Protein AF-A0A942EMC3-F1 (afdb_monomer_lite)

Foldseek 3Di:
DDDDDDPPDPDPDPDDDDQPDAAEELDDDFFQPPPDDQNHWYANPNVRWIKGFHDWDDDPRDITTDIDTDDDDDDFDDDPVRDGQDFAPVPDVVGRDRDPDDPPPQWDFDQDPVVRDTDTDRPDDDDPPDFPQDPVRDGQDQPPVRHGDPQPDPDPQFQGAQDQDPDDDRDRDRPACVNVAVQEEDDPVVRHPHPANQVSQVVCVVVPQDPVHAHEHEYEQDEHEDEHEDEASYEYEYDDDPDQQSAEYEDAYEYAYAHEYEYYSHEFEYPDLEESYEYHYERAEHYYYYQYHFEYDYLYERYEYPYAAHEYHAPYAEQEYDENYYDAEYQHHEYAYPCYEYDAYPDAHEAQAYEYHYECYEAAHAHEYHNQYHYAYENYEFEYEQDQSYEYEPNHPEHEEEQYEYEYQHAEASYYYQEEYEYYNYHYDHNHDHHDPNHHYDYDYPPVDDDDQDPPDRDPPDFAWDFADDPPDTTDTDHDDADPQWDWDGGHVDIDIDGPQDAAAEDEDQEADEDDWSHEYEDAHQEEHEYEYDQWDDFFTKYKYADAHYQKYKYFYDAQQAWEAEPPDIFDRTRRKIKMDHDHGWMFMWGAHHTSHYIYRPDIDDDIDID

Secondary structure (DSSP, 8-state):
-------------------PPPEEESS---TT-TTSPTT-EEEETTTTEEEEEEEEEEETTEEEEEEEE---PPPP-B-TT-PBPPPPPTTSSSTTS-----TT---EEEEETTTTEEEEE-SS-S--------TT-------TTS---------TT----B---SSS-----B--GGGT-S-EESS-TTT-SBSSHHHHHHHHHHTT--SSS-EEEEE-SEEEES-EEE-TTEEEEEPP-SSTT-EEEES-EEE-SSEEEEEESEEEEESSSSEEEEE-STTEEEEEEEEEEEEE-SS-EEEEE--TT-EEEEEEEEEEE-TT-EEEEE-SSEEEEES-EEE--SS-EEE-SSEEEEES-EEES-EEE-TT-EEEEES-EEEESSS-SEEE-TT-SEEEEEEEEEEESSSSEEEEESSEEEEEEEEEEES--EE-TTSEE-S----SS-----SS--S--STTEEEE--TTS--EEEEPPP-TTEEEEEETTEEEEEESSSS-EEEEESS-EEPPTTEEEEE--SSEEEEEPPSS--TT-EEEEEESSSSEEEEE-SSTT-EEEETTEEPPSSTT-EEEE-STT-EEEEEEEETTTEEEEEEEES-EEE-

Sequence (611 aa):
MVSPINVRAYGVGVGTGVIPAPVIDTRSPNNTDIKYSIGQFWINTEEVSLWYLSSFTSSLGVVTATWISVAGALASLSDTAGTPVYPSSEGANPPSNIQLTNTDGAISIVSDAATNKITFGLTGGSTAIDTLTPDSGAGVIPDGAGAVAITGYPDVNGLKGIKTYNGGVSTLQFSNLRDITPYVVGSNANLSAFTTVQSAIDQAVADGASLATPAVVWITAGKYLEDVTLYPYVHLAGAVDSSVFACEIIGNAVYTGSGQFTATNVSFTTNNASAALSFQGAGVSNVHLQSVDCKATVNGICLECTGANMTLNVTIGTMEAAAGCRTLNISAGDVTIFSSISIYTDTASTISGGVVGIATCNLFDSIDITGGAVVSIFNAAIQSGSLPCINVGLGCSCVGLSSIFISSAVGGDFMIGAGGFIYANIEAGGSAATVNATVSQQGLTSLSGNLSFDGGTTTIDTDGQLIIGMTGDVPQISTLTAGTGIGIVNGAGSITVNSVGGGLTWSVIGASQTLAVNNGYMCTSGGALSLALPATSAVGDTIEVNLDGSTSWTITQPNAGTQIRLGNSETTLGVGGSLASTASGDWVQLTCETANARWMACAKSGNITIV

Structure (mmCIF, N/CA/C/O backbone):
data_AF-A0A942EMC3-F1
#
_entry.id   AF-A0A942EMC3-F1
#
loop_
_atom_site.group_PDB
_atom_site.id
_atom_site.type_symbol
_atom_site.label_atom_id
_atom_site.label_alt_id
_atom_site.label_comp_id
_atom_site.label_asym_id
_atom_site.label_entity_id
_atom_site.label_seq_id
_atom_site.pdbx_PDB_ins_code
_atom_site.Cartn_x
_atom_site.Cartn_y
_atom_site.Cartn_z
_atom_site.occupancy
_atom_site.B_iso_or_equiv
_atom_site.auth_seq_id
_atom_site.auth_comp_id
_atom_site.auth_asym_id
_atom_site.auth_atom_id
_atom_site.pdbx_PDB_model_num
ATOM 1 N N . MET A 1 1 ? -151.678 -8.444 42.805 1.00 38.41 1 MET A N 1
ATOM 2 C CA . MET A 1 1 ? -152.051 -7.048 42.491 1.00 38.41 1 MET A CA 1
ATOM 3 C C . MET A 1 1 ? -150.996 -6.136 43.115 1.00 38.41 1 MET A C 1
ATOM 5 O O . MET A 1 1 ? -150.924 -6.070 44.328 1.00 38.41 1 MET A O 1
ATOM 9 N N . VAL A 1 2 ? -149.937 -5.859 42.349 1.00 48.69 2 VAL A N 1
ATOM 10 C CA . VAL A 1 2 ? -149.456 -4.521 41.932 1.00 48.69 2 VAL A CA 1
ATOM 11 C C . VAL A 1 2 ? -149.119 -3.561 43.083 1.00 48.69 2 VAL A C 1
ATOM 13 O O . VAL A 1 2 ? -149.999 -2.869 43.573 1.00 48.69 2 VAL A O 1
ATOM 16 N N . SER A 1 3 ? -147.831 -3.467 43.437 1.00 34.12 3 SER A N 1
ATOM 17 C CA . SER A 1 3 ? -147.133 -2.181 43.617 1.00 34.12 3 SER A CA 1
ATOM 18 C C . SER A 1 3 ? -145.616 -2.424 43.750 1.00 34.12 3 SER A C 1
ATOM 20 O O . SER A 1 3 ? -145.218 -3.183 44.637 1.00 34.12 3 SER A O 1
ATOM 22 N N . PRO A 1 4 ? -144.753 -1.868 42.876 1.00 45.41 4 PRO A N 1
ATOM 23 C CA . PRO A 1 4 ? -143.312 -2.023 42.997 1.00 45.41 4 PRO A CA 1
ATOM 24 C C . PRO A 1 4 ? -142.749 -1.272 44.207 1.00 45.41 4 PRO A C 1
ATOM 26 O O . PRO A 1 4 ? -143.034 -0.106 44.466 1.00 45.41 4 PRO A O 1
ATOM 29 N N . ILE A 1 5 ? -141.907 -2.022 44.902 1.00 48.47 5 ILE A N 1
ATOM 30 C CA . ILE A 1 5 ? -141.055 -1.717 46.043 1.00 48.47 5 ILE A CA 1
ATOM 31 C C . ILE A 1 5 ? -140.144 -0.516 45.744 1.00 48.47 5 ILE A C 1
ATOM 33 O O . ILE A 1 5 ? -139.419 -0.521 44.755 1.00 48.47 5 ILE A O 1
ATOM 37 N N . ASN A 1 6 ? -140.191 0.482 46.635 1.00 48.78 6 ASN A N 1
ATOM 38 C CA . ASN A 1 6 ? -139.177 1.507 46.927 1.00 48.78 6 ASN A CA 1
ATOM 39 C C . ASN A 1 6 ? -138.084 1.720 45.865 1.00 48.78 6 ASN A C 1
ATOM 41 O O . ASN A 1 6 ? -136.908 1.429 46.087 1.00 48.78 6 ASN A O 1
ATOM 45 N N . VAL A 1 7 ? -138.452 2.339 44.746 1.00 42.91 7 VAL A N 1
ATOM 46 C CA . VAL A 1 7 ? -137.481 3.001 43.873 1.00 42.91 7 VAL A CA 1
ATOM 47 C C . VAL A 1 7 ? -137.206 4.375 44.481 1.00 42.91 7 VAL A C 1
ATOM 49 O O . VAL A 1 7 ? -137.938 5.335 44.244 1.00 42.91 7 VAL A O 1
ATOM 52 N N . ARG A 1 8 ? -136.168 4.479 45.322 1.00 51.09 8 ARG A N 1
ATOM 53 C CA . ARG A 1 8 ? -135.614 5.788 45.688 1.00 51.09 8 ARG A CA 1
ATOM 54 C C . ARG A 1 8 ? -134.890 6.330 44.461 1.00 51.09 8 ARG A C 1
ATOM 56 O O . ARG A 1 8 ? -133.775 5.923 44.152 1.00 51.09 8 ARG A O 1
ATOM 63 N N . ALA A 1 9 ? -135.579 7.207 43.741 1.00 48.97 9 ALA A N 1
ATOM 64 C CA . ALA A 1 9 ? -135.009 7.996 42.666 1.00 48.97 9 ALA A CA 1
ATOM 65 C C . ALA A 1 9 ? -133.839 8.832 43.211 1.00 48.97 9 ALA A C 1
ATOM 67 O O . ALA A 1 9 ? -134.024 9.670 44.095 1.00 48.97 9 ALA A O 1
ATOM 68 N N . TYR A 1 10 ? -132.637 8.600 42.684 1.00 51.72 10 TYR A N 1
ATOM 69 C CA . TYR A 1 10 ? -131.492 9.483 42.882 1.00 51.72 10 TYR A CA 1
ATOM 70 C C . TYR A 1 10 ? -131.674 10.696 41.968 1.00 51.72 10 TYR A C 1
ATOM 72 O O . TYR A 1 10 ? -131.294 10.683 40.800 1.00 51.72 10 TYR A O 1
ATOM 80 N N . GLY A 1 11 ? -132.317 11.738 42.492 1.00 51.25 11 GLY A N 1
ATOM 81 C CA . GLY A 1 11 ? -132.297 13.051 41.863 1.00 51.25 11 GLY A CA 1
ATOM 82 C C . GLY A 1 11 ? -130.903 13.652 42.012 1.00 51.25 11 GLY A C 1
ATOM 83 O O . GLY A 1 11 ? -130.509 14.020 43.117 1.00 51.25 11 GLY A O 1
ATOM 84 N N . VAL A 1 12 ? -130.153 13.750 40.913 1.00 49.56 12 VAL A N 1
ATOM 85 C CA . VAL A 1 12 ? -128.930 14.560 40.845 1.00 49.56 12 VAL A CA 1
ATOM 86 C C . VAL A 1 12 ? -129.359 16.026 40.862 1.00 49.56 12 VAL A C 1
ATOM 88 O O . VAL A 1 12 ? -129.638 16.631 39.830 1.00 49.56 12 VAL A O 1
ATOM 91 N N . GLY A 1 13 ? -129.473 16.588 42.062 1.00 54.41 13 GLY A N 1
ATOM 92 C CA . GLY A 1 13 ? -129.530 18.029 42.249 1.00 54.41 13 GLY A CA 1
ATOM 93 C C . GLY A 1 13 ? -128.128 18.596 42.068 1.00 54.41 13 GLY A C 1
ATOM 94 O O . GLY A 1 13 ? -127.298 18.479 42.965 1.00 54.41 13 GLY A O 1
ATOM 95 N N . VAL A 1 14 ? -127.851 19.193 40.908 1.00 56.84 14 VAL A N 1
ATOM 96 C CA . VAL A 1 14 ? -126.643 20.000 40.684 1.00 56.84 14 VAL A CA 1
ATOM 97 C C . VAL A 1 14 ? -126.847 21.320 41.435 1.00 56.84 14 VAL A C 1
ATOM 99 O O . VAL A 1 14 ? -127.408 22.274 40.905 1.00 56.84 14 VAL A O 1
ATOM 102 N N . GLY A 1 15 ? -126.495 21.318 42.721 1.00 51.91 15 GLY A N 1
ATOM 103 C CA . GLY A 1 15 ? -126.594 22.457 43.634 1.00 51.91 15 GLY A CA 1
ATOM 104 C C . GLY A 1 15 ? -125.207 22.956 44.039 1.00 51.91 15 GLY A C 1
ATOM 105 O O . GLY A 1 15 ? -124.352 22.175 44.442 1.00 51.91 15 GLY A O 1
ATOM 106 N N . THR A 1 16 ? -124.998 24.263 43.895 1.00 65.38 16 THR A N 1
ATOM 107 C CA . THR A 1 16 ? -123.737 25.019 43.983 1.00 65.38 16 THR A CA 1
ATOM 108 C C . THR A 1 16 ? -123.061 24.922 45.359 1.00 65.38 16 THR A C 1
ATOM 110 O O . THR A 1 16 ? -123.492 25.578 46.307 1.00 65.38 16 THR A O 1
ATOM 113 N N . GLY A 1 17 ? -122.014 24.103 45.479 1.00 59.69 17 GLY A N 1
ATOM 114 C CA . GLY A 1 17 ? -121.374 23.780 46.756 1.00 59.69 17 GLY A CA 1
ATOM 115 C C . GLY A 1 17 ? -119.996 24.410 46.925 1.00 59.69 17 GLY A C 1
ATOM 116 O O . GLY A 1 17 ? -119.168 24.375 46.018 1.00 59.69 17 GLY A O 1
ATOM 117 N N . VAL A 1 18 ? -119.746 24.949 48.118 1.00 61.19 18 VAL A N 1
ATOM 118 C CA . VAL A 1 18 ? -118.399 25.179 48.658 1.00 61.19 18 VAL A CA 1
ATOM 119 C C . VAL A 1 18 ? -117.587 23.907 48.414 1.00 61.19 18 VAL A C 1
ATOM 121 O O . VAL A 1 18 ? -118.089 22.826 48.728 1.00 61.19 18 VAL A O 1
ATOM 124 N N . ILE A 1 19 ? -116.387 24.016 47.826 1.00 65.81 19 ILE A N 1
ATOM 125 C CA . ILE A 1 19 ? -115.506 22.856 47.622 1.00 65.81 19 ILE A CA 1
ATOM 126 C C . ILE A 1 19 ? -115.368 22.190 48.992 1.00 65.81 19 ILE A C 1
ATOM 128 O O . ILE A 1 19 ? -114.876 22.847 49.917 1.00 65.81 19 ILE A O 1
ATOM 132 N N . PRO A 1 20 ? -115.877 20.960 49.178 1.00 77.81 20 PRO A N 1
ATOM 133 C CA . PRO A 1 20 ? -115.843 20.354 50.488 1.00 77.81 20 PRO A CA 1
ATOM 134 C C . PRO A 1 20 ? -114.376 20.209 50.886 1.00 77.81 20 PRO A C 1
ATOM 136 O O . PRO A 1 20 ? -113.538 19.812 50.070 1.00 77.81 20 PRO A O 1
ATOM 139 N N . ALA A 1 21 ? -114.061 20.618 52.118 1.00 84.31 21 ALA A N 1
ATOM 140 C CA . ALA A 1 21 ? -112.697 20.571 52.626 1.00 84.31 21 ALA A CA 1
ATOM 141 C C . ALA A 1 21 ? -112.132 19.160 52.408 1.00 84.31 21 ALA A C 1
ATOM 143 O O . ALA A 1 21 ? -112.873 18.194 52.617 1.00 84.31 21 ALA A O 1
ATOM 144 N N . PRO A 1 22 ? -110.875 19.024 51.950 1.00 89.62 22 PRO A N 1
ATOM 145 C CA . PRO A 1 22 ? -110.313 17.721 51.640 1.00 89.62 22 PRO A CA 1
ATOM 146 C C . PRO A 1 22 ? -110.396 16.812 52.866 1.00 89.62 22 PRO A C 1
ATOM 148 O O . PRO A 1 22 ? -110.162 17.242 53.996 1.00 89.62 22 PRO A O 1
ATOM 151 N N . VAL A 1 23 ? -110.736 15.549 52.634 1.00 93.88 23 VAL A N 1
ATOM 152 C CA . VAL A 1 23 ? -110.623 14.521 53.663 1.00 93.88 23 VAL A CA 1
ATOM 153 C C . VAL A 1 23 ? -109.139 14.250 53.828 1.00 93.88 23 VAL A C 1
ATOM 155 O O . VAL A 1 23 ? -108.466 13.918 52.857 1.00 93.88 23 VAL A O 1
ATOM 158 N N . ILE A 1 24 ? -108.632 14.431 55.039 1.00 91.88 24 ILE A N 1
ATOM 159 C CA . ILE A 1 24 ? -107.252 14.108 55.387 1.00 91.88 24 ILE A CA 1
ATOM 160 C C . ILE A 1 24 ? -107.314 12.850 56.245 1.00 91.88 24 ILE A C 1
ATOM 162 O O . ILE A 1 24 ? -107.919 12.866 57.317 1.00 91.88 24 ILE A O 1
ATOM 166 N N . ASP A 1 25 ? -106.735 11.765 55.748 1.00 93.94 25 ASP A N 1
ATOM 167 C CA . ASP A 1 25 ? -106.718 10.457 56.406 1.00 93.94 25 ASP A CA 1
ATOM 168 C C . ASP A 1 25 ? -105.337 9.815 56.187 1.00 93.94 25 ASP A C 1
ATOM 170 O O . ASP A 1 25 ? -104.586 10.232 55.305 1.00 93.94 25 ASP A O 1
ATOM 174 N N . THR A 1 26 ? -104.978 8.809 56.979 1.00 91.88 26 THR A N 1
ATOM 175 C CA . THR A 1 26 ? -103.706 8.079 56.820 1.00 91.88 26 THR A CA 1
ATOM 176 C C . THR A 1 26 ? -103.823 6.909 55.847 1.00 91.88 26 THR A C 1
ATOM 178 O O . THR A 1 26 ? -102.841 6.243 55.555 1.00 91.88 26 THR A O 1
ATOM 181 N N . ARG A 1 27 ? -105.024 6.627 55.332 1.00 94.44 27 ARG A N 1
ATOM 182 C CA . ARG A 1 27 ? -105.244 5.594 54.312 1.00 94.44 27 ARG A CA 1
ATOM 183 C C . ARG A 1 27 ? -105.747 6.180 53.004 1.00 94.44 27 ARG A C 1
ATOM 185 O O . ARG A 1 27 ? -106.387 7.231 52.984 1.00 94.44 27 ARG A O 1
ATOM 192 N N . SER A 1 28 ? -105.556 5.432 51.924 1.00 93.62 28 SER A N 1
ATOM 193 C CA . SER A 1 28 ? -106.181 5.721 50.635 1.00 93.62 28 SER A CA 1
ATOM 194 C C . SER A 1 28 ? -107.693 5.417 50.685 1.00 93.62 28 SER A C 1
ATOM 196 O O . SER A 1 28 ? -108.130 4.512 51.419 1.00 93.62 28 SER A O 1
ATOM 198 N N . PRO A 1 29 ? -108.528 6.180 49.954 1.00 95.75 29 PRO A N 1
ATOM 199 C CA . PRO A 1 29 ? -109.959 5.918 49.903 1.00 95.75 29 PRO A CA 1
ATOM 200 C C . PRO A 1 29 ? -110.243 4.601 49.171 1.00 95.75 29 PRO A C 1
ATOM 202 O O . PRO A 1 29 ? -109.503 4.200 48.274 1.00 95.75 29 PRO A O 1
ATOM 205 N N . ASN A 1 30 ? -111.339 3.928 49.519 1.00 95.38 30 ASN A N 1
ATOM 206 C CA . ASN A 1 30 ? -111.792 2.712 48.849 1.00 95.38 30 ASN A CA 1
ATOM 207 C C . ASN A 1 30 ? -113.249 2.832 48.371 1.00 95.38 30 ASN A C 1
ATOM 209 O O . ASN A 1 30 ? -113.939 3.829 48.592 1.00 95.38 30 ASN A O 1
ATOM 213 N N . ASN A 1 31 ? -113.733 1.801 47.680 1.00 94.56 31 ASN A N 1
ATOM 214 C CA . ASN A 1 31 ? -115.053 1.817 47.049 1.00 94.56 31 ASN A CA 1
ATOM 215 C C . ASN A 1 31 ? -116.237 1.796 48.037 1.00 94.56 31 ASN A C 1
ATOM 217 O O . ASN A 1 31 ? -117.372 1.999 47.613 1.00 94.56 31 ASN A O 1
ATOM 221 N N . THR A 1 32 ? -115.999 1.596 49.335 1.00 93.62 32 THR A N 1
ATOM 222 C CA . THR A 1 32 ? -117.031 1.665 50.382 1.00 93.62 32 THR A CA 1
ATOM 223 C C . THR A 1 32 ? -117.149 3.053 51.018 1.00 93.62 32 THR A C 1
ATOM 225 O O . THR A 1 32 ? -118.097 3.301 51.764 1.00 93.62 32 THR A O 1
ATOM 228 N N . ASP A 1 33 ? -116.258 3.996 50.682 1.00 94.94 33 ASP A N 1
ATOM 229 C CA . ASP A 1 33 ? -116.264 5.377 51.184 1.00 94.94 33 ASP A CA 1
ATOM 230 C C . ASP A 1 33 ? -117.355 6.237 50.512 1.00 94.94 33 ASP A C 1
ATOM 232 O O . ASP A 1 33 ? -117.087 7.234 49.843 1.00 94.94 33 ASP A O 1
ATOM 236 N N . ILE A 1 34 ? -118.620 5.845 50.695 1.00 92.88 34 ILE A N 1
ATOM 237 C CA . ILE A 1 34 ? -119.789 6.417 50.005 1.00 92.88 34 ILE A CA 1
ATOM 238 C C . ILE A 1 34 ? -120.459 7.595 50.719 1.00 92.88 34 ILE A C 1
ATOM 240 O O . ILE A 1 34 ? -121.457 8.128 50.242 1.00 92.88 34 ILE A O 1
ATOM 244 N N . LYS A 1 35 ? -119.928 8.007 51.873 1.00 93.00 35 LYS A N 1
ATOM 245 C CA . LYS A 1 35 ? -120.482 9.106 52.683 1.00 93.00 35 LYS A CA 1
ATOM 246 C C . LYS A 1 35 ? -120.065 10.506 52.207 1.00 93.00 35 LYS A C 1
ATOM 248 O O . LYS A 1 35 ? -120.501 11.490 52.796 1.00 93.00 35 LYS A O 1
ATOM 253 N N . TYR A 1 36 ? -119.213 10.593 51.186 1.00 92.31 36 TYR A N 1
ATOM 254 C CA . TYR A 1 36 ? -118.652 11.844 50.675 1.00 92.31 36 TYR A CA 1
ATOM 255 C C . TYR A 1 36 ? -119.331 12.281 49.375 1.00 92.31 36 TYR A C 1
ATOM 257 O O . TYR A 1 36 ? -119.883 11.464 48.646 1.00 92.31 36 TYR A O 1
ATOM 265 N N . SER A 1 37 ? -119.295 13.572 49.061 1.00 90.88 37 SER A N 1
ATOM 266 C CA . SER A 1 37 ? -119.872 14.082 47.813 1.00 90.88 37 SER A CA 1
ATOM 267 C C . SER A 1 37 ? -118.938 13.823 46.627 1.00 90.88 37 SER A C 1
ATOM 269 O O . SER A 1 37 ? -117.724 13.975 46.758 1.00 90.88 37 SER A O 1
ATOM 271 N N . ILE A 1 38 ? -119.485 13.501 45.446 1.00 90.06 38 ILE A N 1
ATOM 272 C CA . ILE A 1 38 ? -118.723 13.581 44.183 1.00 90.06 38 ILE A CA 1
ATOM 273 C C . ILE A 1 38 ? -118.128 14.990 44.098 1.00 90.06 38 ILE A C 1
ATOM 275 O O . ILE A 1 38 ? -118.845 15.964 44.328 1.00 90.06 38 ILE A O 1
ATOM 279 N N . GLY A 1 39 ? -116.826 15.106 43.842 1.00 88.75 39 GLY A N 1
ATOM 280 C CA . GLY A 1 39 ? -116.111 16.370 44.045 1.00 88.75 39 GLY A CA 1
ATOM 281 C C . GLY A 1 39 ? -115.092 16.362 45.182 1.00 88.75 39 GLY A C 1
ATOM 282 O O . GLY A 1 39 ? -114.196 17.203 45.203 1.00 88.75 39 GLY A O 1
ATOM 283 N N . GLN A 1 40 ? -115.239 15.448 46.142 1.00 93.50 40 GLN A N 1
ATOM 284 C CA . GLN A 1 40 ? -114.407 15.404 47.337 1.00 93.50 40 GLN A CA 1
ATOM 285 C C . GLN A 1 40 ? -112.959 15.057 46.988 1.00 93.50 40 GLN A C 1
ATOM 287 O O . GLN A 1 40 ? -112.702 14.040 46.345 1.00 93.50 40 GLN A O 1
ATOM 292 N N . PHE A 1 41 ? -112.016 15.862 47.480 1.00 93.00 41 PHE A N 1
ATOM 293 C CA . PHE A 1 41 ? -110.606 15.484 47.512 1.00 93.00 41 PHE A CA 1
ATOM 294 C C . PHE A 1 41 ? -110.294 14.675 48.769 1.00 93.00 41 PHE A C 1
ATOM 296 O O . PHE A 1 41 ? -110.832 14.964 49.843 1.00 93.00 41 PHE A O 1
ATOM 303 N N . TRP A 1 42 ? -109.411 13.692 48.627 1.00 94.88 42 TRP A N 1
ATOM 304 C CA . TRP A 1 42 ? -108.876 12.881 49.713 1.00 94.88 42 TRP A CA 1
ATOM 305 C C . TRP A 1 42 ? -107.352 12.895 49.654 1.00 94.88 42 TRP A C 1
ATOM 307 O O . TRP A 1 42 ? -106.766 12.554 48.628 1.00 94.88 42 TRP A O 1
ATOM 317 N N . ILE A 1 43 ? -106.720 13.288 50.752 1.00 91.38 43 ILE A N 1
ATOM 318 C CA . ILE A 1 43 ? -105.270 13.318 50.917 1.00 91.38 43 ILE A CA 1
ATOM 319 C C . ILE A 1 43 ? -104.903 12.182 51.863 1.00 91.38 43 ILE A C 1
ATOM 321 O O . ILE A 1 43 ? -105.272 12.223 53.037 1.00 91.38 43 ILE A O 1
ATOM 325 N N . ASN A 1 44 ? -104.187 11.184 51.343 1.00 91.69 44 ASN A N 1
ATOM 326 C CA . ASN A 1 44 ? -103.529 10.191 52.180 1.00 91.69 44 ASN A CA 1
ATOM 327 C C . ASN A 1 44 ? -102.189 10.776 52.642 1.00 91.69 44 ASN A C 1
ATOM 329 O O . ASN A 1 44 ? -101.281 10.965 51.831 1.00 91.69 44 ASN A O 1
ATOM 333 N N . THR A 1 45 ? -102.069 11.082 53.931 1.00 87.75 45 THR A N 1
ATOM 334 C CA . THR A 1 45 ? -100.855 11.697 54.484 1.00 87.75 45 THR A CA 1
ATOM 335 C C . THR A 1 45 ? -99.693 10.727 54.653 1.00 87.75 45 THR A C 1
ATOM 337 O O . THR A 1 45 ? -98.558 11.181 54.747 1.00 87.75 45 THR A O 1
ATOM 340 N N . GLU A 1 46 ? -99.947 9.420 54.674 1.00 89.00 46 GLU A N 1
ATOM 341 C CA . GLU A 1 46 ? -98.902 8.404 54.818 1.00 89.00 46 GLU A CA 1
ATOM 342 C C . GLU A 1 46 ? -98.241 8.092 53.468 1.00 89.00 46 GLU A C 1
ATOM 344 O O . GLU A 1 46 ? -97.018 8.045 53.369 1.00 89.00 46 GLU A O 1
ATOM 349 N N . GLU A 1 47 ? -99.037 7.968 52.401 1.00 85.50 47 GLU A N 1
ATOM 350 C CA . GLU A 1 47 ? -98.534 7.691 51.042 1.00 85.50 47 GLU A CA 1
ATOM 351 C C . GLU A 1 47 ? -98.253 8.955 50.213 1.00 85.50 47 GLU A C 1
ATOM 353 O O . GLU A 1 47 ? -97.755 8.861 49.094 1.00 85.50 47 GLU A O 1
ATOM 358 N N . VAL A 1 48 ? -98.598 10.140 50.727 1.00 86.44 48 VAL A N 1
ATOM 359 C CA . VAL A 1 48 ? -98.492 11.428 50.015 1.00 86.44 48 VAL A CA 1
ATOM 360 C C . VAL A 1 48 ? -99.229 11.392 48.663 1.00 86.44 48 VAL A C 1
ATOM 362 O O . VAL A 1 48 ? -98.737 11.861 47.637 1.00 86.44 48 VAL A O 1
ATOM 365 N N . SER A 1 49 ? -100.439 10.821 48.650 1.00 85.38 49 SER A N 1
ATOM 366 C CA . SER A 1 49 ? -101.269 10.692 47.446 1.00 85.38 49 SER A CA 1
ATOM 367 C C . SER A 1 49 ? -102.552 11.527 47.533 1.00 85.38 49 SER A C 1
ATOM 369 O O . SER A 1 49 ? -103.175 11.649 48.592 1.00 85.38 49 SER A O 1
ATOM 371 N N . LEU A 1 50 ? -102.946 12.128 46.402 1.00 90.00 50 LEU A N 1
ATOM 372 C CA . LEU A 1 50 ? -104.169 12.923 46.262 1.00 90.00 50 LEU A CA 1
ATOM 373 C C . LEU A 1 50 ? -105.164 12.197 45.357 1.00 90.00 50 LEU A C 1
ATOM 375 O O . LEU A 1 50 ? -104.862 11.897 44.201 1.00 90.00 50 LEU A O 1
ATOM 379 N N . TRP A 1 51 ? -106.372 11.987 45.870 1.00 92.94 51 TRP A N 1
ATOM 380 C CA . TRP A 1 51 ? -107.477 11.350 45.164 1.00 92.94 51 TRP A CA 1
ATOM 381 C C . TRP A 1 51 ? -108.668 12.297 45.035 1.00 92.94 51 TRP A C 1
ATOM 383 O O . TRP A 1 51 ? -108.870 13.178 45.871 1.00 92.94 51 TRP A O 1
ATOM 393 N N . TYR A 1 52 ? -109.491 12.082 44.012 1.00 92.56 52 TYR A N 1
ATOM 394 C CA . TYR A 1 52 ? -110.744 12.803 43.798 1.00 92.56 52 TYR A CA 1
ATOM 395 C C . TYR A 1 52 ? -111.901 11.825 43.558 1.00 92.56 52 TYR A C 1
ATOM 397 O O . TYR A 1 52 ? -111.799 10.924 42.717 1.00 92.56 52 TYR A O 1
ATOM 405 N N . LEU A 1 53 ? -113.003 11.987 44.299 1.00 94.25 53 LEU A N 1
ATOM 406 C CA . LEU A 1 53 ? -114.201 11.161 44.148 1.00 94.25 53 LEU A CA 1
ATOM 407 C C . LEU A 1 53 ? -114.952 11.570 42.887 1.00 94.25 53 LEU A C 1
ATOM 409 O O . LEU A 1 53 ? -115.627 12.599 42.851 1.00 94.25 53 LEU A O 1
ATOM 413 N N . SER A 1 54 ? -114.836 10.736 41.859 1.00 93.75 54 SER A N 1
ATOM 414 C CA . SER A 1 54 ? -115.336 11.035 40.519 1.00 93.75 54 SER A CA 1
ATOM 415 C C . SER A 1 54 ? -116.799 10.657 40.311 1.00 93.75 54 SER A C 1
ATOM 417 O O . SER A 1 54 ? -117.520 11.352 39.601 1.00 93.75 54 SER A O 1
ATOM 419 N N . SER A 1 55 ? -117.249 9.545 40.896 1.00 92.94 55 SER A N 1
ATOM 420 C CA . SER A 1 55 ? -118.590 9.015 40.654 1.00 92.94 55 SER A CA 1
ATOM 421 C C . SER A 1 55 ? -119.018 7.987 41.701 1.00 92.94 55 SER A C 1
ATOM 423 O O . SER A 1 55 ? -118.203 7.461 42.464 1.00 92.94 55 SER A O 1
ATOM 425 N N . PHE A 1 56 ? -120.320 7.701 41.705 1.00 93.69 56 PHE A N 1
ATOM 426 C CA . PHE A 1 56 ? -120.924 6.564 42.387 1.00 93.69 56 PHE A CA 1
ATOM 427 C C . PHE A 1 56 ? -121.551 5.622 41.368 1.00 93.69 56 PHE A C 1
ATOM 429 O O . PHE A 1 56 ? -122.161 6.064 40.395 1.00 93.69 56 PHE A O 1
ATOM 436 N N . THR A 1 57 ? -121.465 4.325 41.633 1.00 89.94 57 THR A N 1
ATOM 437 C CA . THR A 1 57 ? -122.165 3.286 40.872 1.00 89.94 57 THR A CA 1
ATOM 438 C C . THR A 1 57 ? -123.044 2.472 41.815 1.00 89.94 57 THR A C 1
ATOM 440 O O . THR A 1 57 ? -122.679 2.254 42.966 1.00 89.94 57 THR A O 1
ATOM 443 N N . SER A 1 58 ? -124.231 2.060 41.359 1.00 87.88 58 SER A N 1
ATOM 444 C CA . SER A 1 58 ? -125.135 1.189 42.121 1.00 87.88 58 SER A CA 1
ATOM 445 C C . SER A 1 58 ? -125.422 -0.070 41.320 1.00 87.88 58 SER A C 1
ATOM 447 O O . SER A 1 58 ? -125.869 0.014 40.176 1.00 87.88 58 SER A O 1
ATOM 449 N N . SER A 1 59 ? -125.167 -1.230 41.918 1.00 86.50 59 SER A N 1
ATOM 450 C CA . SER A 1 59 ? -125.476 -2.531 41.328 1.00 86.50 59 SER A CA 1
ATOM 451 C C . SER A 1 59 ? -126.084 -3.437 42.390 1.00 86.50 59 SER A C 1
ATOM 453 O O . SER A 1 59 ? -125.587 -3.509 43.513 1.00 86.50 59 SER A O 1
ATOM 455 N N . LEU A 1 60 ? -127.204 -4.087 42.057 1.00 86.62 60 LEU A N 1
ATOM 456 C CA . LEU A 1 60 ? -127.967 -4.963 42.963 1.00 86.62 60 LEU A CA 1
ATOM 457 C C . LEU A 1 60 ? -128.325 -4.317 44.321 1.00 86.62 60 LEU A C 1
ATOM 459 O O . LEU A 1 60 ? -128.471 -5.004 45.327 1.00 86.62 60 LEU A O 1
ATOM 463 N N . GLY A 1 61 ? -128.485 -2.990 44.349 1.00 85.12 61 GLY A N 1
ATOM 464 C CA . GLY A 1 61 ? -128.850 -2.234 45.552 1.00 85.12 61 GLY A CA 1
ATOM 465 C C . GLY A 1 61 ? -127.678 -1.830 46.454 1.00 85.12 61 GLY A C 1
ATOM 466 O O . GLY A 1 61 ? -127.917 -1.174 47.465 1.00 85.12 61 GLY A O 1
ATOM 467 N N . VAL A 1 62 ? -126.433 -2.160 46.094 1.00 85.56 62 VAL A N 1
ATOM 468 C CA . VAL A 1 62 ? -125.226 -1.692 46.795 1.00 85.56 62 VAL A CA 1
ATOM 469 C C . VAL A 1 62 ? -124.606 -0.534 46.016 1.00 85.56 62 VAL A C 1
ATOM 471 O O . VAL A 1 62 ? -124.355 -0.659 44.818 1.00 85.56 62 VAL A O 1
ATOM 474 N N . VAL A 1 63 ? -124.361 0.590 46.695 1.00 91.19 63 VAL A N 1
ATOM 475 C CA . VAL A 1 63 ? -123.676 1.762 46.127 1.00 91.19 63 VAL A CA 1
ATOM 476 C C . VAL A 1 63 ? -122.185 1.681 46.441 1.00 91.19 63 VAL A C 1
ATOM 478 O O . VAL A 1 63 ? -121.819 1.422 47.585 1.00 91.19 63 VAL A O 1
ATOM 481 N N . THR A 1 64 ? -121.339 1.941 45.447 1.00 91.56 64 THR A N 1
ATOM 482 C CA . THR A 1 64 ? -119.876 1.996 45.576 1.00 91.56 64 THR A CA 1
ATOM 483 C C . THR A 1 64 ? -119.297 3.291 45.006 1.00 91.56 64 THR A C 1
ATOM 485 O O . THR A 1 64 ? -119.779 3.799 43.992 1.00 91.56 64 THR A O 1
ATOM 488 N N . ALA A 1 65 ? -118.258 3.819 45.657 1.00 95.31 65 ALA A N 1
ATOM 489 C CA . ALA A 1 65 ? -117.509 5.025 45.293 1.00 95.31 65 ALA A CA 1
ATOM 490 C C . ALA A 1 65 ? -116.391 4.729 44.276 1.00 95.31 65 ALA A C 1
ATOM 492 O O . ALA A 1 65 ? -115.718 3.703 44.380 1.00 95.31 65 ALA A O 1
ATOM 493 N N . THR A 1 66 ? -116.131 5.645 43.338 1.00 94.81 66 THR A N 1
ATOM 494 C CA . THR A 1 66 ? -114.992 5.559 42.406 1.00 94.81 66 THR A CA 1
ATOM 495 C C . THR A 1 66 ? -114.052 6.752 42.570 1.00 94.81 66 THR A C 1
ATOM 497 O O . THR A 1 66 ? -114.361 7.874 42.157 1.00 94.81 66 THR A O 1
ATOM 500 N N . TRP A 1 67 ? -112.875 6.489 43.136 1.00 94.50 67 TRP A N 1
ATOM 501 C CA . TRP A 1 67 ? -111.816 7.471 43.371 1.00 94.50 67 TRP A CA 1
ATOM 502 C C . TRP A 1 67 ? -110.742 7.399 42.278 1.00 94.50 67 TRP A C 1
ATOM 504 O O . TRP A 1 67 ? -110.329 6.309 41.890 1.00 94.50 67 TRP A O 1
ATOM 514 N N . ILE A 1 68 ? -110.291 8.558 41.788 1.00 91.44 68 ILE A N 1
ATOM 515 C CA . ILE A 1 68 ? -109.224 8.685 40.780 1.00 91.44 68 ILE A CA 1
ATOM 516 C C . ILE A 1 68 ? -107.995 9.323 41.436 1.00 91.44 68 ILE A C 1
ATOM 518 O O . ILE A 1 68 ? -108.138 10.341 42.114 1.00 91.44 68 ILE A O 1
ATOM 522 N N . SER A 1 69 ? -106.807 8.746 41.230 1.00 89.25 69 SER A N 1
ATOM 523 C CA . SER A 1 69 ? -105.534 9.333 41.680 1.00 89.25 69 SER A CA 1
ATOM 524 C C . SER A 1 69 ? -105.126 10.492 40.765 1.00 89.25 69 SER A C 1
ATOM 526 O O . SER A 1 69 ? -105.154 10.352 39.543 1.00 89.25 69 SER A O 1
ATOM 528 N N . VAL A 1 70 ? -104.774 11.642 41.347 1.00 82.69 70 VAL A N 1
ATOM 529 C CA . VAL A 1 70 ? -104.560 12.917 40.632 1.00 82.69 70 VAL A CA 1
ATOM 530 C C . VAL A 1 70 ? -103.067 13.214 40.377 1.00 82.69 70 VAL A C 1
ATOM 532 O O . VAL A 1 70 ? -102.745 14.158 39.664 1.00 82.69 70 VAL A O 1
ATOM 535 N N . ALA A 1 71 ? -102.132 12.406 40.891 1.00 65.88 71 ALA A N 1
ATOM 536 C CA . ALA A 1 71 ? -100.694 12.690 40.822 1.00 65.88 71 ALA A CA 1
ATOM 537 C C . ALA A 1 71 ? -99.905 11.680 39.961 1.00 65.88 71 ALA A C 1
ATOM 539 O O . ALA A 1 71 ? -99.506 10.618 40.433 1.00 65.88 71 ALA A O 1
ATOM 540 N N . GLY A 1 72 ? -99.630 12.058 38.709 1.00 57.09 72 GLY A N 1
ATOM 541 C CA . GLY A 1 72 ? -98.468 11.615 37.931 1.00 57.09 72 GLY A CA 1
ATOM 542 C C . GLY A 1 72 ? -97.606 12.845 37.625 1.00 57.09 72 GLY A C 1
ATOM 543 O O . GLY A 1 72 ? -98.130 13.849 37.152 1.00 57.09 72 GLY A O 1
ATOM 544 N N . ALA A 1 73 ? -96.326 12.800 37.991 1.00 49.94 73 ALA A N 1
ATOM 545 C CA . ALA A 1 73 ? -95.430 13.945 38.166 1.00 49.94 73 ALA A CA 1
ATOM 546 C C . ALA A 1 73 ? -95.254 14.883 36.949 1.00 49.94 73 ALA A C 1
ATOM 548 O O . ALA A 1 73 ? -95.217 14.452 35.796 1.00 49.94 73 ALA A O 1
ATOM 549 N N . LEU A 1 74 ? -95.066 16.177 37.257 1.00 51.28 74 LEU A N 1
ATOM 550 C CA . LEU A 1 74 ? -94.485 17.192 36.373 1.00 51.28 74 LEU A CA 1
ATOM 551 C C . LEU A 1 74 ? -93.143 16.709 35.792 1.00 51.28 74 LEU A C 1
ATOM 553 O O . LEU A 1 74 ? -92.351 16.082 36.491 1.00 51.28 74 LEU A O 1
ATOM 557 N N . ALA A 1 75 ? -92.899 17.038 34.522 1.00 50.53 75 ALA A N 1
ATOM 558 C CA . ALA A 1 75 ? -91.742 16.627 33.729 1.00 50.53 75 ALA A CA 1
ATOM 559 C C . ALA A 1 75 ? -90.393 16.779 34.464 1.00 50.53 75 ALA A C 1
ATOM 561 O O . ALA A 1 75 ? -89.962 17.892 34.764 1.00 50.53 75 ALA A O 1
ATOM 562 N N . SER A 1 76 ? -89.705 15.660 34.696 1.00 51.84 76 SER A N 1
ATOM 563 C CA . SER A 1 76 ? -88.319 15.626 35.167 1.00 51.84 76 SER A CA 1
ATOM 564 C C . SER A 1 76 ? -87.348 15.579 33.985 1.00 51.84 76 SER A C 1
ATOM 566 O O . SER A 1 76 ? -87.518 14.761 33.078 1.00 51.84 76 SER A O 1
ATOM 568 N N . LEU A 1 77 ? -86.292 16.397 34.020 1.00 52.06 77 LEU A N 1
ATOM 569 C CA . LEU A 1 77 ? -85.078 16.142 33.242 1.00 52.06 77 LEU A CA 1
ATOM 570 C C . LEU A 1 77 ? -84.398 14.910 33.859 1.00 52.06 77 LEU A C 1
ATOM 572 O O . LEU A 1 77 ? -84.012 14.933 35.027 1.00 52.06 77 LEU A O 1
ATOM 576 N N . SER A 1 78 ? -84.333 13.824 33.093 1.00 48.88 78 SER A N 1
ATOM 577 C CA . SER A 1 78 ? -83.710 12.556 33.476 1.00 48.88 78 SER A CA 1
ATOM 578 C C . SER A 1 78 ? -82.392 12.411 32.732 1.00 48.88 78 SER A C 1
ATOM 580 O O . SER A 1 78 ? -82.323 12.718 31.540 1.00 48.88 78 SER A O 1
ATOM 582 N N . ASP A 1 79 ? -81.365 11.892 33.402 1.00 53.97 79 ASP A N 1
ATOM 583 C CA . ASP A 1 79 ? -80.234 11.310 32.685 1.00 53.97 79 ASP A CA 1
ATOM 584 C C . ASP A 1 79 ? -80.679 10.037 31.934 1.00 53.97 79 ASP A C 1
ATOM 586 O O . ASP A 1 79 ? -81.797 9.535 32.106 1.00 53.97 79 ASP A O 1
ATOM 590 N N . THR A 1 80 ? -79.823 9.497 31.067 1.00 51.81 80 THR A N 1
ATOM 591 C CA . THR A 1 80 ? -80.097 8.271 30.295 1.00 51.81 80 THR A CA 1
ATOM 592 C C . THR A 1 80 ? -80.333 7.015 31.153 1.00 51.81 80 THR A C 1
ATOM 594 O O . THR A 1 80 ? -80.621 5.962 30.588 1.00 51.81 80 THR A O 1
ATOM 597 N N . ALA A 1 81 ? -80.245 7.104 32.487 1.00 55.69 81 ALA A N 1
ATOM 598 C CA . ALA A 1 81 ? -80.518 6.016 33.423 1.00 55.69 81 ALA A CA 1
ATOM 599 C C . ALA A 1 81 ? -81.891 6.125 34.123 1.00 55.69 81 ALA A C 1
ATOM 601 O O . ALA A 1 81 ? -82.218 5.268 34.941 1.00 55.69 81 ALA A O 1
ATOM 602 N N . GLY A 1 82 ? -82.726 7.118 33.790 1.00 53.50 82 GLY A N 1
ATOM 603 C CA . GLY A 1 82 ? -84.087 7.217 34.337 1.00 53.50 82 GLY A CA 1
ATOM 604 C C . GLY A 1 82 ? -84.163 7.811 35.748 1.00 53.50 82 GLY A C 1
ATOM 605 O O . GLY A 1 82 ? -85.208 7.699 36.391 1.00 53.50 82 GLY A O 1
ATOM 606 N N . THR A 1 83 ? -83.080 8.416 36.250 1.00 57.28 83 THR A N 1
ATOM 607 C CA . THR A 1 83 ? -83.027 8.948 37.619 1.00 57.28 83 THR A CA 1
ATOM 608 C C . THR A 1 83 ? -83.383 10.442 37.621 1.00 57.28 83 THR A C 1
ATOM 610 O O . THR A 1 83 ? -82.736 11.218 36.913 1.00 57.28 83 THR A O 1
ATOM 613 N N . PRO A 1 84 ? -84.395 10.894 38.390 1.00 51.22 84 PRO A N 1
ATOM 614 C CA . PRO A 1 84 ? -84.766 12.307 38.435 1.00 51.22 84 PRO A CA 1
ATOM 615 C C . PRO A 1 84 ? -83.673 13.164 39.085 1.00 51.22 84 PRO A C 1
ATOM 617 O O . PRO A 1 84 ? -83.221 12.866 40.191 1.00 51.22 84 PRO A O 1
ATOM 620 N N . VAL A 1 85 ? -83.283 14.257 38.425 1.00 59.94 85 VAL A N 1
ATOM 621 C CA . VAL A 1 85 ? -82.371 15.259 38.998 1.00 59.94 85 VAL A CA 1
ATOM 622 C C . VAL A 1 85 ? -83.183 16.271 39.813 1.00 59.94 85 VAL A C 1
ATOM 624 O O . VAL A 1 85 ? -84.089 16.914 39.281 1.00 59.94 85 VAL A O 1
ATOM 627 N N . TYR A 1 86 ? -82.854 16.432 41.097 1.00 57.50 86 TYR A N 1
ATOM 628 C CA . TYR A 1 86 ? -83.479 17.416 41.989 1.00 57.50 86 TYR A CA 1
ATOM 629 C C . TYR A 1 86 ? -82.578 18.657 42.154 1.00 57.50 86 TYR A C 1
ATOM 631 O O . TYR A 1 86 ? -81.352 18.516 42.121 1.00 57.50 86 TYR A O 1
ATOM 639 N N . PRO A 1 87 ? -83.138 19.869 42.350 1.00 60.00 87 PRO A N 1
ATOM 640 C CA . PRO A 1 87 ? -82.362 21.030 42.786 1.00 60.00 87 PRO A CA 1
ATOM 641 C C . PRO A 1 87 ? -81.600 20.718 44.079 1.00 60.00 87 PRO A C 1
ATOM 643 O O . PRO A 1 87 ? -82.070 19.932 44.905 1.00 60.00 87 PRO A O 1
ATOM 646 N N . SER A 1 88 ? -80.441 21.352 44.273 1.00 65.19 88 SER A N 1
ATOM 647 C CA . SER A 1 88 ? -79.720 21.265 45.545 1.00 65.19 88 SER A CA 1
ATOM 648 C C . SER A 1 88 ? -80.620 21.711 46.712 1.00 65.19 88 SER A C 1
ATOM 650 O O . SER A 1 88 ? -81.452 22.609 46.559 1.00 65.19 88 SER A O 1
ATOM 652 N N . SER A 1 89 ? -80.497 21.055 47.874 1.00 67.50 89 SER A N 1
ATOM 653 C CA . SER A 1 89 ? -81.300 21.393 49.058 1.00 67.50 89 SER A CA 1
ATOM 654 C C . SER A 1 89 ? -81.047 22.840 49.504 1.00 67.50 89 SER A C 1
ATOM 656 O O . SER A 1 89 ? -79.976 23.390 49.251 1.00 67.50 89 SER A O 1
ATOM 658 N N . GLU A 1 90 ? -81.997 23.462 50.215 1.00 64.62 90 GLU A N 1
ATOM 659 C CA . GLU A 1 90 ? -81.859 24.847 50.719 1.00 64.62 90 GLU A CA 1
ATOM 660 C C . GLU A 1 90 ? -80.626 25.069 51.625 1.00 64.62 90 GLU A C 1
ATOM 662 O O . GLU A 1 90 ? -80.246 26.210 51.874 1.00 64.62 90 GLU A O 1
ATOM 667 N N . GLY A 1 91 ? -79.975 23.996 52.094 1.00 65.62 91 GLY A N 1
ATOM 668 C CA . GLY A 1 91 ? -78.724 24.051 52.855 1.00 65.62 91 GLY A CA 1
ATOM 669 C C . GLY A 1 91 ? -77.433 24.017 52.021 1.00 65.62 91 GLY A C 1
ATOM 670 O O . GLY A 1 91 ? -76.356 24.168 52.596 1.00 65.62 91 GLY A O 1
ATOM 671 N N . ALA A 1 92 ? -77.494 23.802 50.701 1.00 65.56 92 ALA A N 1
ATOM 672 C CA . ALA A 1 92 ? -76.321 23.851 49.821 1.00 65.56 92 ALA A CA 1
ATOM 673 C C . ALA A 1 92 ? -75.925 25.308 49.519 1.00 65.56 92 ALA A C 1
ATOM 675 O O . ALA A 1 92 ? -76.789 26.175 49.482 1.00 65.56 92 ALA A O 1
ATOM 676 N N . ASN A 1 93 ? -74.637 25.605 49.292 1.00 56.25 93 ASN A N 1
ATOM 677 C CA . ASN A 1 93 ? -74.187 26.975 49.007 1.00 56.25 93 ASN A CA 1
ATOM 678 C C . ASN A 1 93 ? -73.583 27.099 47.589 1.00 56.25 93 ASN A C 1
ATOM 680 O O . ASN A 1 93 ? -72.522 26.515 47.353 1.00 56.25 93 ASN A O 1
ATOM 684 N N . PRO A 1 94 ? -74.201 27.855 46.657 1.00 57.81 94 PRO A N 1
ATOM 685 C CA . PRO A 1 94 ? -75.478 28.564 46.800 1.00 57.81 94 PRO A CA 1
ATOM 686 C C . PRO A 1 94 ? -76.697 27.624 46.658 1.00 57.81 94 PRO A C 1
ATOM 688 O O . PRO A 1 94 ? -76.628 26.670 45.875 1.00 57.81 94 PRO A O 1
ATOM 691 N N . PRO A 1 95 ? -77.807 27.881 47.380 1.00 66.12 95 PRO A N 1
ATOM 692 C CA . PRO A 1 95 ? -78.993 27.027 47.340 1.00 66.12 95 PRO A CA 1
ATOM 693 C C . PRO A 1 95 ? -79.787 27.231 46.045 1.00 66.12 95 PRO A C 1
ATOM 695 O O . PRO A 1 95 ? -79.730 28.297 45.431 1.00 66.12 95 PRO A O 1
ATOM 698 N N . SER A 1 96 ? -80.581 26.228 45.655 1.00 61.88 96 SER A N 1
ATOM 699 C CA . SER A 1 96 ? -81.480 26.273 44.485 1.00 61.88 96 SER A CA 1
ATOM 700 C C . SER A 1 96 ? -80.791 26.389 43.115 1.00 61.88 96 SER A C 1
ATOM 702 O O . SER A 1 96 ? -81.370 26.918 42.166 1.00 61.88 96 SER A O 1
ATOM 704 N N . ASN A 1 97 ? -79.571 25.864 42.974 1.00 59.06 97 ASN A N 1
ATOM 705 C CA . ASN A 1 97 ? -78.917 25.675 41.676 1.00 59.06 97 ASN A CA 1
ATOM 706 C C . ASN A 1 97 ? -78.956 24.201 41.223 1.00 59.06 97 ASN A C 1
ATOM 708 O O . ASN A 1 97 ? -79.094 23.280 42.031 1.00 59.06 97 ASN A O 1
ATOM 712 N N . ILE A 1 98 ? -78.813 23.968 39.913 1.00 64.75 98 ILE A N 1
ATOM 713 C CA . ILE A 1 98 ? -78.498 22.635 39.381 1.00 64.75 98 ILE A CA 1
ATOM 714 C C . ILE A 1 98 ? -76.999 22.431 39.602 1.00 64.75 98 ILE A C 1
ATOM 716 O O . ILE A 1 98 ? -76.185 23.009 38.881 1.00 64.75 98 ILE A O 1
ATOM 720 N N . GLN A 1 99 ? -76.622 21.654 40.617 1.00 57.50 99 GLN A N 1
ATOM 721 C CA . GLN A 1 99 ? -75.224 21.276 40.811 1.00 57.50 99 GLN A CA 1
ATOM 722 C C . GLN A 1 99 ? -74.925 20.019 40.002 1.00 57.50 99 GLN A C 1
ATOM 724 O O . GLN A 1 99 ? -75.386 18.933 40.336 1.00 57.50 99 GLN A O 1
ATOM 729 N N . LEU A 1 100 ? -74.144 20.169 38.934 1.00 61.69 100 LEU A N 1
ATOM 730 C CA . LEU A 1 100 ? -73.499 19.041 38.270 1.00 61.69 100 LEU A CA 1
ATOM 731 C C . LEU A 1 100 ? -72.203 18.747 39.027 1.00 61.69 100 LEU A C 1
ATOM 733 O O . LEU A 1 100 ? -71.141 19.264 38.686 1.00 61.69 100 LEU A O 1
ATOM 737 N N . THR A 1 101 ? -72.297 17.981 40.109 1.00 54.25 101 THR A N 1
ATOM 738 C CA . THR A 1 101 ? -71.117 17.495 40.824 1.00 54.25 101 THR A CA 1
ATOM 739 C C . THR A 1 101 ? -70.646 16.193 40.181 1.00 54.25 101 THR A C 1
ATOM 741 O O . THR A 1 101 ? -71.384 15.217 40.099 1.00 54.25 101 THR A O 1
ATOM 744 N N . ASN A 1 102 ? -69.400 16.171 39.711 1.00 53.31 102 ASN A N 1
ATOM 745 C CA . ASN A 1 102 ? -68.670 14.924 39.509 1.00 53.31 102 ASN A CA 1
ATOM 746 C C . ASN A 1 102 ? -67.939 14.625 40.826 1.00 53.31 102 ASN A C 1
ATOM 748 O O . ASN A 1 102 ? -67.290 15.517 41.376 1.00 53.31 102 ASN A O 1
ATOM 752 N N . THR A 1 103 ? -68.040 13.397 41.329 1.00 52.34 103 THR A N 1
ATOM 753 C CA . THR A 1 103 ? -67.334 12.929 42.532 1.00 52.34 103 THR A CA 1
ATOM 754 C C . THR A 1 103 ? -65.811 13.054 42.440 1.00 52.34 103 THR A C 1
ATOM 756 O O . THR A 1 103 ? -65.150 13.055 43.475 1.00 52.34 103 THR A O 1
ATOM 759 N N . ASP A 1 104 ? -65.260 13.253 41.238 1.00 52.25 104 ASP A N 1
ATOM 760 C CA . ASP A 1 104 ? -63.822 13.136 40.986 1.00 52.25 104 ASP A CA 1
ATOM 761 C C . ASP A 1 104 ? -63.136 14.484 40.662 1.00 52.25 104 ASP A C 1
ATOM 763 O O . ASP A 1 104 ? -61.974 14.523 40.265 1.00 52.25 104 ASP A O 1
ATOM 767 N N . GLY A 1 105 ? -63.828 15.622 40.825 1.00 54.19 105 GLY A N 1
ATOM 768 C CA . GLY A 1 105 ? -63.202 16.958 40.884 1.00 54.19 105 GLY A CA 1
ATOM 769 C C . GLY A 1 105 ? -62.535 17.507 39.606 1.00 54.19 105 GLY A C 1
ATOM 770 O O . GLY A 1 105 ? -61.926 18.574 39.654 1.00 54.19 105 GLY A O 1
ATOM 771 N N . ALA A 1 106 ? -62.648 16.840 38.456 1.00 55.31 106 ALA A N 1
ATOM 772 C CA . ALA A 1 106 ? -61.864 17.185 37.261 1.00 55.31 106 ALA A CA 1
ATOM 773 C C . ALA A 1 106 ? -62.389 18.375 36.427 1.00 55.31 106 ALA A C 1
ATOM 775 O O . ALA A 1 106 ? -61.674 18.876 35.557 1.00 55.31 106 ALA A O 1
ATOM 776 N N . ILE A 1 107 ? -63.619 18.846 36.654 1.00 55.12 107 ILE A N 1
ATOM 777 C CA . ILE A 1 107 ? -64.198 19.953 35.878 1.00 55.12 107 ILE A CA 1
ATOM 778 C C . ILE A 1 107 ? -64.773 20.994 36.835 1.00 55.12 107 ILE A C 1
ATOM 780 O O . ILE A 1 107 ? -65.801 20.769 37.470 1.00 55.12 107 ILE A O 1
ATOM 784 N N . SER A 1 108 ? -64.112 22.150 36.912 1.00 54.88 108 SER A N 1
ATOM 785 C CA . SER A 1 108 ? -64.634 23.334 37.588 1.00 54.88 108 SER A CA 1
ATOM 786 C C . SER A 1 108 ? -65.348 24.213 36.563 1.00 54.88 108 SER A C 1
ATOM 788 O O . SER A 1 108 ? -64.727 24.742 35.636 1.00 54.88 108 SER A O 1
ATOM 790 N N . ILE A 1 109 ? -66.667 24.348 36.713 1.00 56.59 109 ILE A N 1
ATOM 791 C CA . ILE A 1 109 ? -67.470 25.297 35.940 1.00 56.59 109 ILE A CA 1
ATOM 792 C C . ILE A 1 109 ? -67.847 26.428 36.886 1.00 56.59 109 ILE A C 1
ATOM 794 O O . ILE A 1 109 ? -68.755 26.294 37.703 1.00 56.59 109 ILE A O 1
ATOM 798 N N . VAL A 1 110 ? -67.139 27.551 36.776 1.00 59.44 110 VAL A N 1
ATOM 799 C CA . VAL A 1 110 ? -67.489 28.775 37.500 1.00 59.44 110 VAL A CA 1
ATOM 800 C C . VAL A 1 110 ? -68.149 29.726 36.510 1.00 59.44 110 VAL A C 1
ATOM 802 O O . VAL A 1 110 ? -67.526 30.167 35.540 1.00 59.44 110 VAL A O 1
ATOM 805 N N . SER A 1 111 ? -69.427 30.024 36.742 1.00 54.12 111 SER A N 1
ATOM 806 C CA . SER A 1 111 ? -70.124 31.114 36.062 1.00 54.12 111 SER A CA 1
ATOM 807 C C . SER A 1 111 ? -70.057 32.365 36.928 1.00 54.12 111 SER A C 1
ATOM 809 O O . SER A 1 111 ? -70.501 32.340 38.077 1.00 54.12 111 SER A O 1
ATOM 811 N N . ASP A 1 112 ? -69.546 33.459 36.379 1.00 59.84 112 ASP A N 1
ATOM 812 C CA . ASP A 1 112 ? -69.621 34.763 37.032 1.00 59.84 112 ASP A CA 1
ATOM 813 C C . ASP A 1 112 ? -70.856 35.516 36.523 1.00 59.84 112 ASP A C 1
ATOM 815 O O . ASP A 1 112 ? -70.943 35.906 35.353 1.00 59.84 112 ASP A O 1
ATOM 819 N N . ALA A 1 113 ? -71.823 35.709 37.420 1.00 53.94 113 ALA A N 1
ATOM 820 C CA . ALA A 1 113 ? -73.085 36.370 37.116 1.00 53.94 113 ALA A CA 1
ATOM 821 C C . ALA A 1 113 ? -72.923 37.866 36.787 1.00 53.94 113 ALA A C 1
ATOM 823 O O . ALA A 1 113 ? -73.791 38.431 36.128 1.00 53.94 113 ALA A O 1
ATOM 824 N N . ALA A 1 114 ? -71.823 38.516 37.190 1.00 55.00 114 ALA A N 1
ATOM 825 C CA . ALA A 1 114 ? -71.585 39.922 36.864 1.00 55.00 114 ALA A CA 1
ATOM 826 C C . ALA A 1 114 ? -71.093 40.120 35.420 1.00 55.00 114 ALA A C 1
ATOM 828 O O . ALA A 1 114 ? -71.291 41.188 34.841 1.00 55.00 114 ALA A O 1
ATOM 829 N N . THR A 1 115 ? -70.465 39.101 34.826 1.00 56.03 115 THR A N 1
ATOM 830 C CA . THR A 1 115 ? -69.827 39.197 33.502 1.00 56.03 115 THR A CA 1
ATOM 831 C C . THR A 1 115 ? -70.466 38.305 32.435 1.00 56.03 115 THR A C 1
ATOM 833 O O . THR A 1 115 ? -70.062 38.370 31.275 1.00 56.03 115 THR A O 1
ATOM 836 N N . ASN A 1 116 ? -71.472 37.492 32.792 1.00 58.97 116 ASN A N 1
ATOM 837 C CA . ASN A 1 116 ? -72.097 36.478 31.926 1.00 58.97 116 ASN A CA 1
ATOM 838 C C . ASN A 1 116 ? -71.075 35.546 31.249 1.00 58.97 116 ASN A C 1
ATOM 840 O O . ASN A 1 116 ? -71.301 35.047 30.144 1.00 58.97 116 ASN A O 1
ATOM 844 N N . LYS A 1 117 ? -69.932 35.311 31.901 1.00 54.72 117 LYS A N 1
ATOM 845 C CA . LYS A 1 117 ? -68.884 34.435 31.386 1.00 54.72 117 LYS A CA 1
ATOM 846 C C . LYS A 1 117 ? -68.972 33.077 32.068 1.00 54.72 117 LYS A C 1
ATOM 848 O O . LYS A 1 117 ? -68.908 32.978 33.292 1.00 54.72 117 LYS A O 1
ATOM 853 N N . ILE A 1 118 ? -69.061 32.027 31.258 1.00 60.16 118 ILE A N 1
ATOM 854 C CA . ILE A 1 118 ? -68.872 30.646 31.700 1.00 60.16 118 ILE A CA 1
ATOM 855 C C . ILE A 1 118 ? -67.445 30.265 31.322 1.00 60.16 118 ILE A C 1
ATOM 857 O O . ILE A 1 118 ? -67.098 30.246 30.141 1.00 60.16 118 ILE A O 1
ATOM 861 N N . THR A 1 119 ? -66.601 30.021 32.323 1.00 51.69 119 THR A N 1
ATOM 862 C CA . THR A 1 119 ? -65.219 29.587 32.090 1.00 51.69 119 THR A CA 1
ATOM 863 C C . THR A 1 119 ? -65.109 28.104 32.416 1.00 51.69 119 THR A C 1
ATOM 865 O O . THR A 1 119 ? -65.372 27.698 33.545 1.00 51.69 119 THR A O 1
ATOM 868 N N . PHE A 1 120 ? -64.707 27.305 31.427 1.00 54.97 120 PHE A N 1
ATOM 869 C CA . PHE A 1 120 ? -64.325 25.910 31.628 1.00 54.97 120 PHE A CA 1
ATOM 870 C C . PHE A 1 120 ? -62.838 25.879 31.982 1.00 54.97 120 PHE A C 1
ATOM 872 O O . PHE A 1 120 ? -61.985 26.073 31.117 1.00 54.97 120 PHE A O 1
ATOM 879 N N . GLY A 1 121 ? -62.534 25.713 33.268 1.00 53.97 121 GLY A N 1
ATOM 880 C CA . GLY A 1 121 ? -61.171 25.517 33.746 1.00 53.97 121 GLY A CA 1
ATOM 881 C C . GLY A 1 121 ? -60.929 24.037 34.006 1.00 53.97 121 GLY A C 1
ATOM 882 O O . GLY A 1 121 ? -61.503 23.481 34.940 1.00 53.97 121 GLY A O 1
ATOM 883 N N . LEU A 1 122 ? -60.073 23.402 33.201 1.00 55.00 122 LEU A N 1
ATOM 884 C CA . LEU A 1 122 ? -59.442 22.147 33.604 1.00 55.00 122 LEU A CA 1
ATOM 885 C C . LEU A 1 122 ? -58.427 22.496 34.693 1.00 55.00 122 LEU A C 1
ATOM 887 O O . LEU A 1 122 ? -57.425 23.164 34.429 1.00 55.00 122 LEU A O 1
ATOM 891 N N . THR A 1 123 ? -58.706 22.096 35.929 1.00 48.56 123 THR A N 1
ATOM 892 C CA . THR A 1 123 ? -57.776 22.270 37.047 1.00 48.56 123 THR A CA 1
ATOM 893 C C . THR A 1 123 ? -56.660 21.232 36.905 1.00 48.56 123 THR A C 1
ATOM 895 O O . THR A 1 123 ? -56.706 20.166 37.503 1.00 48.56 123 THR A O 1
ATOM 898 N N . GLY A 1 124 ? -55.692 21.511 36.031 1.00 50.09 124 GLY A N 1
ATOM 899 C CA . GLY A 1 124 ? -54.575 20.612 35.734 1.00 50.09 124 GLY A CA 1
ATOM 900 C C . GLY A 1 124 ? -54.052 20.857 34.327 1.00 50.09 124 GLY A C 1
ATOM 901 O O . GLY A 1 124 ? -54.520 20.256 33.366 1.00 50.09 124 GLY A O 1
ATOM 902 N N . GLY A 1 125 ? -53.148 21.822 34.199 1.00 43.97 125 GLY A N 1
ATOM 903 C CA . GLY A 1 125 ? -52.640 22.288 32.920 1.00 43.97 125 GLY A CA 1
ATOM 904 C C . GLY A 1 125 ? -51.812 21.266 32.140 1.00 43.97 125 GLY A C 1
ATOM 905 O O . GLY A 1 125 ? -51.129 20.413 32.694 1.00 43.97 125 GLY A O 1
ATOM 906 N N . SER A 1 126 ? -51.838 21.519 30.833 1.00 42.91 126 SER A N 1
ATOM 907 C CA . SER A 1 126 ? -50.845 21.227 29.800 1.00 42.91 126 SER A CA 1
ATOM 908 C C . SER A 1 126 ? -50.627 19.784 29.357 1.00 42.91 126 SER A C 1
ATOM 910 O O . SER A 1 126 ? -50.114 18.941 30.081 1.00 42.91 126 SER A O 1
ATOM 912 N N . THR A 1 127 ? -50.903 19.615 28.060 1.00 43.12 127 THR A N 1
ATOM 913 C CA . THR A 1 127 ? -50.291 18.656 27.138 1.00 43.12 127 THR A CA 1
ATOM 914 C C . THR A 1 127 ? -50.430 17.196 27.541 1.00 43.12 127 THR A C 1
ATOM 916 O O . THR A 1 127 ? -49.603 16.651 28.264 1.00 43.12 127 THR A O 1
ATOM 919 N N . ALA A 1 128 ? -51.396 16.527 26.911 1.00 44.41 128 ALA A N 1
ATOM 920 C CA . ALA A 1 128 ? -51.153 15.172 26.438 1.00 44.41 128 ALA A CA 1
ATOM 921 C C . ALA A 1 128 ? -49.922 15.210 25.506 1.00 44.41 128 ALA A C 1
ATOM 923 O O . ALA A 1 128 ? -50.039 15.369 24.294 1.00 44.41 128 ALA A O 1
ATOM 924 N N . ILE A 1 129 ? -48.736 15.187 26.116 1.00 47.72 129 ILE A N 1
ATOM 925 C CA . ILE A 1 129 ? -47.565 14.523 25.565 1.00 47.72 129 ILE A CA 1
ATOM 926 C C . ILE A 1 129 ? -47.959 13.053 25.460 1.00 47.72 129 ILE A C 1
ATOM 928 O O . ILE A 1 129 ? -48.660 12.542 26.337 1.00 47.72 129 ILE A O 1
ATOM 932 N N . ASP A 1 130 ? -47.556 12.442 24.350 1.00 47.09 130 ASP A N 1
ATOM 933 C CA . ASP A 1 130 ? -47.679 11.024 24.039 1.00 47.09 130 ASP A CA 1
ATOM 934 C C . ASP A 1 130 ? -47.771 10.137 25.278 1.00 47.09 130 ASP A C 1
ATOM 936 O O . ASP A 1 130 ? -46.985 10.240 26.223 1.00 47.09 130 ASP A O 1
ATOM 940 N N . THR A 1 131 ? -48.748 9.240 25.245 1.00 44.38 131 THR A N 1
ATOM 941 C CA . THR A 1 131 ? -48.955 8.212 26.256 1.00 44.38 131 THR A CA 1
ATOM 942 C C . THR A 1 131 ? -47.709 7.331 26.334 1.00 44.38 131 THR A C 1
ATOM 944 O O . THR A 1 131 ? -47.571 6.339 25.623 1.00 44.38 131 THR A O 1
ATOM 947 N N . LEU A 1 132 ? -46.795 7.668 27.243 1.00 47.69 132 LEU A N 1
ATOM 948 C CA . LEU A 1 132 ? -45.871 6.701 27.813 1.00 47.69 132 LEU A CA 1
ATOM 949 C C . LEU A 1 132 ? -46.733 5.764 28.654 1.00 47.69 132 LEU A C 1
ATOM 951 O O . LEU A 1 132 ? -47.116 6.085 29.776 1.00 47.69 132 LEU A O 1
ATOM 955 N N . THR A 1 133 ? -47.122 4.642 28.063 1.00 48.47 133 THR A N 1
ATOM 956 C CA . THR A 1 133 ? -47.805 3.572 28.787 1.00 48.47 133 THR A CA 1
ATOM 957 C C . THR A 1 133 ? -46.694 2.686 29.347 1.00 48.47 133 THR A C 1
ATOM 959 O O . THR A 1 133 ? -46.009 2.044 28.553 1.00 48.47 133 THR A O 1
ATOM 962 N N . PRO A 1 134 ? -46.416 2.677 30.662 1.00 52.84 134 PRO A N 1
ATOM 963 C CA . PRO A 1 134 ? -45.532 1.665 31.223 1.00 52.84 134 PRO A CA 1
ATOM 964 C C . PRO A 1 134 ? -46.213 0.299 31.075 1.00 52.84 134 PRO A C 1
ATOM 966 O O . PRO A 1 134 ? -47.443 0.223 31.061 1.00 52.84 134 PRO A O 1
ATOM 969 N N . ASP A 1 135 ? -45.436 -0.785 31.024 1.00 48.56 135 ASP A N 1
ATOM 970 C CA . ASP A 1 135 ? -45.957 -2.161 30.895 1.00 48.56 135 ASP A CA 1
ATOM 971 C C . ASP A 1 135 ? -46.970 -2.551 31.994 1.00 48.56 135 ASP A C 1
ATOM 973 O O . ASP A 1 135 ? -47.711 -3.521 31.854 1.00 48.56 135 ASP A O 1
ATOM 977 N N . SER A 1 136 ? -47.056 -1.780 33.084 1.00 51.47 136 SER A N 1
ATOM 978 C CA . SER A 1 136 ? -48.051 -1.959 34.146 1.00 51.47 136 SER A CA 1
ATOM 979 C C . SER A 1 136 ? -49.428 -1.340 33.857 1.00 51.47 136 SER A C 1
ATOM 981 O O . SER A 1 136 ? -50.341 -1.508 34.663 1.00 51.47 136 SER A O 1
ATOM 983 N N . GLY A 1 137 ? -49.602 -0.605 32.753 1.00 51.97 137 GLY A N 1
ATOM 984 C CA . GLY A 1 137 ? -50.869 0.041 32.382 1.00 51.97 137 GLY A CA 1
ATOM 985 C C . GLY A 1 137 ? -51.284 1.232 33.260 1.00 51.97 137 GLY A C 1
ATOM 986 O O . GLY A 1 137 ? -52.350 1.806 33.045 1.00 51.97 137 GLY A O 1
ATOM 987 N N . ALA A 1 138 ? -50.467 1.633 34.238 1.00 53.03 138 ALA A N 1
ATOM 988 C CA . ALA A 1 138 ? -50.710 2.815 35.061 1.00 53.03 138 ALA A CA 1
ATOM 989 C C . ALA A 1 138 ? -50.154 4.071 34.370 1.00 53.03 138 ALA A C 1
ATOM 991 O O . ALA A 1 138 ? -48.999 4.086 33.964 1.00 53.03 138 ALA A O 1
ATOM 992 N N . GLY A 1 139 ? -50.949 5.137 34.235 1.00 54.22 139 GLY A N 1
ATOM 993 C CA . GLY A 1 139 ? -50.479 6.388 33.627 1.00 54.22 139 GLY A CA 1
ATOM 994 C C . GLY A 1 139 ? -49.254 6.958 34.354 1.00 54.22 139 GLY A C 1
ATOM 995 O O . GLY A 1 139 ? -49.181 6.916 35.581 1.00 54.22 139 GLY A O 1
ATOM 996 N N . VAL A 1 140 ? -48.284 7.489 33.607 1.00 57.38 140 VAL A N 1
ATOM 997 C CA . VAL A 1 140 ? -47.101 8.135 34.190 1.00 57.38 140 VAL A CA 1
ATOM 998 C C . VAL A 1 140 ? -47.510 9.484 34.787 1.00 57.38 140 VAL A C 1
ATOM 1000 O O . VAL A 1 140 ? -47.891 10.398 34.059 1.00 57.38 140 VAL A O 1
ATOM 1003 N N . ILE A 1 141 ? -47.450 9.603 36.115 1.00 61.56 141 ILE A N 1
ATOM 1004 C CA . ILE A 1 141 ? -47.824 10.819 36.851 1.00 61.56 141 ILE A CA 1
ATOM 1005 C C . ILE A 1 141 ? -46.547 11.633 37.135 1.00 61.56 141 ILE A C 1
ATOM 1007 O O . ILE A 1 141 ? -45.628 11.088 37.753 1.00 61.56 141 ILE A O 1
ATOM 1011 N N . PRO A 1 142 ? -46.452 12.910 36.711 1.00 60.03 142 PRO A N 1
ATOM 1012 C CA . PRO A 1 142 ? -45.382 13.802 37.150 1.00 60.03 142 PRO A CA 1
ATOM 1013 C C . PRO A 1 142 ? -45.414 13.979 38.674 1.00 60.03 142 PRO A C 1
ATOM 1015 O O . PRO A 1 142 ? -46.485 14.003 39.279 1.00 60.03 142 PRO A O 1
ATOM 1018 N N . ASP A 1 143 ? -44.255 14.125 39.308 1.00 68.25 143 ASP A N 1
ATOM 1019 C CA . ASP A 1 143 ? -44.181 14.434 40.733 1.00 68.25 143 ASP A CA 1
ATOM 1020 C C . ASP A 1 143 ? -44.754 15.830 41.058 1.00 68.25 143 ASP A C 1
ATOM 1022 O O . ASP A 1 143 ? -45.167 16.594 40.181 1.00 68.25 143 ASP A O 1
ATOM 1026 N N . GLY A 1 144 ? -44.775 16.192 42.346 1.00 60.47 144 GLY A N 1
ATOM 1027 C CA . GLY A 1 144 ? -45.295 17.484 42.812 1.00 60.47 144 GLY A CA 1
ATOM 1028 C C . GLY A 1 144 ? -44.576 18.724 42.253 1.00 60.47 144 GLY A C 1
ATOM 1029 O O . GLY A 1 144 ? -45.046 19.835 42.485 1.00 60.47 144 GLY A O 1
ATOM 1030 N N . ALA A 1 145 ? -43.465 18.557 41.525 1.00 59.25 145 ALA A N 1
ATOM 1031 C CA . ALA A 1 145 ? -42.746 19.618 40.822 1.00 59.25 145 ALA A CA 1
ATOM 1032 C C . ALA A 1 145 ? -42.959 19.587 39.293 1.00 59.25 145 ALA A C 1
ATOM 1034 O O . ALA A 1 145 ? -42.377 20.406 38.582 1.00 59.25 145 ALA A O 1
ATOM 1035 N N . GLY A 1 146 ? -43.788 18.674 38.777 1.00 55.84 146 GLY A N 1
ATOM 1036 C CA . GLY A 1 146 ? -44.024 18.495 37.346 1.00 55.84 146 GLY A CA 1
ATOM 1037 C C . GLY A 1 146 ? -42.951 17.664 36.636 1.00 55.84 146 GLY A C 1
ATOM 1038 O O . GLY A 1 146 ? -42.951 17.610 35.407 1.00 55.84 146 GLY A O 1
ATOM 1039 N N . ALA A 1 147 ? -42.044 17.008 37.369 1.00 53.31 147 ALA A N 1
ATOM 1040 C CA . ALA A 1 147 ? -41.038 16.139 36.774 1.00 53.31 147 ALA A CA 1
ATOM 1041 C C . ALA A 1 147 ? -41.587 14.717 36.606 1.00 53.31 147 ALA A C 1
ATOM 1043 O O . ALA A 1 147 ? -42.073 14.094 37.546 1.00 53.31 147 ALA A O 1
ATOM 1044 N N . VAL A 1 148 ? -41.482 14.166 35.399 1.00 61.12 148 VAL A N 1
ATOM 1045 C CA . VAL A 1 148 ? -41.778 12.754 35.147 1.00 61.12 148 VAL A CA 1
ATOM 1046 C C . VAL A 1 148 ? -40.560 11.916 35.539 1.00 61.12 148 VAL A C 1
ATOM 1048 O O . VAL A 1 148 ? -39.504 11.998 34.907 1.00 61.12 148 VAL A O 1
ATOM 1051 N N . ALA A 1 149 ? -40.698 11.109 36.591 1.00 56.28 149 ALA A N 1
ATOM 1052 C CA . ALA A 1 149 ? -39.673 10.160 37.011 1.00 56.28 149 ALA A CA 1
ATOM 1053 C C . ALA A 1 149 ? -39.822 8.845 36.228 1.00 56.28 149 ALA A C 1
ATOM 1055 O O . ALA A 1 149 ? -40.673 8.013 36.542 1.00 56.28 149 ALA A O 1
ATOM 1056 N N . ILE A 1 150 ? -38.978 8.633 35.214 1.00 57.28 150 ILE A N 1
ATOM 1057 C CA . ILE A 1 150 ? -38.851 7.322 34.564 1.00 57.28 150 ILE A CA 1
ATOM 1058 C C . ILE A 1 150 ? -38.066 6.423 35.518 1.00 57.28 150 ILE A C 1
ATOM 1060 O O . ILE A 1 150 ? -36.837 6.451 35.566 1.00 57.28 150 ILE A O 1
ATOM 1064 N N . THR A 1 151 ? -38.788 5.649 36.322 1.00 49.84 151 THR A N 1
ATOM 1065 C CA . THR A 1 151 ? -38.177 4.652 37.201 1.00 49.84 151 THR A CA 1
ATOM 1066 C C . THR A 1 151 ? -38.073 3.362 36.402 1.00 49.84 151 THR A C 1
ATOM 1068 O O . THR A 1 151 ? -39.069 2.666 36.222 1.00 49.84 151 THR A O 1
ATOM 1071 N N . GLY A 1 152 ? -36.888 3.068 35.864 1.00 47.62 152 GLY A N 1
ATOM 1072 C CA . GLY A 1 152 ? -36.624 1.762 35.262 1.00 47.62 152 GLY A CA 1
ATOM 1073 C C . GLY A 1 152 ? -36.909 0.669 36.291 1.00 47.62 152 GLY A C 1
ATOM 1074 O O . GLY A 1 152 ? -36.425 0.745 37.425 1.00 47.62 152 GLY A O 1
ATOM 1075 N N . TYR A 1 153 ? -37.740 -0.305 35.923 1.00 40.62 153 TYR A N 1
ATOM 1076 C CA . TYR A 1 153 ? -37.977 -1.491 36.740 1.00 40.62 153 TYR A CA 1
ATOM 1077 C C . TYR A 1 153 ? -36.615 -2.133 37.057 1.00 40.62 153 TYR A C 1
ATOM 1079 O O . TYR A 1 153 ? -35.781 -2.222 36.151 1.00 40.62 153 TYR A O 1
ATOM 1087 N N . PRO A 1 154 ? -36.344 -2.565 38.303 1.00 40.78 154 PRO A N 1
ATOM 1088 C CA . PRO A 1 154 ? -35.139 -3.313 38.627 1.00 40.78 154 PRO A CA 1
ATOM 1089 C C . PRO A 1 154 ? -35.292 -4.729 38.070 1.00 40.78 154 PRO A C 1
ATOM 1091 O O . PRO A 1 154 ? -35.501 -5.679 38.818 1.00 40.78 154 PRO A O 1
ATOM 1094 N N . ASP A 1 155 ? -35.261 -4.858 36.749 1.00 39.09 155 ASP A N 1
ATOM 1095 C CA . ASP A 1 155 ? -35.099 -6.150 36.117 1.00 39.09 155 ASP A CA 1
ATOM 1096 C C . ASP A 1 155 ? -33.607 -6.485 36.083 1.00 39.09 155 ASP A C 1
ATOM 1098 O O . ASP A 1 155 ? -32.742 -5.605 36.042 1.00 39.09 155 ASP A O 1
ATOM 1102 N N . VAL A 1 156 ? -33.318 -7.773 36.161 1.00 44.25 156 VAL A N 1
ATOM 1103 C CA . VAL A 1 156 ? -32.026 -8.413 36.461 1.00 44.25 156 VAL A CA 1
ATOM 1104 C C . VAL A 1 156 ? -30.842 -8.068 35.532 1.00 44.25 156 VAL A C 1
ATOM 1106 O O . VAL A 1 156 ? -29.773 -8.641 35.700 1.00 44.25 156 VAL A O 1
ATOM 1109 N N . ASN A 1 157 ? -30.970 -7.086 34.630 1.00 45.34 157 ASN A N 1
ATOM 1110 C CA . ASN A 1 157 ? -29.973 -6.717 33.615 1.00 45.34 157 ASN A CA 1
ATOM 1111 C C . ASN A 1 157 ? -29.589 -5.213 33.558 1.00 45.34 157 ASN A C 1
ATOM 1113 O O . ASN A 1 157 ? -29.091 -4.742 32.541 1.00 45.34 157 ASN A O 1
ATOM 1117 N N . GLY A 1 158 ? -29.737 -4.450 34.647 1.00 44.94 158 GLY A N 1
ATOM 1118 C CA . GLY A 1 158 ? -28.732 -3.415 34.961 1.00 44.94 158 GLY A CA 1
ATOM 1119 C C . GLY A 1 158 ? -28.888 -1.968 34.462 1.00 44.94 158 GLY A C 1
ATOM 1120 O O . GLY A 1 158 ? -27.944 -1.216 34.652 1.00 44.94 158 GLY A O 1
ATOM 1121 N N . LEU A 1 159 ? -30.022 -1.499 33.930 1.00 39.59 159 LEU A N 1
ATOM 1122 C CA . LEU A 1 159 ? -30.215 -0.057 33.651 1.00 39.59 159 LEU A CA 1
ATOM 1123 C C . LEU A 1 159 ? -30.757 0.691 34.888 1.00 39.59 159 LEU A C 1
ATOM 1125 O O . LEU A 1 159 ? -31.964 0.722 35.131 1.00 39.59 159 LEU A O 1
ATOM 1129 N N . LYS A 1 160 ? -29.876 1.303 35.691 1.00 43.94 160 LYS A N 1
ATOM 1130 C CA . LYS A 1 160 ? -30.197 2.004 36.945 1.00 43.94 160 LYS A CA 1
ATOM 1131 C C . LYS A 1 160 ? -29.537 3.393 37.041 1.00 43.94 160 LYS A C 1
ATOM 1133 O O . LYS A 1 160 ? -28.595 3.581 37.816 1.00 43.94 160 LYS A O 1
ATOM 1138 N N . GLY A 1 161 ? -30.112 4.415 36.391 1.00 47.12 161 GLY A N 1
ATOM 1139 C CA . GLY A 1 161 ? -29.519 5.755 36.534 1.00 47.12 161 GLY A CA 1
ATOM 1140 C C . GLY A 1 161 ? -30.016 6.921 35.683 1.00 47.12 161 GLY A C 1
ATOM 1141 O O . GLY A 1 161 ? -29.217 7.831 35.442 1.00 47.12 161 GLY A O 1
ATOM 1142 N N . ILE A 1 162 ? -31.292 6.980 35.282 1.00 49.47 162 ILE A N 1
ATOM 1143 C CA . ILE A 1 162 ? -31.855 8.226 34.726 1.00 49.47 162 ILE A CA 1
ATOM 1144 C C . ILE A 1 162 ? -32.162 9.181 35.889 1.00 49.47 162 ILE A C 1
ATOM 1146 O O . ILE A 1 162 ? -33.136 8.998 36.618 1.00 49.47 162 ILE A O 1
ATOM 1150 N N . LYS A 1 163 ? -31.324 10.206 36.083 1.00 49.19 163 LYS A N 1
ATOM 1151 C CA . LYS A 1 163 ? -31.653 11.356 36.939 1.00 49.19 163 LYS A CA 1
ATOM 1152 C C . LYS A 1 163 ? -32.113 12.504 36.053 1.00 49.19 163 LYS A C 1
ATOM 1154 O O . LYS A 1 163 ? -31.312 13.095 35.337 1.00 49.19 163 LYS A O 1
ATOM 1159 N N . THR A 1 164 ? -33.396 12.831 36.120 1.00 45.62 164 THR A N 1
ATOM 1160 C CA . THR A 1 164 ? -33.956 14.009 35.456 1.00 45.62 164 THR A CA 1
ATOM 1161 C C . THR A 1 164 ? -33.423 15.269 36.146 1.00 45.62 164 THR A C 1
ATOM 1163 O O . THR A 1 164 ? -33.652 15.465 37.340 1.00 45.62 164 THR A O 1
ATOM 1166 N N . TYR A 1 165 ? -32.683 16.112 35.419 1.00 42.97 165 TYR A N 1
ATOM 1167 C CA . TYR A 1 165 ? -32.252 17.420 35.917 1.00 42.97 165 TYR A CA 1
ATOM 1168 C C . TYR A 1 165 ? -33.366 18.450 35.710 1.00 42.97 165 TYR A C 1
ATOM 1170 O O . TYR A 1 165 ? -34.031 18.484 34.674 1.00 42.97 165 TYR A O 1
ATOM 1178 N N . ASN A 1 166 ? -33.566 19.297 36.713 1.00 46.00 166 ASN A N 1
ATOM 1179 C CA . ASN A 1 166 ? -34.623 20.296 36.744 1.00 46.00 166 ASN A CA 1
ATOM 1180 C C . ASN A 1 166 ? -34.106 21.585 36.073 1.00 46.00 166 ASN A C 1
ATOM 1182 O O . ASN A 1 166 ? -33.356 22.336 36.695 1.00 46.00 166 ASN A O 1
ATOM 1186 N N . GLY A 1 167 ? -34.434 21.820 34.794 1.00 47.47 167 GLY A N 1
ATOM 1187 C CA . GLY A 1 167 ? -34.136 23.099 34.129 1.00 47.47 167 GLY A CA 1
ATOM 1188 C C . GLY A 1 167 ? -33.901 23.051 32.615 1.00 47.47 167 GLY A C 1
ATOM 1189 O O . GLY A 1 167 ? -32.764 23.063 32.159 1.00 47.47 167 GLY A O 1
ATOM 1190 N N . GLY A 1 168 ? -34.980 23.095 31.829 1.00 47.47 168 GLY A N 1
ATOM 1191 C CA . GLY A 1 168 ? -35.003 23.724 30.496 1.00 47.47 168 GLY A CA 1
ATOM 1192 C C . GLY A 1 168 ? -34.412 22.976 29.293 1.00 47.47 168 GLY A C 1
ATOM 1193 O O . GLY A 1 168 ? -34.719 23.362 28.168 1.00 47.47 168 GLY A O 1
ATOM 1194 N N . VAL A 1 169 ? -33.628 21.911 29.473 1.00 43.00 169 VAL A N 1
ATOM 1195 C CA . VAL A 1 169 ? -33.151 21.069 28.362 1.00 43.00 169 VAL A CA 1
ATOM 1196 C C . VAL A 1 169 ? -33.251 19.604 28.780 1.00 43.00 169 VAL A C 1
ATOM 1198 O O . VAL A 1 169 ? -32.581 19.185 29.720 1.00 43.00 169 VAL A O 1
ATOM 1201 N N . SER A 1 170 ? -34.092 18.818 28.105 1.00 42.84 170 SER A N 1
ATOM 1202 C CA . SER A 1 170 ? -34.207 17.372 28.330 1.00 42.84 170 SER A CA 1
ATOM 1203 C C . SER A 1 170 ? -32.985 16.649 27.758 1.00 42.84 170 SER A C 1
ATOM 1205 O O . SER A 1 170 ? -33.049 16.046 26.690 1.00 42.84 170 SER A O 1
ATOM 1207 N N . THR A 1 171 ? -31.846 16.733 28.440 1.00 45.72 171 THR A N 1
ATOM 1208 C CA . THR A 1 171 ? -30.698 15.870 28.162 1.00 45.72 171 THR A CA 1
ATOM 1209 C C . THR A 1 171 ? -30.858 14.557 28.924 1.00 45.72 171 THR A C 1
ATOM 1211 O O . THR A 1 171 ? -31.021 14.531 30.143 1.00 45.72 171 THR A O 1
ATOM 1214 N N . LEU A 1 172 ? -30.824 13.439 28.196 1.00 54.16 172 LEU A N 1
ATOM 1215 C CA . LEU A 1 172 ? -30.732 12.103 28.777 1.00 54.16 172 LEU A CA 1
ATOM 1216 C C . LEU A 1 172 ? -29.316 11.930 29.348 1.00 54.16 172 LEU A C 1
ATOM 1218 O O . LEU A 1 172 ? -28.364 11.724 28.599 1.00 54.16 172 LEU A O 1
ATOM 1222 N N . GLN A 1 173 ? -29.165 12.069 30.666 1.00 51.00 173 GLN A N 1
ATOM 1223 C CA . GLN A 1 173 ? -27.903 11.810 31.360 1.00 51.00 173 GLN A CA 1
ATOM 1224 C C . GLN A 1 173 ? -27.926 10.417 31.993 1.00 51.00 173 GLN A C 1
ATOM 1226 O O . GLN A 1 173 ? -28.660 10.169 32.950 1.00 51.00 173 GLN A O 1
ATOM 1231 N N . PHE A 1 174 ? -27.077 9.523 31.487 1.00 55.03 174 PHE A N 1
ATOM 1232 C CA . PHE A 1 174 ? -26.729 8.277 32.167 1.00 55.03 174 PHE A CA 1
ATOM 1233 C C . PHE A 1 174 ? -25.767 8.620 33.306 1.00 55.03 174 PHE A C 1
ATOM 1235 O O . PHE A 1 174 ? -24.608 8.959 33.075 1.00 55.03 174 PHE A O 1
ATOM 1242 N N . SER A 1 175 ? -26.264 8.618 34.544 1.00 54.28 175 SER A N 1
ATOM 1243 C CA . SER A 1 175 ? -25.462 9.015 35.713 1.00 54.28 175 SER A CA 1
ATOM 1244 C C . SER A 1 175 ? -24.570 7.892 36.256 1.00 54.28 175 SER A C 1
ATOM 1246 O O . SER A 1 175 ? -23.694 8.153 37.082 1.00 54.28 175 SER A O 1
ATOM 1248 N N . ASN A 1 176 ? -24.758 6.659 35.774 1.00 58.31 176 ASN A N 1
ATOM 1249 C CA . ASN A 1 176 ? -23.947 5.502 36.117 1.00 58.31 176 ASN A CA 1
ATOM 1250 C C . ASN A 1 176 ? -23.550 4.739 34.846 1.00 58.31 176 ASN A C 1
ATOM 1252 O O . ASN A 1 176 ? -24.401 4.230 34.126 1.00 58.31 176 ASN A O 1
ATOM 1256 N N . LEU A 1 177 ? -22.248 4.637 34.576 1.00 59.78 177 LEU A N 1
ATOM 1257 C CA . LEU A 1 177 ? -21.726 3.917 33.406 1.00 59.78 177 LEU A CA 1
ATOM 1258 C C . LEU A 1 177 ? -22.037 2.412 33.447 1.00 59.78 177 LEU A C 1
ATOM 1260 O O . LEU A 1 177 ? -22.050 1.772 32.398 1.00 59.78 177 LEU A O 1
ATOM 1264 N N . ARG A 1 178 ? -22.349 1.862 34.632 1.00 58.88 178 ARG A N 1
ATOM 1265 C CA . ARG A 1 178 ? -22.804 0.469 34.782 1.00 58.88 178 ARG A CA 1
ATOM 1266 C C . ARG A 1 178 ? -24.115 0.170 34.055 1.00 58.88 178 ARG A C 1
ATOM 1268 O O . ARG A 1 178 ? -24.402 -0.988 33.784 1.00 58.88 178 ARG A O 1
ATOM 1275 N N . ASP A 1 179 ? -24.871 1.211 33.716 1.00 63.41 179 ASP A N 1
ATOM 1276 C CA . ASP A 1 179 ? -26.117 1.092 32.965 1.00 63.41 179 ASP A CA 1
ATOM 1277 C C . ASP A 1 179 ? -25.888 0.806 31.475 1.00 63.41 179 ASP A C 1
ATOM 1279 O O . ASP A 1 179 ? -26.808 0.400 30.773 1.00 63.41 179 ASP A O 1
ATOM 1283 N N . ILE A 1 180 ? -24.667 1.042 30.984 1.00 73.75 180 ILE A N 1
ATOM 1284 C CA . ILE A 1 180 ? -24.268 0.786 29.594 1.00 73.75 180 ILE A CA 1
ATOM 1285 C C . ILE A 1 180 ? -23.661 -0.616 29.476 1.00 73.75 180 ILE A C 1
ATOM 1287 O O . ILE A 1 180 ? -23.895 -1.319 28.497 1.00 73.75 180 ILE A O 1
ATOM 1291 N N . THR A 1 181 ? -22.885 -1.029 30.479 1.00 88.44 181 THR A N 1
ATOM 1292 C CA . THR A 1 181 ? -22.318 -2.376 30.588 1.00 88.44 181 THR A CA 1
ATOM 1293 C C . THR A 1 181 ? -22.044 -2.721 32.052 1.00 88.44 181 THR A C 1
ATOM 1295 O O . THR A 1 181 ? -21.554 -1.861 32.786 1.00 88.44 181 THR A O 1
ATOM 1298 N N . PRO A 1 182 ? -22.277 -3.966 32.506 1.00 92.44 182 PRO A N 1
ATOM 1299 C CA . PRO A 1 182 ? -21.872 -4.377 33.849 1.00 92.44 182 PRO A CA 1
ATOM 1300 C C . PRO A 1 182 ? -20.339 -4.451 34.006 1.00 92.44 182 PRO A C 1
ATOM 1302 O O . PRO A 1 182 ? -19.835 -4.403 35.130 1.00 92.44 182 PRO A O 1
ATOM 1305 N N . TYR A 1 183 ? -19.583 -4.510 32.904 1.00 96.12 183 TYR A N 1
ATOM 1306 C CA . TYR A 1 183 ? -18.132 -4.729 32.871 1.00 96.12 183 TYR A CA 1
ATOM 1307 C C . TYR A 1 183 ? -17.331 -3.418 32.912 1.00 96.12 183 TYR A C 1
ATOM 1309 O O . TYR A 1 183 ? -16.565 -3.108 32.000 1.00 96.12 183 TYR A O 1
ATOM 1317 N N . VAL A 1 184 ? -17.526 -2.614 33.962 1.00 95.19 184 VAL A N 1
ATOM 1318 C CA . VAL A 1 184 ? -16.822 -1.328 34.132 1.00 95.19 184 VAL A CA 1
ATOM 1319 C C . VAL A 1 184 ? -15.537 -1.508 34.941 1.00 95.19 184 VAL A C 1
ATOM 1321 O O . VAL A 1 184 ? -15.592 -1.903 36.110 1.00 95.19 184 VAL A O 1
ATOM 1324 N N . VAL A 1 185 ? -14.399 -1.146 34.350 1.00 96.56 185 VAL A N 1
ATOM 1325 C CA . VAL A 1 185 ? -13.056 -1.214 34.945 1.00 96.56 185 VAL A CA 1
ATOM 1326 C C . VAL A 1 185 ? -12.596 0.175 35.386 1.00 96.56 185 VAL A C 1
ATOM 1328 O O . VAL A 1 185 ? -12.709 1.151 34.640 1.00 96.56 185 VAL A O 1
ATOM 1331 N N . GLY A 1 186 ? -12.067 0.291 36.603 1.00 95.62 186 GLY A N 1
ATOM 1332 C CA . GLY A 1 186 ? -11.562 1.563 37.119 1.00 95.62 186 GLY A CA 1
ATOM 1333 C C . GLY A 1 186 ? -11.136 1.540 38.578 1.00 95.62 186 GLY A C 1
ATOM 1334 O O . GLY A 1 186 ? -11.445 0.611 39.321 1.00 95.62 186 GLY A O 1
ATOM 1335 N N . SER A 1 187 ? -10.468 2.609 39.011 1.00 91.88 187 SER A N 1
ATOM 1336 C CA . SER A 1 187 ? -10.011 2.780 40.399 1.00 91.88 187 SER A CA 1
ATOM 1337 C C . SER A 1 187 ? -11.112 3.242 41.364 1.00 91.88 187 SER A C 1
ATOM 1339 O O . SER A 1 187 ? -11.004 3.046 42.574 1.00 91.88 187 SER A O 1
ATOM 1341 N N . ASN A 1 188 ? -12.190 3.849 40.854 1.00 90.00 188 ASN A N 1
ATOM 1342 C CA . ASN A 1 188 ? -13.307 4.317 41.671 1.00 90.00 188 ASN A CA 1
ATOM 1343 C C . ASN A 1 188 ? -14.349 3.208 41.859 1.00 90.00 188 ASN A C 1
ATOM 1345 O O . ASN A 1 188 ? -15.239 3.055 41.024 1.00 90.00 188 ASN A O 1
ATOM 1349 N N . ALA A 1 189 ? -14.294 2.516 42.999 1.00 86.94 189 ALA A N 1
ATOM 1350 C CA . ALA A 1 189 ? -15.195 1.412 43.347 1.00 86.94 189 ALA A CA 1
ATOM 1351 C C . ALA A 1 189 ? -16.703 1.745 43.273 1.00 86.94 189 ALA A C 1
ATOM 1353 O O . ALA A 1 189 ? -17.531 0.839 43.180 1.00 86.94 189 ALA A O 1
ATOM 1354 N N . ASN A 1 190 ? -17.085 3.030 43.301 1.00 85.62 190 ASN A N 1
ATOM 1355 C CA . ASN A 1 190 ? -18.484 3.440 43.139 1.00 85.62 190 ASN A CA 1
ATOM 1356 C C . ASN A 1 190 ? -18.965 3.374 41.681 1.00 85.62 190 ASN A C 1
ATOM 1358 O O . ASN A 1 190 ? -20.167 3.288 41.442 1.00 85.62 190 ASN A O 1
ATOM 1362 N N . LEU A 1 191 ? -18.044 3.445 40.718 1.00 84.06 191 LEU A N 1
ATOM 1363 C CA . LEU A 1 191 ? -18.336 3.463 39.284 1.00 84.06 191 LEU A CA 1
ATOM 1364 C C . LEU A 1 191 ? -17.901 2.156 38.613 1.00 84.06 191 LEU A C 1
ATOM 1366 O O . LEU A 1 191 ? -18.635 1.622 37.786 1.00 84.06 191 LEU A O 1
ATOM 1370 N N . SER A 1 192 ? -16.758 1.595 39.007 1.00 88.00 192 SER A N 1
ATOM 1371 C CA . SER A 1 192 ? -16.224 0.352 38.454 1.00 88.00 192 SER A CA 1
ATOM 1372 C C . SER A 1 192 ? -16.656 -0.865 39.260 1.00 88.00 192 SER A C 1
ATOM 1374 O O . SER A 1 192 ? -16.682 -0.836 40.489 1.00 88.00 192 SER A O 1
ATOM 1376 N N . ALA A 1 193 ? -17.057 -1.928 38.568 1.00 92.81 193 ALA A N 1
ATOM 1377 C CA . ALA A 1 193 ? -17.291 -3.239 39.173 1.00 92.81 193 ALA A CA 1
ATOM 1378 C C . ALA A 1 193 ? -15.987 -4.047 39.285 1.00 92.81 193 ALA A C 1
ATOM 1380 O O . ALA A 1 193 ? -15.882 -4.926 40.136 1.00 92.81 193 ALA A O 1
ATOM 1381 N N . PHE A 1 194 ? -14.987 -3.696 38.474 1.00 96.62 194 PHE A N 1
ATOM 1382 C CA . PHE A 1 194 ? -13.713 -4.393 38.368 1.00 96.62 194 PHE A CA 1
ATOM 1383 C C . PHE A 1 194 ? -12.548 -3.419 38.545 1.00 96.62 194 PHE A C 1
ATOM 1385 O O . PHE A 1 194 ? -12.606 -2.262 38.121 1.00 96.62 194 PHE A O 1
ATOM 1392 N N . THR A 1 195 ? -11.469 -3.890 39.165 1.00 96.44 195 THR A N 1
ATOM 1393 C CA . THR A 1 195 ? -10.231 -3.113 39.343 1.00 96.44 195 THR A CA 1
ATOM 1394 C C . THR A 1 195 ? -9.171 -3.433 38.294 1.00 96.44 195 THR A C 1
ATOM 1396 O O . THR A 1 195 ? -8.207 -2.685 38.178 1.00 96.44 195 THR A O 1
ATOM 1399 N N . THR A 1 196 ? -9.339 -4.528 37.548 1.00 97.69 196 THR A N 1
ATOM 1400 C CA . THR A 1 196 ? -8.439 -4.957 36.469 1.00 97.69 196 THR A CA 1
ATOM 1401 C C . THR A 1 196 ? -9.243 -5.246 35.206 1.00 97.69 196 THR A C 1
ATOM 1403 O O . THR A 1 196 ? -10.412 -5.634 35.287 1.00 97.69 196 THR A O 1
ATOM 1406 N N . VAL A 1 197 ? -8.630 -5.056 34.045 1.00 98.06 197 VAL A N 1
ATOM 1407 C CA . VAL A 1 197 ? -9.229 -5.334 32.740 1.00 98.06 197 VAL A CA 1
ATOM 1408 C C . VAL A 1 197 ? -9.459 -6.833 32.574 1.00 98.06 197 VAL A C 1
ATOM 1410 O O . VAL A 1 197 ? -10.548 -7.229 32.160 1.00 98.06 197 VAL A O 1
ATOM 1413 N N . GLN A 1 198 ? -8.501 -7.673 32.984 1.00 98.31 198 GLN A N 1
ATOM 1414 C CA . GLN A 1 198 ? -8.630 -9.125 32.869 1.00 98.31 198 GLN A CA 1
ATOM 1415 C C . GLN A 1 198 ? -9.837 -9.664 33.645 1.00 98.31 198 GLN A C 1
ATOM 1417 O O . GLN A 1 198 ? -10.589 -10.472 33.113 1.00 98.31 198 GLN A O 1
ATOM 1422 N N . SER A 1 199 ? -10.084 -9.183 34.871 1.00 97.94 199 SER A N 1
ATOM 1423 C CA . SER A 1 199 ? -11.213 -9.679 35.677 1.00 97.94 199 SER A CA 1
ATOM 1424 C C . SER A 1 199 ? -12.579 -9.320 35.082 1.00 97.94 199 SER A C 1
ATOM 1426 O O . SER A 1 199 ? -13.521 -10.103 35.198 1.00 97.94 199 SER A O 1
ATOM 1428 N N . ALA A 1 200 ? -12.690 -8.172 34.407 1.00 97.56 200 ALA A N 1
ATOM 1429 C CA . ALA A 1 200 ? -13.903 -7.798 33.684 1.00 97.56 200 ALA A CA 1
ATOM 1430 C C . ALA A 1 200 ? -14.106 -8.643 32.418 1.00 97.56 200 ALA A C 1
ATOM 1432 O O . ALA A 1 200 ? -15.234 -9.043 32.132 1.00 97.56 200 ALA A O 1
ATOM 1433 N N . ILE A 1 201 ? -13.024 -8.941 31.688 1.00 98.12 201 ILE A N 1
ATOM 1434 C CA . ILE A 1 201 ? -13.052 -9.850 30.534 1.00 98.12 201 ILE A CA 1
ATOM 1435 C C . ILE A 1 201 ? -13.487 -11.252 30.976 1.00 98.12 201 ILE A C 1
ATOM 1437 O O . ILE A 1 201 ? -14.408 -11.815 30.388 1.00 98.12 201 ILE A O 1
ATOM 1441 N N . ASP A 1 202 ? -12.878 -11.795 32.032 1.00 97.94 202 ASP A N 1
ATOM 1442 C CA . ASP A 1 202 ? -13.203 -13.128 32.549 1.00 97.94 202 ASP A CA 1
ATOM 1443 C C . ASP A 1 202 ? -14.672 -13.220 32.975 1.00 97.94 202 ASP A C 1
ATOM 1445 O O . ASP A 1 202 ? -15.338 -14.214 32.679 1.00 97.94 202 ASP A O 1
ATOM 1449 N N . GLN A 1 203 ? -15.209 -12.172 33.614 1.00 97.69 203 GLN A N 1
ATOM 1450 C CA . GLN A 1 203 ? -16.628 -12.133 33.966 1.00 97.69 203 GLN A CA 1
ATOM 1451 C C . GLN A 1 203 ? -17.527 -12.060 32.726 1.00 97.69 203 GLN A C 1
ATOM 1453 O O . GLN A 1 203 ? -18.527 -12.768 32.671 1.00 97.69 203 GLN A O 1
ATOM 1458 N N . ALA A 1 204 ? -17.175 -11.265 31.712 1.00 97.00 204 ALA A N 1
ATOM 1459 C CA . ALA A 1 204 ? -17.932 -11.209 30.462 1.00 97.00 204 ALA A CA 1
ATOM 1460 C C . ALA A 1 204 ? -17.989 -12.573 29.755 1.00 97.00 204 ALA A C 1
ATOM 1462 O O . ALA A 1 204 ? -19.036 -12.979 29.250 1.00 97.00 204 ALA A O 1
ATOM 1463 N N . VAL A 1 205 ? -16.879 -13.316 29.766 1.00 97.19 205 VAL A N 1
ATOM 1464 C CA . VAL A 1 205 ? -16.837 -14.695 29.261 1.00 97.19 205 VAL A CA 1
ATOM 1465 C C . VAL A 1 205 ? -17.713 -15.616 30.115 1.00 97.19 205 VAL A C 1
ATOM 1467 O O . VAL A 1 205 ? -18.489 -16.397 29.563 1.00 97.19 205 VAL A O 1
ATOM 1470 N N . ALA A 1 206 ? -17.633 -15.515 31.446 1.00 97.31 206 ALA A N 1
ATOM 1471 C CA . ALA A 1 206 ? -18.442 -16.317 32.366 1.00 97.31 206 ALA A CA 1
ATOM 1472 C C . ALA A 1 206 ? -19.954 -16.072 32.204 1.00 97.31 206 ALA A C 1
ATOM 1474 O O . ALA A 1 206 ? -20.742 -17.008 32.336 1.00 97.31 206 ALA A O 1
ATOM 1475 N N . ASP A 1 207 ? -20.345 -14.847 31.851 1.00 96.62 207 ASP A N 1
ATOM 1476 C CA . ASP A 1 207 ? -21.732 -14.458 31.573 1.00 96.62 207 ASP A CA 1
ATOM 1477 C C . ASP A 1 207 ? -22.214 -14.895 30.173 1.00 96.62 207 ASP A C 1
ATOM 1479 O O . ASP A 1 207 ? -23.370 -14.673 29.809 1.00 96.62 207 ASP A O 1
ATOM 1483 N N . GLY A 1 208 ? -21.357 -15.558 29.387 1.00 96.56 208 GLY A N 1
ATOM 1484 C CA . GLY A 1 208 ? -21.716 -16.145 28.098 1.00 96.56 208 GLY A CA 1
ATOM 1485 C C . GLY A 1 208 ? -21.572 -15.197 26.908 1.00 96.56 208 GLY A C 1
ATOM 1486 O O . GLY A 1 208 ? -22.384 -15.268 25.979 1.00 96.56 208 GLY A O 1
ATOM 1487 N N . ALA A 1 209 ? -20.560 -14.319 26.912 1.00 96.12 209 ALA A N 1
ATOM 1488 C CA . ALA A 1 209 ? -20.233 -13.495 25.749 1.00 96.12 209 ALA A CA 1
ATOM 1489 C C . ALA A 1 209 ? -20.123 -14.350 24.470 1.00 96.12 209 ALA A C 1
ATOM 1491 O O . ALA A 1 209 ? -19.385 -15.337 24.407 1.00 96.12 209 ALA A O 1
ATOM 1492 N N . SER A 1 210 ? -20.901 -13.993 23.449 1.00 95.94 210 SER A N 1
ATOM 1493 C CA . SER A 1 210 ? -21.022 -14.756 22.203 1.00 95.94 210 SER A CA 1
ATOM 1494 C C . SER A 1 210 ? -21.427 -13.853 21.037 1.00 95.94 210 SER A C 1
ATOM 1496 O O . SER A 1 210 ? -21.730 -12.681 21.232 1.00 95.94 210 SER A O 1
ATOM 1498 N N . LEU A 1 211 ? -21.515 -14.395 19.817 1.00 94.69 211 LEU A N 1
ATOM 1499 C CA . LEU A 1 211 ? -22.022 -13.640 18.663 1.00 94.69 211 LEU A CA 1
ATOM 1500 C C . LEU A 1 211 ? -23.446 -13.098 18.884 1.00 94.69 211 LEU A C 1
ATOM 1502 O O . LEU A 1 211 ? -23.767 -12.012 18.411 1.00 94.69 211 LEU A O 1
ATOM 1506 N N . ALA A 1 212 ? -24.303 -13.857 19.574 1.00 95.38 212 ALA A N 1
ATOM 1507 C CA . ALA A 1 212 ? -25.681 -13.449 19.855 1.00 95.38 212 ALA A CA 1
ATOM 1508 C C . ALA A 1 212 ? -25.775 -12.459 21.028 1.00 95.38 212 ALA A C 1
ATOM 1510 O O . ALA A 1 212 ? -26.762 -11.737 21.152 1.00 95.38 212 ALA A O 1
ATOM 1511 N N . THR A 1 213 ? -24.757 -12.446 21.885 1.00 94.69 213 THR A N 1
ATOM 1512 C CA . THR A 1 213 ? -24.701 -11.698 23.144 1.00 94.69 213 THR A CA 1
ATOM 1513 C C . THR A 1 213 ? -23.296 -11.121 23.342 1.00 94.69 213 THR A C 1
ATOM 1515 O O . THR A 1 213 ? -22.572 -11.573 24.230 1.00 94.69 213 THR A O 1
ATOM 1518 N N . PRO A 1 214 ? -22.849 -10.174 22.496 1.00 95.75 214 PRO A N 1
ATOM 1519 C CA . PRO A 1 214 ? -21.527 -9.586 22.652 1.00 95.75 214 PRO A CA 1
ATOM 1520 C C . PRO A 1 214 ? -21.460 -8.768 23.944 1.00 95.75 214 PRO A C 1
ATOM 1522 O O . PRO A 1 214 ? -22.433 -8.128 24.345 1.00 95.75 214 PRO A O 1
ATOM 1525 N N . ALA A 1 215 ? -20.294 -8.764 24.580 1.00 96.25 215 ALA A N 1
ATOM 1526 C CA . ALA A 1 215 ? -20.020 -7.989 25.779 1.00 96.25 215 ALA A CA 1
ATOM 1527 C C . ALA A 1 215 ? -19.079 -6.823 25.462 1.00 96.25 215 ALA A C 1
ATOM 1529 O O . ALA A 1 215 ? -18.213 -6.927 24.594 1.00 96.25 215 ALA A O 1
ATOM 1530 N N . VAL A 1 216 ? -19.223 -5.712 26.186 1.00 96.94 216 VAL A N 1
ATOM 1531 C CA . VAL A 1 216 ? -18.313 -4.561 26.094 1.00 96.94 216 VAL A CA 1
ATOM 1532 C C . VAL A 1 216 ? -17.715 -4.297 27.466 1.00 96.94 216 VAL A C 1
ATOM 1534 O O . VAL A 1 216 ? -18.448 -4.005 28.406 1.00 96.94 216 VAL A O 1
ATOM 1537 N N . VAL A 1 217 ? -16.395 -4.356 27.587 1.00 97.50 217 VAL A N 1
ATOM 1538 C CA . VAL A 1 217 ? -15.662 -3.932 28.781 1.00 97.50 217 VAL A CA 1
ATOM 1539 C C . VAL A 1 217 ? -15.356 -2.444 28.655 1.00 97.50 217 VAL A C 1
ATOM 1541 O O . VAL A 1 217 ? -14.607 -2.029 27.768 1.00 97.50 217 VAL A O 1
ATOM 1544 N N . TRP A 1 218 ? -15.948 -1.633 29.533 1.00 96.44 218 TRP A N 1
ATOM 1545 C CA . TRP A 1 218 ? -15.703 -0.193 29.575 1.00 96.44 218 TRP A CA 1
ATOM 1546 C C . TRP A 1 218 ? -14.574 0.122 30.550 1.00 96.44 218 TRP A C 1
ATOM 1548 O O . TRP A 1 218 ? -14.698 -0.121 31.751 1.00 96.44 218 TRP A O 1
ATOM 1558 N N . ILE A 1 219 ? -13.490 0.709 30.055 1.00 96.38 219 ILE A N 1
ATOM 1559 C CA . ILE A 1 219 ? -12.285 0.982 30.833 1.00 96.38 219 ILE A CA 1
ATOM 1560 C C . ILE A 1 219 ? -12.189 2.483 31.094 1.00 96.38 219 ILE A C 1
ATOM 1562 O O . ILE A 1 219 ? -12.044 3.291 30.179 1.00 96.38 219 ILE A O 1
ATOM 1566 N N . THR A 1 220 ? -12.290 2.884 32.359 1.00 95.06 220 THR A N 1
ATOM 1567 C CA . THR A 1 220 ? -12.156 4.296 32.746 1.00 95.06 220 THR A CA 1
ATOM 1568 C C . THR A 1 220 ? -10.718 4.798 32.570 1.00 95.06 220 THR A C 1
ATOM 1570 O O . THR A 1 220 ? -9.783 4.004 32.471 1.00 95.06 220 THR A O 1
ATOM 1573 N N . ALA A 1 221 ? -10.530 6.120 32.533 1.00 95.19 221 ALA A N 1
ATOM 1574 C CA . ALA A 1 221 ? -9.209 6.727 32.393 1.00 95.19 221 ALA A CA 1
ATOM 1575 C C . ALA A 1 221 ? -8.244 6.245 33.493 1.00 95.19 221 ALA A C 1
ATOM 1577 O O . ALA A 1 221 ? -8.588 6.248 34.678 1.00 95.19 221 ALA A O 1
ATOM 1578 N N . GLY A 1 222 ? -7.039 5.832 33.104 1.00 95.38 222 GLY A N 1
ATOM 1579 C CA . GLY A 1 222 ? -6.047 5.252 34.000 1.00 95.38 222 GLY A CA 1
ATOM 1580 C C . GLY A 1 222 ? -5.002 4.400 33.283 1.00 95.38 222 GLY A C 1
ATOM 1581 O O . GLY A 1 222 ? -5.106 4.128 32.088 1.00 95.38 222 GLY A O 1
ATOM 1582 N N . LYS A 1 223 ? -3.992 3.975 34.051 1.00 96.38 223 LYS A N 1
ATOM 1583 C CA . LYS A 1 223 ? -2.974 3.005 33.632 1.00 96.38 223 LYS A CA 1
ATOM 1584 C C . LYS A 1 223 ? -3.230 1.675 34.334 1.00 96.38 223 LYS A C 1
ATOM 1586 O O . LYS A 1 223 ? -3.322 1.649 35.563 1.00 96.38 223 LYS A O 1
ATOM 1591 N N . TYR A 1 224 ? -3.293 0.597 33.570 1.00 97.56 224 TYR A N 1
ATOM 1592 C CA . TYR A 1 224 ? -3.605 -0.748 34.039 1.00 97.56 224 TYR A CA 1
ATOM 1593 C C . TYR A 1 224 ? -2.410 -1.653 33.751 1.00 97.56 224 TYR A C 1
ATOM 1595 O O . TYR A 1 224 ? -2.165 -2.000 32.604 1.00 97.56 224 TYR A O 1
ATOM 1603 N N . LEU A 1 225 ? -1.613 -1.962 34.778 1.00 97.56 225 LEU A N 1
ATOM 1604 C CA . LEU A 1 225 ? -0.404 -2.783 34.647 1.00 97.56 225 LEU A CA 1
ATOM 1605 C C . LEU A 1 225 ? -0.767 -4.267 34.776 1.00 97.56 225 LEU A C 1
ATOM 1607 O O . LEU A 1 225 ? -0.790 -4.803 35.884 1.00 97.56 225 LEU A O 1
ATOM 1611 N N . GLU A 1 226 ? -1.083 -4.901 33.654 1.00 98.00 226 GLU A N 1
ATOM 1612 C CA . GLU A 1 226 ? -1.506 -6.298 33.575 1.00 98.00 226 GLU A CA 1
ATOM 1613 C C . GLU A 1 226 ? -1.340 -6.850 32.154 1.00 98.00 226 GLU A C 1
ATOM 1615 O O . GLU A 1 226 ? -1.478 -6.121 31.171 1.00 98.00 226 GLU A O 1
ATOM 1620 N N . ASP A 1 227 ? -1.091 -8.155 32.053 1.00 98.00 227 ASP A N 1
ATOM 1621 C CA . ASP A 1 227 ? -1.251 -8.887 30.798 1.00 98.00 227 ASP A CA 1
ATOM 1622 C C . ASP A 1 227 ? -2.728 -9.252 30.626 1.00 98.00 227 ASP A C 1
ATOM 1624 O O . ASP A 1 227 ? -3.377 -9.678 31.586 1.00 98.00 227 ASP A O 1
ATOM 1628 N N . VAL A 1 228 ? -3.255 -9.104 29.409 1.00 98.19 228 VAL A N 1
ATOM 1629 C CA . VAL A 1 228 ? -4.663 -9.382 29.106 1.00 98.19 228 VAL A CA 1
ATOM 1630 C C . VAL A 1 228 ? -4.811 -10.448 28.025 1.00 98.19 228 VAL A C 1
ATOM 1632 O O . VAL A 1 228 ? -4.244 -10.363 26.938 1.00 98.19 228 VAL A O 1
ATOM 1635 N N . THR A 1 229 ? -5.622 -11.462 28.304 1.00 97.81 229 THR A N 1
ATOM 1636 C CA . THR A 1 229 ? -6.095 -12.434 27.317 1.00 97.81 229 THR A CA 1
ATOM 1637 C C . THR A 1 229 ? -7.421 -11.945 26.754 1.00 97.81 229 THR A C 1
ATOM 1639 O O . THR A 1 229 ? -8.406 -11.820 27.478 1.00 97.81 229 THR A O 1
ATOM 1642 N N . LEU A 1 230 ? -7.445 -11.665 25.457 1.00 97.44 230 LEU A N 1
ATOM 1643 C CA . LEU A 1 230 ? -8.610 -11.175 24.735 1.00 97.44 230 LEU A CA 1
ATOM 1644 C C . LEU A 1 230 ? -9.434 -12.353 24.197 1.00 97.44 230 LEU A C 1
ATOM 1646 O O . LEU A 1 230 ? -8.881 -13.325 23.676 1.00 97.44 230 LEU A O 1
ATOM 1650 N N . TYR A 1 231 ? -10.760 -12.239 24.276 1.00 96.69 231 TYR A N 1
ATOM 1651 C CA . TYR A 1 231 ? -11.697 -13.290 23.874 1.00 96.69 231 TYR A CA 1
ATOM 1652 C C . TYR A 1 231 ? -12.629 -12.831 22.744 1.00 96.69 231 TYR A C 1
ATOM 1654 O O . TYR A 1 231 ? -12.945 -11.641 22.649 1.00 96.69 231 TYR A O 1
ATOM 1662 N N . PRO A 1 232 ? -13.101 -13.757 21.886 1.00 95.69 232 PRO A N 1
ATOM 1663 C CA . PRO A 1 232 ? -14.115 -13.449 20.884 1.00 95.69 232 PRO A CA 1
ATOM 1664 C C . PRO A 1 232 ? -15.371 -12.857 21.526 1.00 95.69 232 PRO A C 1
ATOM 1666 O O . PRO A 1 232 ? -15.830 -13.346 22.555 1.00 95.69 232 PRO A O 1
ATOM 1669 N N . TYR A 1 233 ? -15.949 -11.841 20.885 1.00 95.94 233 TYR A N 1
ATOM 1670 C CA . TYR A 1 233 ? -17.183 -11.157 21.298 1.00 95.94 233 TYR A CA 1
ATOM 1671 C C . TYR A 1 233 ? -17.106 -10.417 22.642 1.00 95.94 233 TYR A C 1
ATOM 1673 O O . TYR A 1 233 ? -18.135 -9.976 23.153 1.00 95.94 233 TYR A O 1
ATOM 1681 N N . VAL A 1 234 ? -15.903 -10.241 23.196 1.00 97.31 234 VAL A N 1
ATOM 1682 C CA . VAL A 1 234 ? -15.638 -9.353 24.334 1.00 97.31 234 VAL A CA 1
ATOM 1683 C C . VAL A 1 234 ? -14.878 -8.137 23.818 1.00 97.31 234 VAL A C 1
ATOM 1685 O O . VAL A 1 234 ? -13.667 -8.173 23.627 1.00 97.31 234 VAL A O 1
ATOM 1688 N N . HIS A 1 235 ? -15.602 -7.060 23.539 1.00 97.56 235 HIS A N 1
ATOM 1689 C CA . HIS A 1 235 ? -15.051 -5.822 22.995 1.00 97.56 235 HIS A CA 1
ATOM 1690 C C . HIS A 1 235 ? -14.517 -4.918 24.114 1.00 97.56 235 HIS A C 1
ATOM 1692 O O . HIS A 1 235 ? -15.019 -4.956 25.236 1.00 97.56 235 HIS A O 1
ATOM 1698 N N . LEU A 1 236 ? -13.536 -4.067 23.812 1.00 97.56 236 LEU A N 1
ATOM 1699 C CA . LEU A 1 236 ? -12.989 -3.080 24.745 1.00 97.56 236 LEU A CA 1
ATOM 1700 C C . LEU A 1 236 ? -13.345 -1.659 24.304 1.00 97.56 236 LEU A C 1
ATOM 1702 O O . LEU A 1 236 ? -13.199 -1.306 23.134 1.00 97.56 236 LEU A O 1
ATOM 1706 N N . ALA A 1 237 ? -13.750 -0.822 25.254 1.00 96.44 237 ALA A N 1
ATOM 1707 C CA . ALA A 1 237 ? -13.982 0.600 25.034 1.00 96.44 237 ALA A CA 1
ATOM 1708 C C . ALA A 1 237 ? -13.318 1.414 26.149 1.00 96.44 237 ALA A C 1
ATOM 1710 O O . ALA A 1 237 ? -13.689 1.299 27.315 1.00 96.44 237 ALA A O 1
ATOM 1711 N N . GLY A 1 238 ? -12.328 2.228 25.796 1.00 95.19 238 GLY A N 1
ATOM 1712 C CA . GLY A 1 238 ? -11.666 3.138 26.721 1.00 95.19 238 GLY A CA 1
ATOM 1713 C C . GLY A 1 238 ? -12.405 4.469 26.846 1.00 95.19 238 GLY A C 1
ATOM 1714 O O . GLY A 1 238 ? -12.999 4.977 25.890 1.00 95.19 238 GLY A O 1
ATOM 1715 N N . ALA A 1 239 ? -12.350 5.060 28.037 1.00 93.00 239 ALA A N 1
ATOM 1716 C CA . ALA A 1 239 ? -12.810 6.419 28.261 1.00 93.00 239 ALA A CA 1
ATOM 1717 C C . ALA A 1 239 ? -11.991 7.411 27.424 1.00 93.00 239 ALA A C 1
ATOM 1719 O O . ALA A 1 239 ? -10.771 7.299 27.303 1.0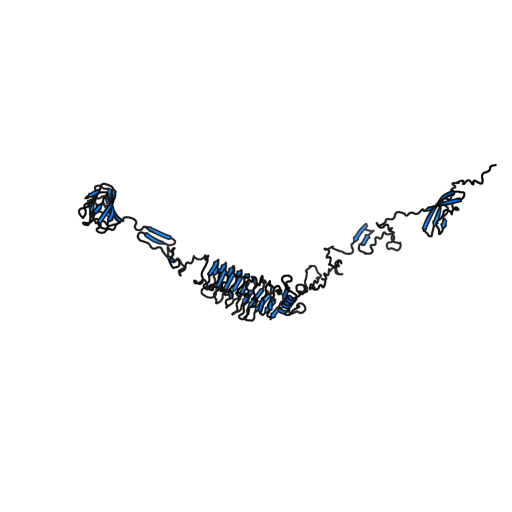0 93.00 239 ALA A O 1
ATOM 1720 N N . VAL A 1 240 ? -12.679 8.413 26.884 1.00 88.50 240 VAL A N 1
ATOM 1721 C CA . VAL A 1 240 ? -12.064 9.531 26.164 1.00 88.50 240 VAL A CA 1
ATOM 1722 C C . VAL A 1 240 ? -12.000 10.717 27.119 1.00 88.50 240 VAL A C 1
ATOM 1724 O O . VAL A 1 240 ? -13.028 11.097 27.682 1.00 88.50 240 VAL A O 1
ATOM 1727 N N . ASP A 1 241 ? -10.819 11.298 27.312 1.00 83.31 241 ASP A N 1
ATOM 1728 C CA . ASP A 1 241 ? -10.670 12.594 27.973 1.00 83.31 241 ASP A CA 1
ATOM 1729 C C . ASP A 1 241 ? -10.088 13.628 26.990 1.00 83.31 241 ASP A C 1
ATOM 1731 O O . ASP A 1 241 ? -10.125 13.435 25.774 1.00 83.31 241 ASP A O 1
ATOM 1735 N N . SER A 1 242 ? -9.624 14.779 27.482 1.00 79.06 242 SER A N 1
ATOM 1736 C CA . SER A 1 242 ? -9.011 15.807 26.627 1.00 79.06 242 SER A CA 1
ATOM 1737 C C . SER A 1 242 ? -7.699 15.364 25.970 1.00 79.06 242 SER A C 1
ATOM 1739 O O . SER A 1 242 ? -7.239 16.016 25.034 1.00 79.06 242 SER A O 1
ATOM 1741 N N . SER A 1 243 ? -7.078 14.297 26.472 1.00 70.19 243 SER A N 1
ATOM 1742 C CA . SER A 1 243 ? -5.993 13.590 25.813 1.00 70.19 243 SER A CA 1
ATOM 1743 C C . SER A 1 243 ? -6.568 12.431 25.002 1.00 70.19 243 SER A C 1
ATOM 1745 O O . SER A 1 243 ? -7.462 11.697 25.425 1.00 70.19 243 SER A O 1
ATOM 1747 N N . VAL A 1 244 ? -6.074 12.277 23.780 1.00 66.38 244 VAL A N 1
ATOM 1748 C CA . VAL A 1 244 ? -6.380 11.087 22.995 1.00 66.38 244 VAL A CA 1
ATOM 1749 C C . VAL A 1 244 ? -5.764 9.908 23.771 1.00 66.38 244 VAL A C 1
ATOM 1751 O O . VAL A 1 244 ? -4.573 9.948 24.064 1.00 66.38 244 VAL A O 1
ATOM 1754 N N . PHE A 1 245 ? -6.581 8.916 24.150 1.00 79.44 245 PHE A N 1
ATOM 1755 C CA . PHE A 1 245 ? -6.204 7.687 24.887 1.00 79.44 245 PHE A CA 1
ATOM 1756 C C . PHE A 1 245 ? -5.971 7.813 26.405 1.00 79.44 245 PHE A C 1
ATOM 1758 O O . PHE A 1 245 ? -4.923 7.451 26.934 1.00 79.44 245 PHE A O 1
ATOM 1765 N N . ALA A 1 246 ? -7.010 8.213 27.141 1.00 90.50 246 ALA A N 1
ATOM 1766 C CA . ALA A 1 246 ? -6.995 8.252 28.607 1.00 90.50 246 ALA A CA 1
ATOM 1767 C C . ALA A 1 246 ? -6.844 6.869 29.286 1.00 90.50 246 ALA A C 1
ATOM 1769 O O . ALA A 1 246 ? -6.549 6.790 30.479 1.00 90.50 246 ALA A O 1
ATOM 1770 N N . CYS A 1 247 ? -7.098 5.781 28.553 1.00 95.00 247 CYS A N 1
ATOM 1771 C CA . CYS A 1 247 ? -7.004 4.400 29.018 1.00 95.00 247 CYS A CA 1
ATOM 1772 C C . CYS A 1 247 ? -5.762 3.716 28.430 1.00 95.00 247 CYS A C 1
ATOM 1774 O O . CYS A 1 247 ? -5.704 3.482 27.222 1.00 95.00 247 CYS A O 1
ATOM 1776 N N . GLU A 1 248 ? -4.818 3.318 29.285 1.00 97.06 248 GLU A N 1
ATOM 1777 C CA . GLU A 1 248 ? -3.592 2.617 28.891 1.00 97.06 248 GLU A CA 1
ATOM 1778 C C . GLU A 1 248 ? -3.471 1.263 29.606 1.00 97.06 248 GLU A C 1
ATOM 1780 O O . GLU A 1 248 ? -3.377 1.209 30.832 1.00 97.06 248 GLU A O 1
ATOM 1785 N N . ILE A 1 249 ? -3.437 0.171 28.843 1.00 97.75 249 ILE A N 1
ATOM 1786 C CA . ILE A 1 249 ? -3.122 -1.177 29.325 1.00 97.75 249 ILE A CA 1
ATOM 1787 C C . ILE A 1 249 ? -1.627 -1.405 29.100 1.00 97.75 249 ILE A C 1
ATOM 1789 O O . ILE A 1 249 ? -1.159 -1.380 27.963 1.00 97.75 249 ILE A O 1
ATOM 1793 N N . ILE A 1 250 ? -0.879 -1.598 30.184 1.00 97.81 250 ILE A N 1
ATOM 1794 C CA . ILE A 1 250 ? 0.567 -1.811 30.177 1.00 97.81 250 ILE A CA 1
ATOM 1795 C C . ILE A 1 250 ? 0.842 -3.290 30.454 1.00 97.81 250 ILE A C 1
ATOM 1797 O O . ILE A 1 250 ? 0.713 -3.741 31.589 1.00 97.81 250 ILE A O 1
ATOM 1801 N N . GLY A 1 251 ? 1.247 -4.018 29.423 1.00 97.44 251 GLY A N 1
ATOM 1802 C CA . GLY A 1 251 ? 1.443 -5.464 29.419 1.00 97.44 251 GLY A CA 1
ATOM 1803 C C . GLY A 1 251 ? 1.225 -6.026 28.017 1.00 97.44 251 GLY A C 1
ATOM 1804 O O . GLY A 1 251 ? 1.186 -5.281 27.034 1.00 97.44 251 GLY A O 1
ATOM 1805 N N . ASN A 1 252 ? 1.099 -7.343 27.910 1.00 97.75 252 ASN A N 1
ATOM 1806 C CA . ASN A 1 252 ? 0.803 -8.014 26.650 1.00 97.75 252 ASN A CA 1
ATOM 1807 C C . ASN A 1 252 ? -0.700 -8.265 26.520 1.00 97.75 252 ASN A C 1
ATOM 1809 O O . ASN A 1 252 ? -1.288 -8.948 27.356 1.00 97.75 252 ASN A O 1
ATOM 1813 N N . ALA A 1 253 ? -1.317 -7.762 25.451 1.00 97.94 253 ALA A N 1
ATOM 1814 C CA . ALA A 1 253 ? -2.679 -8.116 25.076 1.00 97.94 253 ALA A CA 1
ATOM 1815 C C . ALA A 1 253 ? -2.661 -9.197 23.991 1.00 97.94 253 ALA A C 1
ATOM 1817 O O . ALA A 1 253 ? -2.196 -8.951 22.880 1.00 97.94 253 ALA A O 1
ATOM 1818 N N .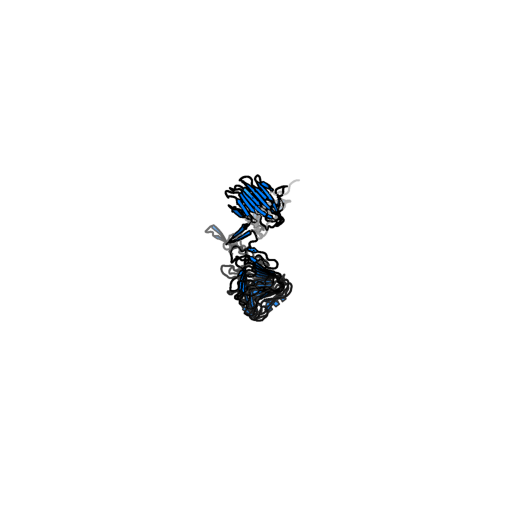 VAL A 1 254 ? -3.157 -10.396 24.297 1.00 97.50 254 VAL A N 1
ATOM 1819 C CA . VAL A 1 254 ? -3.087 -11.552 23.392 1.00 97.50 254 VAL A CA 1
ATOM 1820 C C . VAL A 1 254 ? -4.484 -12.062 23.062 1.00 97.50 254 VAL A C 1
ATOM 1822 O O . VAL A 1 254 ? -5.226 -12.477 23.946 1.00 97.50 254 VAL A O 1
ATOM 1825 N N . TYR A 1 255 ? -4.835 -12.084 21.779 1.00 96.31 255 TYR A N 1
ATOM 1826 C CA . TYR A 1 255 ? -6.064 -12.683 21.263 1.00 96.31 255 TYR A CA 1
ATOM 1827 C C . TYR A 1 255 ? -5.749 -14.023 20.596 1.00 96.31 255 TYR A C 1
ATOM 1829 O O . TYR A 1 255 ? -4.949 -14.060 19.666 1.00 96.31 255 TYR A O 1
ATOM 1837 N N . THR A 1 256 ? -6.376 -15.114 21.051 1.00 92.88 256 THR A N 1
ATOM 1838 C CA . THR A 1 256 ? -6.186 -16.474 20.489 1.00 92.88 256 THR A CA 1
ATOM 1839 C C . THR A 1 256 ? -7.460 -17.118 19.934 1.00 92.88 256 THR A C 1
ATOM 1841 O O . THR A 1 256 ? -7.415 -18.230 19.405 1.00 92.88 256 THR A O 1
ATOM 1844 N N . GLY A 1 257 ? -8.615 -16.462 20.081 1.00 89.50 257 GLY A N 1
ATOM 1845 C CA . GLY A 1 257 ? -9.916 -17.057 19.774 1.00 89.50 257 GLY A CA 1
ATOM 1846 C C . GLY A 1 257 ? -10.350 -16.937 18.309 1.00 89.50 257 GLY A C 1
ATOM 1847 O O . GLY A 1 257 ? -9.797 -16.173 17.529 1.00 89.50 257 GLY A O 1
ATOM 1848 N N . SER A 1 258 ? -11.400 -17.667 17.931 1.00 90.44 258 SER A N 1
ATOM 1849 C CA . SER A 1 258 ? -12.060 -17.529 16.626 1.00 90.44 258 SER A CA 1
ATOM 1850 C C . SER A 1 258 ? -13.333 -16.689 16.761 1.00 90.44 258 SER A C 1
ATOM 1852 O O . SER A 1 258 ? -14.264 -17.090 17.462 1.00 90.44 258 SER A O 1
ATOM 1854 N N . GLY A 1 259 ? -13.392 -15.539 16.094 1.00 91.12 259 GLY A N 1
ATOM 1855 C CA . GLY A 1 259 ? -14.543 -14.631 16.130 1.00 91.12 259 GLY A CA 1
ATOM 1856 C C . GLY A 1 259 ? -14.140 -13.161 16.061 1.00 91.12 259 GLY A C 1
ATOM 1857 O O . GLY A 1 259 ? -12.999 -12.853 15.708 1.00 91.12 259 GLY A O 1
ATOM 1858 N N . GLN A 1 260 ? -15.097 -12.284 16.371 1.00 93.81 260 GLN A N 1
ATOM 1859 C CA . GLN A 1 260 ? -14.939 -10.831 16.275 1.00 93.81 260 GLN A CA 1
ATOM 1860 C C . GLN A 1 260 ? -14.353 -10.251 17.560 1.00 93.81 260 GLN A C 1
ATOM 1862 O O . GLN A 1 260 ? -14.685 -10.699 18.656 1.00 93.81 260 GLN A O 1
ATOM 1867 N N . PHE A 1 261 ? -13.547 -9.205 17.430 1.00 95.62 261 PHE A N 1
ATOM 1868 C CA . PHE A 1 261 ? -13.056 -8.411 18.551 1.00 95.62 261 PHE A CA 1
ATOM 1869 C C . PHE A 1 261 ? -12.980 -6.952 18.118 1.00 95.62 261 PHE A C 1
ATOM 1871 O O . PHE A 1 261 ? -12.552 -6.656 17.004 1.00 95.62 261 PHE A O 1
ATOM 1878 N N . THR A 1 262 ? -13.382 -6.043 19.002 1.00 96.38 262 THR A N 1
ATOM 1879 C CA . THR A 1 262 ? -13.296 -4.604 18.740 1.00 96.38 262 THR A CA 1
ATOM 1880 C C . THR A 1 262 ? -12.628 -3.943 19.922 1.00 96.38 262 THR A C 1
ATOM 1882 O O . THR A 1 262 ? -13.024 -4.204 21.054 1.00 96.38 262 THR A O 1
ATOM 1885 N N . ALA A 1 263 ? -11.655 -3.078 19.664 1.00 96.75 263 ALA A N 1
ATOM 1886 C CA . ALA A 1 263 ? -11.118 -2.173 20.668 1.00 96.75 263 ALA A CA 1
ATOM 1887 C C . ALA A 1 263 ? -11.267 -0.732 20.183 1.00 96.75 263 ALA A C 1
ATOM 1889 O O . ALA A 1 263 ? -10.942 -0.422 19.032 1.00 96.75 263 ALA A O 1
ATOM 1890 N N . THR A 1 264 ? -11.758 0.143 21.059 1.00 95.81 264 THR A N 1
ATOM 1891 C CA . THR A 1 264 ? -11.954 1.559 20.745 1.00 95.81 264 THR A CA 1
ATOM 1892 C C . THR A 1 264 ? -11.432 2.461 21.852 1.00 95.81 264 THR A C 1
ATOM 1894 O O . THR A 1 264 ? -11.794 2.273 23.010 1.00 95.81 264 THR A O 1
ATOM 1897 N N . ASN A 1 265 ? -10.619 3.464 21.507 1.00 95.19 265 ASN A N 1
ATOM 1898 C CA . ASN A 1 265 ? -10.034 4.435 22.448 1.00 95.19 265 ASN A CA 1
ATOM 1899 C C . ASN A 1 265 ? -9.181 3.799 23.564 1.00 95.19 265 ASN A C 1
ATOM 1901 O O . ASN A 1 265 ? -9.169 4.285 24.694 1.00 95.19 265 ASN A O 1
ATOM 1905 N N . VAL A 1 266 ? -8.470 2.711 23.257 1.00 96.12 266 VAL A N 1
ATOM 1906 C CA . VAL A 1 266 ? -7.574 2.010 24.195 1.00 96.12 266 VAL A CA 1
ATOM 1907 C C . VAL A 1 266 ? -6.134 2.129 23.703 1.00 96.12 266 VAL A C 1
ATOM 1909 O O . VAL A 1 266 ? -5.870 1.906 22.525 1.00 96.12 266 VAL A O 1
ATOM 1912 N N . SER A 1 267 ? -5.203 2.454 24.598 1.00 96.81 267 SER A N 1
ATOM 1913 C CA . SER A 1 267 ? -3.764 2.350 24.347 1.00 96.81 267 SER A CA 1
ATOM 1914 C C . SER A 1 267 ? -3.236 1.034 24.911 1.00 96.81 267 SER A C 1
ATOM 1916 O O . SER A 1 267 ? -3.438 0.745 26.088 1.00 96.81 267 SER A O 1
ATOM 1918 N N . PHE A 1 268 ? -2.529 0.258 24.097 1.00 97.50 268 PHE A N 1
ATOM 1919 C CA . PHE A 1 268 ? -1.790 -0.933 24.512 1.00 97.50 268 PHE A CA 1
ATOM 1920 C C . PHE A 1 268 ? -0.298 -0.617 24.528 1.00 97.50 268 PHE A C 1
ATOM 1922 O O . PHE A 1 268 ? 0.252 -0.209 23.509 1.00 97.50 268 PHE A O 1
ATOM 1929 N N . THR A 1 269 ? 0.373 -0.833 25.653 1.00 97.56 269 THR A N 1
ATOM 1930 C CA . THR A 1 269 ? 1.810 -0.580 25.810 1.00 97.56 269 THR A CA 1
ATOM 1931 C C . THR A 1 269 ? 2.500 -1.841 26.322 1.00 97.56 269 THR A C 1
ATOM 1933 O O . THR A 1 269 ? 2.231 -2.271 27.436 1.00 97.56 269 THR A O 1
ATOM 1936 N N . THR A 1 270 ? 3.453 -2.407 25.580 1.00 96.88 270 THR A N 1
ATOM 1937 C CA . THR A 1 270 ? 4.337 -3.454 26.119 1.00 96.88 270 THR A CA 1
ATOM 1938 C C . THR A 1 270 ? 5.572 -2.826 26.759 1.00 96.88 270 THR A C 1
ATOM 1940 O O . THR A 1 270 ? 6.222 -1.931 26.202 1.00 96.88 270 THR A O 1
ATOM 1943 N N . ASN A 1 271 ? 5.912 -3.317 27.948 1.00 94.81 271 ASN A N 1
ATOM 1944 C CA . ASN A 1 271 ? 7.133 -2.996 28.691 1.00 94.81 271 ASN A CA 1
ATOM 1945 C C . ASN A 1 271 ? 8.148 -4.152 28.675 1.00 94.81 271 ASN A C 1
ATOM 1947 O O . ASN A 1 271 ? 9.096 -4.163 29.461 1.00 94.81 271 ASN A O 1
ATOM 1951 N N . ASN A 1 272 ? 7.935 -5.126 27.790 1.00 95.50 272 ASN A N 1
ATOM 1952 C CA . ASN A 1 272 ? 8.772 -6.301 27.613 1.00 95.50 272 ASN A CA 1
ATOM 1953 C C . ASN A 1 272 ? 8.995 -6.593 26.118 1.00 95.50 272 ASN A C 1
ATOM 1955 O O . ASN A 1 272 ? 8.512 -5.868 25.248 1.00 95.50 272 ASN A O 1
ATOM 1959 N N . ALA A 1 273 ? 9.740 -7.662 25.832 1.00 96.00 273 ALA A N 1
ATOM 1960 C CA . ALA A 1 273 ? 10.125 -8.044 24.474 1.00 96.00 273 ALA A CA 1
ATOM 1961 C C . ALA A 1 273 ? 9.000 -8.700 23.646 1.00 96.00 273 ALA A C 1
ATOM 1963 O O . ALA A 1 273 ? 9.210 -9.030 22.482 1.00 96.00 273 ALA A O 1
ATOM 1964 N N . SER A 1 274 ? 7.816 -8.916 24.221 1.00 97.00 274 SER A N 1
ATOM 1965 C CA . SER A 1 274 ? 6.653 -9.450 23.500 1.00 97.00 274 SER A CA 1
ATOM 1966 C C . SER A 1 274 ? 5.806 -8.313 22.923 1.00 97.00 274 SER A C 1
ATOM 1968 O O . SER A 1 274 ? 6.057 -7.137 23.197 1.00 97.00 274 SER A O 1
ATOM 1970 N N . ALA A 1 275 ? 4.804 -8.640 22.105 1.00 97.12 275 ALA A N 1
ATOM 1971 C CA . ALA A 1 275 ? 3.962 -7.626 21.480 1.00 97.12 275 ALA A CA 1
ATOM 1972 C C . ALA A 1 275 ? 3.022 -6.928 22.483 1.00 97.12 275 ALA A C 1
ATOM 1974 O O . ALA A 1 275 ? 2.515 -7.565 23.409 1.00 97.12 275 ALA A O 1
ATOM 1975 N N . ALA A 1 276 ? 2.758 -5.634 22.286 1.00 97.19 276 ALA A N 1
ATOM 1976 C CA . ALA A 1 276 ? 1.731 -4.904 23.033 1.00 97.19 276 ALA A CA 1
ATOM 1977 C C . ALA A 1 276 ? 0.345 -5.455 22.710 1.00 97.19 276 ALA A C 1
ATOM 1979 O O . ALA A 1 276 ? -0.446 -5.703 23.616 1.00 97.19 276 ALA A O 1
ATOM 1980 N N . LEU A 1 277 ? 0.093 -5.712 21.426 1.00 97.00 277 LEU A N 1
ATOM 1981 C CA . LEU A 1 277 ? -1.112 -6.360 20.943 1.00 97.00 277 LEU A CA 1
ATOM 1982 C C . LEU A 1 277 ? -0.738 -7.483 19.969 1.00 97.00 277 LEU A C 1
ATOM 1984 O O . LEU A 1 277 ? -0.146 -7.235 18.920 1.00 97.00 277 LEU A O 1
ATOM 1988 N N . SER A 1 278 ? -1.069 -8.722 20.327 1.00 97.06 278 SER A N 1
ATOM 1989 C CA . SER A 1 278 ? -0.772 -9.926 19.548 1.00 97.06 278 SER A CA 1
ATOM 1990 C C . SER A 1 278 ? -2.054 -10.656 19.175 1.00 97.06 278 SER A C 1
ATOM 1992 O O . SER A 1 278 ? -2.847 -11.032 20.039 1.00 97.06 278 SER A O 1
ATOM 1994 N N . PHE A 1 279 ? -2.233 -10.910 17.884 1.00 96.06 279 PHE A N 1
ATOM 1995 C CA . PHE A 1 279 ? -3.290 -11.763 17.367 1.00 96.06 279 PHE A CA 1
ATOM 1996 C C . PHE A 1 279 ? -2.684 -13.080 16.886 1.00 96.06 279 PHE A C 1
ATOM 1998 O O . PHE A 1 279 ? -1.931 -13.144 15.908 1.00 96.06 279 PHE A O 1
ATOM 2005 N N . GLN A 1 280 ? -3.019 -14.141 17.606 1.00 93.31 280 GLN A N 1
ATOM 2006 C CA . GLN A 1 280 ? -2.519 -15.494 17.421 1.00 93.31 280 GLN A CA 1
ATOM 2007 C C . GLN A 1 280 ? -3.720 -16.412 17.134 1.00 93.31 280 GLN A C 1
ATOM 2009 O O . GLN A 1 280 ? -4.845 -16.121 17.521 1.00 93.31 280 GLN A O 1
ATOM 2014 N N . GLY A 1 281 ? -3.522 -17.528 16.440 1.00 83.56 281 GLY A N 1
ATOM 2015 C CA . GLY A 1 281 ? -4.598 -18.497 16.190 1.00 83.56 281 GLY A CA 1
ATOM 2016 C C . GLY A 1 281 ? -5.279 -18.378 14.824 1.00 83.56 281 GLY A C 1
ATOM 2017 O O . GLY A 1 281 ? -5.304 -17.332 14.179 1.00 83.56 281 GLY A O 1
ATOM 2018 N N . ALA A 1 282 ? -5.786 -19.511 14.341 1.00 75.00 282 ALA A N 1
ATOM 2019 C CA . ALA A 1 282 ? -6.469 -19.604 13.057 1.00 75.00 282 ALA A CA 1
ATOM 2020 C C . ALA A 1 282 ? -7.954 -19.236 13.203 1.00 75.00 282 ALA A C 1
ATOM 2022 O O . ALA A 1 282 ? -8.599 -19.634 14.172 1.00 75.00 282 ALA A O 1
ATOM 2023 N N . GLY A 1 283 ? -8.516 -18.528 12.220 1.00 77.50 283 GLY A N 1
ATOM 2024 C CA . GLY A 1 283 ? -9.955 -18.219 12.191 1.00 77.50 283 GLY A CA 1
ATOM 2025 C C . GLY A 1 283 ? -10.374 -16.991 13.007 1.00 77.50 283 GLY A C 1
ATOM 2026 O O . GLY A 1 283 ? -11.550 -16.841 13.341 1.00 77.50 283 GLY A O 1
ATOM 2027 N N . VAL A 1 284 ? -9.430 -16.104 13.321 1.00 76.38 284 VAL A N 1
ATOM 2028 C CA . VAL A 1 284 ? -9.732 -14.740 13.765 1.00 76.38 284 VAL A CA 1
ATOM 2029 C C . VAL A 1 284 ? -10.429 -14.013 12.611 1.00 76.38 284 VAL A C 1
ATOM 2031 O O . VAL A 1 284 ? -9.832 -13.838 11.564 1.00 76.38 284 VAL A O 1
ATOM 2034 N N . SER A 1 285 ? -11.675 -13.571 12.743 1.00 80.62 285 SER A N 1
ATOM 2035 C CA . SER A 1 285 ? -12.359 -12.873 11.642 1.00 80.62 285 SER A CA 1
ATOM 2036 C C . SER A 1 285 ? -12.991 -11.591 12.152 1.00 80.62 285 SER A C 1
ATOM 2038 O O . SER A 1 285 ? -13.758 -11.639 13.112 1.00 80.62 285 SER A O 1
ATOM 2040 N N . ASN A 1 286 ? -12.730 -10.476 11.470 1.00 86.00 286 ASN A N 1
ATOM 2041 C CA . ASN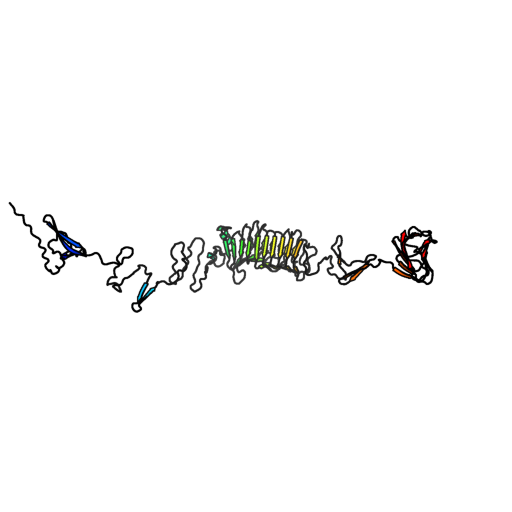 A 1 286 ? -13.250 -9.146 11.796 1.00 86.00 286 ASN A CA 1
ATOM 2042 C C . ASN A 1 286 ? -12.751 -8.618 13.147 1.00 86.00 286 ASN A C 1
ATOM 2044 O O . ASN A 1 286 ? -13.542 -8.309 14.040 1.00 86.00 286 ASN A O 1
ATOM 2048 N N . VAL A 1 287 ? -11.432 -8.491 13.284 1.00 92.56 287 VAL A N 1
ATOM 2049 C CA . VAL A 1 287 ? -10.869 -7.653 14.343 1.00 92.56 287 VAL A CA 1
ATOM 2050 C C . VAL A 1 287 ? -10.908 -6.203 13.882 1.00 92.56 287 VAL A C 1
ATOM 2052 O O . VAL A 1 287 ? -10.394 -5.880 12.809 1.00 92.56 287 VAL A O 1
ATOM 2055 N N . HIS A 1 288 ? -11.501 -5.328 14.690 1.00 95.12 288 HIS A N 1
ATOM 2056 C CA . HIS A 1 288 ? -11.559 -3.900 14.416 1.00 95.12 288 HIS A CA 1
ATOM 2057 C C . HIS A 1 288 ? -10.890 -3.092 15.528 1.00 95.12 288 HIS A C 1
ATOM 2059 O O . HIS A 1 288 ? -11.301 -3.133 16.685 1.00 95.12 288 HIS A O 1
ATOM 2065 N N . LEU A 1 289 ? -9.856 -2.337 15.175 1.00 95.00 289 LEU A N 1
ATOM 2066 C CA . LEU A 1 289 ? -9.174 -1.431 16.094 1.00 95.00 289 LEU A CA 1
ATOM 2067 C C . LEU A 1 289 ? -9.473 -0.007 15.639 1.00 95.00 289 LEU A C 1
ATOM 2069 O O . LEU A 1 289 ? -9.058 0.377 14.550 1.00 95.00 289 LEU A O 1
ATOM 2073 N N . GLN A 1 290 ? -10.206 0.762 16.439 1.00 94.88 290 GLN A N 1
ATOM 2074 C CA . GLN A 1 290 ? -10.614 2.123 16.090 1.00 94.88 290 GLN A CA 1
ATOM 2075 C C . GLN A 1 290 ? -10.103 3.104 17.132 1.00 94.88 290 GLN A C 1
ATOM 2077 O O . GLN A 1 290 ? -10.501 3.023 18.289 1.00 94.88 290 GLN A O 1
ATOM 2082 N N . SER A 1 291 ? -9.263 4.059 16.738 1.00 92.69 291 SER A N 1
ATOM 2083 C CA . SER A 1 291 ? -8.613 4.955 17.698 1.00 92.69 291 SER A CA 1
ATOM 2084 C C . SER A 1 291 ? -7.948 4.119 18.796 1.00 92.69 291 SER A C 1
ATOM 2086 O O . SER A 1 291 ? -8.280 4.212 19.972 1.00 92.69 291 SER A O 1
ATOM 2088 N N . VAL A 1 292 ? -7.088 3.197 18.392 1.00 94.44 292 VAL A N 1
ATOM 2089 C CA . VAL A 1 292 ? -6.270 2.403 19.311 1.00 94.44 292 VAL A CA 1
ATOM 2090 C C . VAL A 1 292 ? -4.842 2.892 19.181 1.00 94.44 292 VAL A C 1
ATOM 2092 O O . VAL A 1 292 ? -4.418 3.176 18.067 1.00 94.44 292 VAL A O 1
ATOM 2095 N N . ASP A 1 293 ? -4.122 2.978 20.291 1.00 94.94 293 ASP A N 1
ATOM 2096 C CA . ASP A 1 293 ? -2.678 3.209 20.303 1.00 94.94 293 ASP A CA 1
ATOM 2097 C C . ASP A 1 293 ? -1.958 1.899 20.622 1.00 94.94 293 ASP A C 1
ATOM 2099 O O . ASP A 1 293 ? -2.436 1.103 21.431 1.00 94.94 293 ASP A O 1
ATOM 2103 N N . CYS A 1 294 ? -0.815 1.649 19.987 1.00 94.94 294 CYS A N 1
ATOM 2104 C CA . CYS A 1 294 ? 0.031 0.492 20.290 1.00 94.94 294 CYS A CA 1
ATOM 2105 C C . CYS A 1 294 ? 1.482 0.941 20.468 1.00 94.94 294 CYS A C 1
ATOM 2107 O O . CYS A 1 294 ? 2.066 1.530 19.559 1.00 94.94 294 CYS A O 1
ATOM 2109 N N . LYS A 1 295 ? 2.074 0.655 21.629 1.00 96.12 295 LYS A N 1
ATOM 2110 C CA . LYS A 1 295 ? 3.394 1.150 22.021 1.00 96.12 295 LYS A CA 1
ATOM 2111 C C . LYS A 1 295 ? 4.320 0.023 22.456 1.00 96.12 295 LYS A C 1
ATOM 2113 O O . LYS A 1 295 ? 3.945 -0.803 23.284 1.00 96.12 295 LYS A O 1
ATOM 2118 N N . ALA A 1 296 ? 5.549 0.012 21.958 1.00 96.06 296 ALA A N 1
ATOM 2119 C CA . ALA A 1 296 ? 6.595 -0.918 22.362 1.00 96.06 296 ALA A CA 1
ATOM 2120 C C . ALA A 1 296 ? 7.791 -0.163 22.931 1.00 96.06 296 ALA A C 1
ATOM 2122 O O . ALA A 1 296 ? 8.360 0.695 22.264 1.00 96.06 296 ALA A O 1
ATOM 2123 N N . THR A 1 297 ? 8.175 -0.476 24.171 1.00 94.25 297 THR A N 1
ATOM 2124 C CA . THR A 1 297 ? 9.199 0.304 24.890 1.00 94.25 297 THR A CA 1
ATOM 2125 C C . THR A 1 297 ? 10.528 -0.424 25.106 1.00 94.25 297 THR A C 1
ATOM 2127 O O . THR A 1 297 ? 11.548 0.244 25.258 1.00 94.25 297 THR A O 1
ATOM 2130 N N . VAL A 1 298 ? 10.555 -1.766 25.118 1.00 93.75 298 VAL A N 1
ATOM 2131 C CA . VAL A 1 298 ? 11.771 -2.553 25.418 1.00 93.75 298 VAL A CA 1
ATOM 2132 C C . VAL A 1 298 ? 11.885 -3.781 24.509 1.00 93.75 298 VAL A C 1
ATOM 2134 O O . VAL A 1 298 ? 11.412 -4.857 24.862 1.00 93.75 298 VAL A O 1
ATOM 2137 N N . ASN A 1 299 ? 12.532 -3.638 23.347 1.00 92.31 299 ASN A N 1
ATOM 2138 C CA . ASN A 1 299 ? 12.668 -4.689 22.319 1.00 92.31 299 ASN A CA 1
ATOM 2139 C C . ASN A 1 299 ? 11.342 -5.391 21.954 1.00 92.31 299 ASN A C 1
ATOM 2141 O O . ASN A 1 299 ? 11.339 -6.563 21.581 1.00 92.31 299 ASN A O 1
ATOM 2145 N N . GLY A 1 300 ? 10.218 -4.700 22.138 1.00 94.50 300 GLY A N 1
ATOM 2146 C CA . GLY A 1 300 ? 8.884 -5.241 21.925 1.00 94.50 300 GLY A CA 1
ATOM 2147 C C . GLY A 1 300 ? 8.402 -5.041 20.494 1.00 94.50 300 GLY A C 1
ATOM 2148 O O . GLY A 1 300 ? 9.108 -4.519 19.627 1.00 94.50 300 GLY A O 1
ATOM 2149 N N . ILE A 1 301 ? 7.150 -5.422 20.268 1.00 96.56 301 ILE A N 1
ATOM 2150 C CA . ILE A 1 301 ? 6.443 -5.221 19.001 1.00 96.56 301 ILE A CA 1
ATOM 2151 C C . ILE A 1 301 ? 5.165 -4.434 19.306 1.00 96.56 301 ILE A C 1
ATOM 2153 O O . ILE A 1 301 ? 4.480 -4.763 20.272 1.00 96.56 301 ILE A O 1
ATOM 2157 N N . CYS A 1 302 ? 4.807 -3.403 18.539 1.00 96.00 302 CYS A N 1
ATOM 2158 C CA . CYS A 1 302 ? 3.522 -2.729 18.776 1.00 96.00 302 CYS A CA 1
ATOM 2159 C C . CYS A 1 302 ? 2.357 -3.660 18.421 1.00 96.00 302 CYS A C 1
ATOM 2161 O O . CYS A 1 302 ? 1.527 -3.967 19.276 1.00 96.00 302 CYS A O 1
ATOM 2163 N N . LEU A 1 303 ? 2.330 -4.139 17.176 1.00 95.88 303 LEU A N 1
ATOM 2164 C CA . LEU A 1 303 ? 1.279 -5.004 16.653 1.00 95.88 303 LEU A CA 1
ATOM 2165 C C . LEU A 1 303 ? 1.864 -6.270 16.024 1.00 95.88 303 LEU A C 1
ATOM 2167 O O . LEU A 1 303 ? 2.677 -6.212 15.099 1.00 95.88 303 LEU A O 1
ATOM 2171 N N . GLU A 1 304 ? 1.399 -7.421 16.496 1.00 96.75 304 GLU A N 1
ATOM 2172 C CA . GLU A 1 304 ? 1.769 -8.728 15.971 1.00 96.75 304 GLU A CA 1
ATOM 2173 C C . GLU A 1 304 ? 0.551 -9.483 15.429 1.00 96.75 304 GLU A C 1
ATOM 2175 O O . GLU A 1 304 ? -0.498 -9.554 16.069 1.00 96.75 304 GLU A O 1
ATOM 2180 N N . CYS A 1 305 ? 0.708 -10.088 14.252 1.00 95.69 305 CYS A N 1
ATOM 2181 C CA . CYS A 1 305 ? -0.295 -10.935 13.618 1.00 95.69 305 CYS A CA 1
ATOM 2182 C C . CYS A 1 305 ? 0.362 -12.216 13.095 1.00 95.69 305 CYS A C 1
ATOM 2184 O O . CYS A 1 305 ? 1.069 -12.210 12.085 1.00 95.69 305 CYS A O 1
ATOM 2186 N N . THR A 1 306 ? 0.116 -13.328 13.788 1.00 95.81 306 THR A N 1
ATOM 2187 C CA . THR A 1 306 ? 0.652 -14.657 13.434 1.00 95.81 306 THR A CA 1
ATOM 2188 C C . THR A 1 306 ? -0.439 -15.658 13.045 1.00 95.81 306 THR A C 1
ATOM 2190 O O . THR A 1 306 ? -0.146 -16.779 12.626 1.00 95.81 306 THR A O 1
ATOM 2193 N N . GLY A 1 307 ? -1.710 -15.270 13.169 1.00 90.00 307 GLY A N 1
ATOM 2194 C CA . GLY A 1 307 ? -2.864 -16.101 12.845 1.00 90.00 307 GLY A CA 1
ATOM 2195 C C . GLY A 1 307 ? -3.168 -16.181 11.346 1.00 90.00 307 GLY A C 1
ATOM 2196 O O . GLY A 1 307 ? -3.319 -15.163 10.673 1.00 90.00 307 GLY A O 1
ATOM 2197 N N . ALA A 1 308 ? -3.320 -17.394 10.812 1.00 79.50 308 ALA A N 1
ATOM 2198 C CA . ALA A 1 308 ? -3.793 -17.595 9.442 1.00 79.50 308 ALA A CA 1
ATOM 2199 C C . ALA A 1 308 ? -5.294 -17.260 9.304 1.00 79.50 308 ALA A C 1
ATOM 2201 O O . ALA A 1 308 ? -6.086 -17.546 10.206 1.00 79.50 308 ALA A O 1
ATOM 2202 N N . ASN A 1 309 ? -5.692 -16.718 8.144 1.00 77.88 309 ASN A N 1
ATOM 2203 C CA . ASN A 1 309 ? -7.064 -16.281 7.825 1.00 77.88 309 ASN A CA 1
ATOM 2204 C C . ASN A 1 309 ? -7.606 -15.161 8.728 1.00 77.88 309 ASN A C 1
ATOM 2206 O O . ASN A 1 309 ? -8.798 -15.134 9.026 1.00 77.88 309 ASN A O 1
ATOM 2210 N N . MET A 1 310 ? -6.733 -14.263 9.186 1.00 79.00 310 MET A N 1
ATOM 2211 C CA . MET A 1 310 ? -7.140 -13.093 9.958 1.00 79.00 310 MET A CA 1
ATOM 2212 C C . MET A 1 310 ? -7.694 -11.993 9.061 1.00 79.00 310 MET A C 1
ATOM 2214 O O . MET A 1 310 ? -7.122 -11.776 8.012 1.00 79.00 310 MET A O 1
ATOM 2218 N N . THR A 1 311 ? -8.743 -11.270 9.454 1.00 81.88 311 THR A N 1
ATOM 2219 C CA . THR A 1 311 ? -9.037 -9.950 8.862 1.00 81.88 311 THR A CA 1
ATOM 2220 C C . THR A 1 311 ? -8.931 -8.903 9.952 1.00 81.88 311 THR A C 1
ATOM 2222 O O . THR A 1 311 ? -9.787 -8.840 10.839 1.00 81.88 311 THR A O 1
ATOM 2225 N N . LEU A 1 312 ? -7.865 -8.113 9.897 1.00 83.56 312 LEU A N 1
ATOM 2226 C CA . LEU A 1 312 ? -7.552 -7.088 10.884 1.00 83.56 312 LEU A CA 1
ATOM 2227 C C . LEU A 1 312 ? -7.710 -5.707 10.234 1.00 83.56 312 LEU A C 1
ATOM 2229 O O . LEU A 1 312 ? -6.906 -5.331 9.389 1.00 83.56 312 LEU A O 1
ATOM 2233 N N . ASN A 1 313 ? -8.763 -4.974 10.610 1.00 81.81 313 ASN A N 1
ATOM 2234 C CA . ASN A 1 313 ? -9.040 -3.616 10.138 1.00 81.81 313 ASN A CA 1
ATOM 2235 C C . ASN A 1 313 ? -8.619 -2.608 11.200 1.00 81.81 313 ASN A C 1
ATOM 2237 O O . ASN A 1 313 ? -9.280 -2.462 12.233 1.00 81.81 313 ASN A O 1
ATOM 2241 N N . VAL A 1 314 ? -7.528 -1.908 10.927 1.00 79.38 314 VAL A N 1
ATOM 2242 C CA . VAL A 1 314 ? -6.843 -1.075 11.905 1.00 79.38 314 VAL A CA 1
ATOM 2243 C C . VAL A 1 314 ? -6.952 0.386 11.506 1.00 79.38 314 VAL A C 1
ATOM 2245 O O . VAL A 1 314 ? -6.340 0.813 10.538 1.00 79.38 314 VAL A O 1
ATOM 2248 N N . THR A 1 315 ? -7.712 1.165 12.263 1.00 81.69 315 THR A N 1
ATOM 2249 C CA . THR A 1 315 ? -7.649 2.630 12.277 1.00 81.69 315 THR A CA 1
ATOM 2250 C C . THR A 1 315 ? -6.975 3.039 13.582 1.00 81.69 315 THR A C 1
ATOM 2252 O O . THR A 1 315 ? -7.628 3.445 14.543 1.00 81.69 315 THR A O 1
ATOM 2255 N N . ILE A 1 316 ? -5.662 2.820 13.655 1.00 71.88 316 ILE A N 1
ATOM 2256 C CA . ILE A 1 316 ? -4.854 3.154 14.834 1.00 71.88 316 ILE A CA 1
ATOM 2257 C C . ILE A 1 316 ? -4.609 4.662 14.873 1.00 71.88 316 ILE A C 1
ATOM 2259 O O . ILE A 1 316 ? -4.385 5.276 13.833 1.00 71.88 316 ILE A O 1
ATOM 2263 N N . GLY A 1 317 ? -4.619 5.240 16.076 1.00 80.94 317 GLY A N 1
ATOM 2264 C CA . GLY A 1 317 ? -4.120 6.595 16.293 1.00 80.94 317 GLY A CA 1
ATOM 2265 C C . GLY A 1 317 ? -2.618 6.651 16.034 1.00 80.94 317 GLY A C 1
ATOM 2266 O O . GLY A 1 317 ? -2.166 7.263 15.065 1.00 80.94 317 GLY A O 1
ATOM 2267 N N . THR A 1 318 ? -1.841 5.963 16.871 1.00 90.75 318 THR A N 1
ATOM 2268 C CA . THR A 1 318 ? -0.380 5.907 16.780 1.00 90.75 318 THR A CA 1
ATOM 2269 C C . THR A 1 318 ? 0.201 4.510 17.063 1.00 90.75 318 THR A C 1
ATOM 2271 O O . THR A 1 318 ? -0.281 3.765 17.918 1.00 90.75 318 THR A O 1
ATOM 2274 N N . MET A 1 319 ? 1.258 4.142 16.328 1.00 93.56 319 MET A N 1
ATOM 2275 C CA . MET A 1 319 ? 2.118 2.982 16.609 1.00 93.56 319 MET A CA 1
ATOM 2276 C C . MET A 1 319 ? 3.512 3.465 17.022 1.00 93.56 319 MET A C 1
ATOM 2278 O O . MET A 1 319 ? 4.314 3.865 16.184 1.00 93.56 319 MET A O 1
ATOM 2282 N N . GLU A 1 320 ? 3.825 3.445 18.310 1.00 94.38 320 GLU A N 1
ATOM 2283 C CA . GLU A 1 320 ? 5.076 4.010 18.830 1.00 94.38 320 GLU A CA 1
ATOM 2284 C C . GLU A 1 320 ? 6.040 2.901 19.249 1.00 94.38 320 GLU A C 1
ATOM 2286 O O . GLU A 1 320 ? 5.798 2.212 20.234 1.00 94.38 320 GLU A O 1
ATOM 2291 N N . ALA A 1 321 ? 7.145 2.722 18.532 1.00 92.62 321 ALA A N 1
ATOM 2292 C CA . ALA A 1 321 ? 8.159 1.738 18.893 1.00 92.62 321 ALA A CA 1
ATOM 2293 C C . ALA A 1 321 ? 9.456 2.459 19.274 1.00 92.62 321 ALA A C 1
ATOM 2295 O O . ALA A 1 321 ? 9.990 3.249 18.507 1.00 92.62 321 ALA A O 1
ATOM 2296 N N . ALA A 1 322 ? 9.958 2.207 20.483 1.00 93.31 322 ALA A N 1
ATOM 2297 C CA . ALA A 1 322 ? 11.243 2.728 20.934 1.00 93.31 322 ALA A CA 1
ATOM 2298 C C . ALA A 1 322 ? 12.410 2.097 20.150 1.00 93.31 322 ALA A C 1
ATOM 2300 O O . ALA A 1 322 ? 12.246 1.093 19.456 1.00 93.31 322 ALA A O 1
ATOM 2301 N N . ALA A 1 323 ? 13.620 2.641 20.312 1.00 90.88 323 ALA A N 1
ATOM 2302 C CA . ALA A 1 323 ? 14.834 2.009 19.792 1.00 90.88 323 ALA A CA 1
ATOM 2303 C C . ALA A 1 323 ? 14.931 0.534 20.244 1.00 90.88 323 ALA A C 1
ATOM 2305 O O . ALA A 1 323 ? 14.642 0.201 21.396 1.00 90.88 323 ALA A O 1
ATOM 2306 N N . GLY A 1 324 ? 15.296 -0.351 19.322 1.00 91.75 324 GLY A N 1
ATOM 2307 C CA . GLY A 1 324 ? 15.300 -1.807 19.459 1.00 91.75 324 GLY A CA 1
ATOM 2308 C C . GLY A 1 324 ? 13.943 -2.490 19.239 1.00 91.75 324 GLY A C 1
ATOM 2309 O O . GLY A 1 324 ? 13.891 -3.717 19.162 1.00 91.75 324 GLY A O 1
ATOM 2310 N N . CYS A 1 325 ? 12.839 -1.740 19.152 1.00 94.75 325 CYS A N 1
ATOM 2311 C CA . CYS A 1 325 ? 11.486 -2.281 18.987 1.00 94.75 325 CYS A CA 1
ATOM 2312 C C . CYS A 1 325 ? 11.029 -2.252 17.521 1.00 94.75 325 CYS A C 1
ATOM 2314 O O . CYS A 1 325 ? 11.577 -1.523 16.696 1.00 94.75 325 CYS A O 1
ATOM 2316 N N . ARG A 1 326 ? 9.975 -3.016 17.215 1.00 95.25 326 ARG A N 1
ATOM 2317 C CA . ARG A 1 326 ? 9.306 -3.029 15.902 1.00 95.25 326 ARG A CA 1
ATOM 2318 C C . ARG A 1 326 ? 7.903 -2.451 16.004 1.00 95.25 326 ARG A C 1
ATOM 2320 O O . ARG A 1 326 ? 7.225 -2.663 17.010 1.00 95.25 326 ARG A O 1
ATOM 2327 N N . THR A 1 327 ? 7.419 -1.799 14.950 1.00 95.00 327 THR A N 1
ATOM 2328 C CA . THR A 1 327 ? 6.003 -1.400 14.900 1.00 95.00 327 THR A CA 1
ATOM 2329 C C . THR A 1 327 ? 5.120 -2.586 14.507 1.00 95.00 327 THR A C 1
ATOM 2331 O O . THR A 1 327 ? 4.084 -2.815 15.128 1.00 95.00 327 THR A O 1
ATOM 2334 N N . LEU A 1 328 ? 5.559 -3.396 13.541 1.00 96.00 328 LEU A N 1
ATOM 2335 C CA . LEU A 1 328 ? 4.800 -4.502 12.968 1.00 96.00 328 LEU A CA 1
ATOM 2336 C C . LEU A 1 328 ? 5.605 -5.808 12.965 1.00 96.00 328 LEU A C 1
ATOM 2338 O O . LEU A 1 328 ? 6.783 -5.849 12.597 1.00 96.00 328 LEU A O 1
ATOM 2342 N N . ASN A 1 329 ? 4.924 -6.902 13.298 1.00 96.81 329 ASN A N 1
ATOM 2343 C CA . ASN A 1 329 ? 5.371 -8.260 13.007 1.00 96.81 329 ASN A CA 1
ATOM 2344 C C . ASN A 1 329 ? 4.202 -9.086 12.453 1.00 96.81 329 ASN A C 1
ATOM 2346 O O . ASN A 1 329 ? 3.362 -9.574 13.206 1.00 96.81 329 ASN A O 1
ATOM 2350 N N . ILE A 1 330 ? 4.129 -9.226 11.131 1.00 96.75 330 ILE A N 1
ATOM 2351 C CA . ILE A 1 330 ? 3.051 -9.941 10.442 1.00 96.75 330 ILE A CA 1
ATOM 2352 C C . ILE A 1 330 ? 3.645 -11.165 9.748 1.00 96.75 330 ILE A C 1
ATOM 2354 O O . ILE A 1 330 ? 4.510 -11.037 8.885 1.00 96.75 330 ILE A O 1
ATOM 2358 N N . SER A 1 331 ? 3.198 -12.363 10.110 1.00 96.75 331 SER A N 1
ATOM 2359 C CA . SER A 1 331 ? 3.645 -13.618 9.484 1.00 96.75 331 SER A CA 1
ATOM 2360 C C . SER A 1 331 ? 2.521 -14.413 8.821 1.00 96.75 331 SER A C 1
ATOM 2362 O O . SER A 1 331 ? 2.796 -15.360 8.086 1.00 96.75 331 SER A O 1
ATOM 2364 N N . ALA A 1 332 ? 1.262 -14.026 9.033 1.00 94.81 332 ALA A N 1
ATOM 2365 C CA . ALA A 1 332 ? 0.092 -14.615 8.389 1.00 94.81 332 ALA A CA 1
ATOM 2366 C C . ALA A 1 332 ? -1.117 -13.659 8.437 1.00 94.81 332 ALA A C 1
ATOM 2368 O O . ALA A 1 332 ? -1.087 -12.655 9.147 1.00 94.81 332 ALA A O 1
ATOM 2369 N N . GLY A 1 333 ? -2.190 -14.011 7.715 1.00 92.50 333 GLY A N 1
ATOM 2370 C CA . GLY A 1 333 ? -3.484 -13.309 7.737 1.00 92.50 333 GLY A CA 1
ATOM 2371 C C . GLY A 1 333 ? -3.644 -12.207 6.682 1.00 92.50 333 GLY A C 1
ATOM 2372 O O . GLY A 1 333 ? -2.699 -11.884 5.973 1.00 92.50 333 GLY A O 1
ATOM 2373 N N . ASP A 1 334 ? -4.849 -11.650 6.584 1.00 94.56 334 ASP A N 1
ATOM 2374 C CA . ASP A 1 334 ? -5.185 -10.440 5.826 1.00 94.56 334 ASP A CA 1
ATOM 2375 C C . ASP A 1 334 ? -5.226 -9.234 6.783 1.00 94.56 334 ASP A C 1
ATOM 2377 O O . ASP A 1 334 ? -6.167 -9.035 7.559 1.00 94.56 334 ASP A O 1
ATOM 2381 N N . VAL A 1 335 ? -4.191 -8.402 6.751 1.00 94.44 335 VAL A N 1
ATOM 2382 C CA . VAL A 1 335 ? -4.057 -7.243 7.643 1.00 94.44 335 VAL A CA 1
ATOM 2383 C C . VAL A 1 335 ? -4.209 -5.966 6.835 1.00 94.44 335 VAL A C 1
ATOM 2385 O O . VAL A 1 335 ? -3.461 -5.747 5.891 1.00 94.44 335 VAL A O 1
ATOM 2388 N N . THR A 1 336 ? -5.146 -5.098 7.213 1.00 94.56 336 THR A N 1
ATOM 2389 C CA . THR A 1 336 ? -5.296 -3.774 6.600 1.00 94.56 336 THR A CA 1
ATOM 2390 C C . THR A 1 336 ? -5.131 -2.665 7.633 1.00 94.56 336 THR A C 1
ATOM 2392 O O . THR A 1 336 ? -5.889 -2.573 8.600 1.00 94.56 336 THR A O 1
ATOM 2395 N N . ILE A 1 337 ? -4.144 -1.801 7.410 1.00 93.38 337 ILE A N 1
ATOM 2396 C CA . ILE A 1 337 ? -3.799 -0.672 8.274 1.00 93.38 337 ILE A CA 1
ATOM 2397 C C . ILE A 1 337 ? -4.143 0.628 7.550 1.00 93.38 337 ILE A C 1
ATOM 2399 O O . ILE A 1 337 ? -3.657 0.874 6.448 1.00 93.38 337 ILE A O 1
ATOM 2403 N N . PHE A 1 338 ? -4.971 1.456 8.184 1.00 90.56 338 PHE A N 1
ATOM 2404 C CA . PHE A 1 338 ? -5.421 2.750 7.687 1.00 90.56 338 PHE A CA 1
ATOM 2405 C C . PHE A 1 338 ? -5.058 3.874 8.653 1.00 90.56 338 PHE A C 1
ATOM 2407 O O . PHE A 1 338 ? -5.269 3.755 9.861 1.00 90.56 338 PHE A O 1
ATOM 2414 N N . SER A 1 339 ? -4.618 5.006 8.101 1.00 82.00 339 SER A N 1
ATOM 2415 C CA . SER A 1 339 ? -4.527 6.290 8.818 1.00 82.00 339 SER A CA 1
ATOM 2416 C C . SER A 1 339 ? -3.669 6.265 10.088 1.00 82.00 339 SER A C 1
ATOM 2418 O O . SER A 1 339 ? -3.927 7.026 11.017 1.00 82.00 339 SER A O 1
ATOM 2420 N N . SER A 1 340 ? -2.640 5.416 10.130 1.00 77.44 340 SER A N 1
ATOM 2421 C CA . SER A 1 340 ? -1.747 5.305 11.283 1.00 77.44 340 SER A CA 1
ATOM 2422 C C . SER A 1 340 ? -0.512 6.187 11.133 1.00 77.44 340 SER A C 1
ATOM 2424 O O . SER A 1 340 ? 0.078 6.269 10.051 1.00 77.44 340 SER A O 1
ATOM 2426 N N . ILE A 1 341 ? -0.048 6.750 12.242 1.00 83.06 341 ILE A N 1
ATOM 2427 C CA . ILE A 1 341 ? 1.287 7.343 12.350 1.00 83.06 341 ILE A CA 1
ATOM 2428 C C . ILE A 1 341 ? 2.152 6.367 13.142 1.00 83.06 341 ILE A C 1
ATOM 2430 O O . ILE A 1 341 ? 1.780 6.025 14.263 1.00 83.06 341 ILE A O 1
ATOM 2434 N N . SER A 1 342 ? 3.279 5.913 12.592 1.00 75.31 342 SER A N 1
ATOM 2435 C CA . SER A 1 342 ? 4.298 5.261 13.416 1.00 75.31 342 SER A CA 1
ATOM 2436 C C . SER A 1 342 ? 5.387 6.241 13.831 1.00 75.31 342 SER A C 1
ATOM 2438 O O . SER A 1 342 ? 5.555 7.277 13.201 1.00 75.31 342 SER A O 1
ATOM 2440 N N . ILE A 1 343 ? 6.092 5.980 14.927 1.00 77.81 343 ILE A N 1
ATOM 2441 C CA . ILE A 1 343 ? 7.201 6.829 15.378 1.00 77.81 343 ILE A CA 1
ATOM 2442 C C . ILE A 1 343 ? 8.472 5.979 15.406 1.00 77.81 343 ILE A C 1
ATOM 2444 O O . ILE A 1 343 ? 8.446 4.855 15.899 1.00 77.81 343 ILE A O 1
ATOM 2448 N N . TYR A 1 344 ? 9.524 6.562 14.823 1.00 74.94 344 TYR A N 1
ATOM 2449 C CA . TYR A 1 344 ? 10.882 6.072 14.562 1.00 74.94 344 TYR A CA 1
ATOM 2450 C C . TYR A 1 344 ? 11.313 4.775 15.263 1.00 74.94 344 TYR A C 1
ATOM 2452 O O . TYR A 1 344 ? 11.525 4.763 16.473 1.00 74.94 344 TYR A O 1
ATOM 2460 N N . THR A 1 345 ? 11.630 3.755 14.469 1.00 72.00 345 THR A N 1
ATOM 2461 C CA . THR A 1 345 ? 12.383 2.564 14.892 1.00 72.00 345 THR A CA 1
ATOM 2462 C C . THR A 1 345 ? 13.772 2.534 14.247 1.00 72.00 345 THR A C 1
ATOM 2464 O O . THR A 1 345 ? 13.996 3.034 13.143 1.00 72.00 345 THR A O 1
ATOM 2467 N N . ASP A 1 346 ? 14.733 1.918 14.933 1.00 85.12 346 ASP A N 1
ATOM 2468 C CA . ASP A 1 346 ? 16.030 1.520 14.364 1.00 85.12 346 ASP A CA 1
ATOM 2469 C C . ASP A 1 346 ? 16.074 0.024 13.996 1.00 85.12 346 ASP A C 1
ATOM 2471 O O . ASP A 1 346 ? 17.085 -0.462 13.490 1.00 85.12 346 ASP A O 1
ATOM 2475 N N . THR A 1 347 ? 14.983 -0.702 14.253 1.00 93.12 347 THR A N 1
ATOM 2476 C CA . THR A 1 347 ? 14.828 -2.132 14.000 1.00 93.12 347 THR A CA 1
ATOM 2477 C C . THR A 1 347 ? 13.676 -2.329 13.030 1.00 93.12 347 THR A C 1
ATOM 2479 O O . THR A 1 347 ? 12.555 -1.913 13.313 1.00 93.12 347 THR A O 1
ATOM 2482 N N . ALA A 1 348 ? 13.950 -2.980 11.899 1.00 95.25 348 ALA A N 1
ATOM 2483 C CA . ALA A 1 348 ? 12.955 -3.161 10.853 1.00 95.25 348 ALA A CA 1
ATOM 2484 C C . ALA A 1 348 ? 11.753 -3.992 11.328 1.00 95.25 348 ALA A C 1
ATOM 2486 O O . ALA A 1 348 ? 11.901 -5.068 11.924 1.00 95.25 348 ALA A O 1
ATOM 2487 N N . SER A 1 349 ? 10.558 -3.497 11.021 1.00 96.44 349 SER A N 1
ATOM 2488 C CA . SER A 1 349 ? 9.320 -4.265 11.059 1.00 96.44 349 SER A CA 1
ATOM 2489 C C . SER A 1 349 ? 9.325 -5.380 10.026 1.00 96.44 349 SER A C 1
ATOM 2491 O O . SER A 1 349 ? 9.900 -5.244 8.952 1.00 96.44 349 SER A O 1
ATOM 2493 N N . THR A 1 350 ? 8.655 -6.488 10.331 1.00 96.88 350 THR A N 1
ATOM 2494 C CA . THR A 1 350 ? 8.705 -7.700 9.504 1.00 96.88 350 THR A CA 1
ATOM 2495 C C . THR A 1 350 ? 7.331 -8.078 8.966 1.00 96.88 350 THR A C 1
ATOM 2497 O O . THR A 1 350 ? 6.392 -8.263 9.736 1.00 96.88 350 THR A O 1
ATOM 2500 N N . ILE A 1 351 ? 7.220 -8.251 7.646 1.00 96.94 351 ILE A N 1
ATOM 2501 C CA . ILE A 1 351 ? 6.048 -8.807 6.957 1.00 96.94 351 ILE A CA 1
ATOM 2502 C C . ILE A 1 351 ? 6.494 -10.055 6.192 1.00 96.94 351 ILE A C 1
ATOM 2504 O O . ILE A 1 351 ? 7.034 -9.973 5.095 1.00 96.94 351 ILE A O 1
ATOM 2508 N N . SER A 1 352 ? 6.304 -11.225 6.789 1.00 96.69 352 SER A N 1
ATOM 2509 C CA . SER A 1 352 ? 6.824 -12.509 6.300 1.00 96.69 352 SER A CA 1
ATOM 2510 C C . SER A 1 352 ? 5.759 -13.456 5.742 1.00 96.69 352 SER A C 1
ATOM 2512 O O . SER A 1 352 ? 6.094 -14.552 5.315 1.00 96.69 352 SER A O 1
ATOM 2514 N N . GLY A 1 353 ? 4.486 -13.059 5.728 1.00 95.19 353 GLY A N 1
ATOM 2515 C CA . GLY A 1 353 ? 3.400 -13.838 5.138 1.00 95.19 353 GLY A CA 1
ATOM 2516 C C . GLY A 1 353 ? 2.075 -13.078 5.156 1.00 95.19 353 GLY A C 1
ATOM 2517 O O . GLY A 1 353 ? 2.002 -11.965 5.676 1.00 95.19 353 GLY A O 1
ATOM 2518 N N . GLY A 1 354 ? 1.030 -13.685 4.588 1.00 94.62 354 GLY A N 1
ATOM 2519 C CA . GLY A 1 354 ? -0.304 -13.081 4.509 1.00 94.62 354 GLY A CA 1
ATOM 2520 C C . GLY A 1 354 ? -0.483 -12.056 3.381 1.00 94.62 354 GLY A C 1
ATOM 2521 O O . GLY A 1 354 ? 0.389 -11.903 2.519 1.00 94.62 354 GLY A O 1
ATOM 2522 N N . VAL A 1 355 ? -1.631 -11.372 3.388 1.00 96.06 355 VAL A N 1
ATOM 2523 C CA . VAL A 1 355 ? -1.938 -10.220 2.529 1.00 96.06 355 VAL A CA 1
ATOM 2524 C C . VAL A 1 355 ? -1.980 -8.971 3.403 1.00 96.06 355 VAL A C 1
ATOM 2526 O O . VAL A 1 355 ? -2.816 -8.852 4.293 1.00 96.06 355 VAL A O 1
ATOM 2529 N N . VAL A 1 356 ? -1.084 -8.019 3.168 1.00 96.44 356 VAL A N 1
ATOM 2530 C CA . VAL A 1 356 ? -0.982 -6.806 3.984 1.00 96.44 356 VAL A CA 1
ATOM 2531 C C . VAL A 1 356 ? -1.270 -5.570 3.145 1.00 96.44 356 VAL A C 1
ATOM 2533 O O . VAL A 1 356 ? -0.543 -5.261 2.205 1.00 96.44 356 VAL A O 1
ATOM 2536 N N . GLY A 1 357 ? -2.329 -4.848 3.498 1.00 96.38 357 GLY A N 1
ATOM 2537 C CA . GLY A 1 357 ? -2.660 -3.532 2.966 1.00 96.38 357 GLY A CA 1
ATOM 2538 C C . GLY A 1 357 ? -2.260 -2.429 3.944 1.00 96.38 357 GLY A C 1
ATOM 2539 O O . GLY A 1 357 ? -2.654 -2.459 5.105 1.00 96.38 357 GLY A O 1
ATOM 2540 N N . ILE A 1 358 ? -1.510 -1.433 3.486 1.00 95.69 358 ILE A N 1
ATOM 2541 C CA . ILE A 1 358 ? -1.160 -0.238 4.262 1.00 95.69 358 ILE A CA 1
ATOM 2542 C C . ILE A 1 358 ? -1.593 0.984 3.460 1.00 95.69 358 ILE A C 1
ATOM 2544 O O . ILE A 1 358 ? -1.186 1.165 2.314 1.00 95.69 358 ILE A O 1
ATOM 2548 N N . ALA A 1 359 ? -2.421 1.826 4.059 1.00 95.88 359 ALA A N 1
ATOM 2549 C CA . ALA A 1 359 ? -3.128 2.876 3.352 1.00 95.88 359 ALA A CA 1
ATOM 2550 C C . ALA A 1 359 ? -3.155 4.167 4.162 1.00 95.88 359 ALA A C 1
ATOM 2552 O O . ALA A 1 359 ? -3.496 4.150 5.341 1.00 95.88 359 ALA A O 1
ATOM 2553 N N . THR A 1 360 ? -2.844 5.297 3.521 1.00 95.00 360 THR A N 1
ATOM 2554 C CA . THR A 1 360 ? -2.958 6.627 4.153 1.00 95.00 360 THR A CA 1
ATOM 2555 C C . THR A 1 360 ? -2.181 6.760 5.469 1.00 95.00 360 THR A C 1
ATOM 2557 O O . THR A 1 360 ? -2.602 7.487 6.366 1.00 95.00 360 THR A O 1
ATOM 2560 N N . CYS A 1 361 ? -1.053 6.055 5.596 1.00 93.81 361 CYS A N 1
ATOM 2561 C CA . CYS A 1 361 ? -0.227 6.023 6.806 1.00 93.81 361 CYS A CA 1
ATOM 2562 C C . CYS A 1 361 ? 1.029 6.894 6.676 1.00 93.81 361 CYS A C 1
ATOM 2564 O O . CYS A 1 361 ? 1.582 7.032 5.589 1.00 93.81 361 CYS A O 1
ATOM 2566 N N . ASN A 1 362 ? 1.534 7.397 7.803 1.00 94.50 362 ASN A N 1
ATOM 2567 C CA . ASN A 1 362 ? 2.890 7.937 7.913 1.00 94.50 362 ASN A CA 1
ATOM 2568 C C . ASN A 1 362 ? 3.732 6.957 8.731 1.00 94.50 362 ASN A C 1
ATOM 2570 O O . ASN A 1 362 ? 3.674 6.961 9.960 1.00 94.50 362 ASN A O 1
ATOM 2574 N N . LEU A 1 363 ? 4.469 6.088 8.051 1.00 93.75 363 LEU A N 1
ATOM 2575 C CA . LEU A 1 363 ? 5.310 5.073 8.665 1.00 93.75 363 LEU A CA 1
ATOM 2576 C C . LEU A 1 363 ? 6.729 5.604 8.847 1.00 93.75 363 LEU A C 1
ATOM 2578 O O . LEU A 1 363 ? 7.434 5.821 7.872 1.00 93.75 363 LEU A O 1
ATOM 2582 N N . PHE A 1 364 ? 7.159 5.788 10.087 1.00 93.31 364 PHE A N 1
ATOM 2583 C CA . PHE A 1 364 ? 8.539 6.091 10.448 1.00 93.31 364 PHE A CA 1
ATOM 2584 C C . PHE A 1 364 ? 9.258 4.792 10.848 1.00 93.31 364 PHE A C 1
ATOM 2586 O O . PHE A 1 364 ? 9.562 4.572 12.018 1.00 93.31 364 PHE A O 1
ATOM 2593 N N . ASP A 1 365 ? 9.437 3.888 9.884 1.00 93.94 365 ASP A N 1
ATOM 2594 C CA . ASP A 1 365 ? 9.962 2.537 10.087 1.00 93.94 365 ASP A CA 1
ATOM 2595 C C . ASP A 1 365 ? 10.701 2.026 8.836 1.00 93.94 365 ASP A C 1
ATOM 2597 O O . ASP A 1 365 ? 10.509 2.523 7.723 1.00 93.94 365 ASP A O 1
ATOM 2601 N N . SER A 1 366 ? 11.531 1.005 9.026 1.00 94.94 366 SER A N 1
ATOM 2602 C CA . SER A 1 366 ? 12.059 0.142 7.972 1.00 94.94 366 SER A CA 1
ATOM 2603 C C . SER A 1 366 ? 11.210 -1.127 7.884 1.00 94.94 366 SER A C 1
ATOM 2605 O O . SER A 1 366 ? 10.852 -1.702 8.906 1.00 94.94 366 SER A O 1
ATOM 2607 N N . ILE A 1 367 ? 10.865 -1.582 6.679 1.00 96.38 367 ILE A N 1
ATOM 2608 C CA . ILE A 1 367 ? 9.990 -2.747 6.495 1.00 96.38 367 ILE A CA 1
ATOM 2609 C C . ILE A 1 367 ? 10.723 -3.845 5.724 1.00 96.38 367 ILE A C 1
ATOM 2611 O O . ILE A 1 367 ? 10.980 -3.717 4.527 1.00 96.38 367 ILE A O 1
ATOM 2615 N N . ASP A 1 368 ? 10.987 -4.957 6.404 1.00 96.75 368 ASP A N 1
ATOM 2616 C CA . ASP A 1 368 ? 11.472 -6.206 5.824 1.00 96.75 368 ASP A CA 1
ATOM 2617 C C . ASP A 1 368 ? 10.282 -7.060 5.360 1.00 96.75 368 ASP A C 1
ATOM 2619 O O . ASP A 1 368 ? 9.543 -7.634 6.166 1.00 96.75 368 ASP A O 1
ATOM 2623 N N . ILE A 1 369 ? 10.106 -7.185 4.047 1.00 96.62 369 ILE A N 1
ATOM 2624 C CA . ILE A 1 369 ? 9.066 -8.008 3.425 1.00 96.62 369 ILE A CA 1
ATOM 2625 C C . ILE A 1 369 ? 9.705 -9.313 2.948 1.00 96.62 369 ILE A C 1
ATOM 2627 O O . ILE A 1 369 ? 10.632 -9.292 2.146 1.00 96.62 369 ILE A O 1
ATOM 2631 N N . THR A 1 370 ? 9.240 -10.461 3.440 1.00 95.69 370 THR A N 1
ATOM 2632 C CA . THR A 1 370 ? 9.808 -11.793 3.151 1.00 95.69 370 THR A CA 1
ATOM 2633 C C . THR A 1 370 ? 8.707 -12.863 3.015 1.00 95.69 370 THR A C 1
ATOM 2635 O O . THR A 1 370 ? 7.516 -12.557 3.052 1.00 95.69 370 THR A O 1
ATOM 2638 N N . GLY A 1 371 ? 9.085 -14.130 2.807 1.00 90.38 371 GLY A N 1
ATOM 2639 C CA . GLY A 1 371 ? 8.232 -15.296 3.099 1.00 90.38 371 GLY A CA 1
ATOM 2640 C C . GLY A 1 371 ? 6.915 -15.447 2.316 1.00 90.38 371 GLY A C 1
ATOM 2641 O O . GLY A 1 371 ? 5.946 -15.998 2.830 1.00 90.38 371 GLY A O 1
ATOM 2642 N N . GLY A 1 372 ? 6.854 -15.023 1.052 1.00 91.56 372 GLY A N 1
ATOM 2643 C CA . GLY A 1 372 ? 5.646 -15.199 0.230 1.00 91.56 372 GLY A CA 1
ATOM 2644 C C . GLY A 1 372 ? 4.527 -14.198 0.517 1.00 91.56 372 GLY A C 1
ATOM 2645 O O . GLY A 1 372 ? 3.452 -14.323 -0.072 1.00 91.56 372 GLY A O 1
ATOM 2646 N N . ALA A 1 373 ? 4.773 -13.189 1.358 1.00 94.81 373 ALA A N 1
ATOM 2647 C CA . ALA A 1 373 ? 3.819 -12.117 1.614 1.00 94.81 373 ALA A CA 1
ATOM 2648 C C . ALA A 1 373 ? 3.360 -11.414 0.321 1.00 94.81 373 ALA A C 1
ATOM 2650 O O . ALA A 1 373 ? 4.127 -11.260 -0.640 1.00 94.81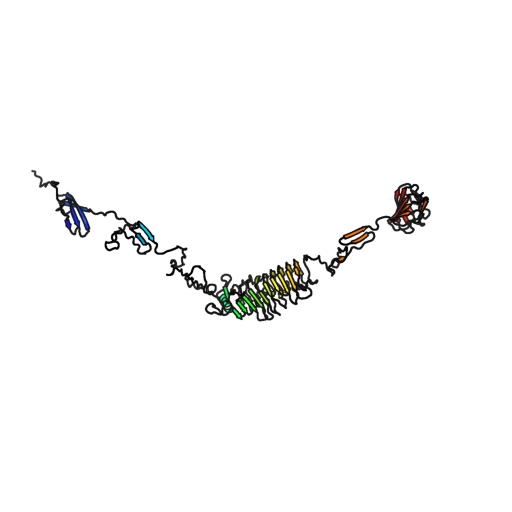 373 ALA A O 1
ATOM 2651 N N . VAL A 1 374 ? 2.104 -10.971 0.328 1.00 95.69 374 VAL A N 1
ATOM 2652 C CA . VAL A 1 374 ? 1.519 -10.058 -0.658 1.00 95.69 374 VAL A CA 1
ATOM 2653 C C . VAL A 1 374 ? 1.311 -8.724 0.039 1.00 95.69 374 VAL A C 1
ATOM 2655 O O . VAL A 1 374 ? 0.505 -8.640 0.958 1.00 95.69 374 VAL A O 1
ATOM 2658 N N . VAL A 1 375 ? 2.034 -7.684 -0.365 1.00 96.56 375 VAL A N 1
ATOM 2659 C CA . VAL A 1 375 ? 1.976 -6.379 0.312 1.00 96.56 375 VAL A CA 1
ATOM 2660 C C . VAL A 1 375 ? 1.524 -5.306 -0.663 1.00 96.56 375 VAL A C 1
ATOM 2662 O O . VAL A 1 375 ? 2.044 -5.219 -1.770 1.00 96.56 375 VAL A O 1
ATOM 2665 N N . SER A 1 376 ? 0.577 -4.468 -0.254 1.00 96.88 376 SER A N 1
ATOM 2666 C CA . SER A 1 376 ? 0.140 -3.287 -0.994 1.00 96.88 376 SER A CA 1
ATOM 2667 C C . SER A 1 376 ? 0.210 -2.067 -0.088 1.00 96.88 376 SER A C 1
ATOM 2669 O O . SER A 1 376 ? -0.536 -1.977 0.883 1.00 96.88 376 SER A O 1
ATOM 2671 N N . ILE A 1 377 ? 1.065 -1.105 -0.424 1.00 96.12 377 ILE A N 1
ATOM 2672 C CA . ILE A 1 377 ? 1.168 0.177 0.273 1.00 96.12 377 ILE A CA 1
ATOM 2673 C C . ILE A 1 377 ? 0.681 1.273 -0.671 1.00 96.12 377 ILE A C 1
ATOM 2675 O O . ILE A 1 377 ? 1.164 1.368 -1.801 1.00 96.12 377 ILE A O 1
ATOM 2679 N N . PHE A 1 378 ? -0.260 2.114 -0.234 1.00 95.88 378 PHE A N 1
ATOM 2680 C CA . PHE A 1 378 ? -0.749 3.220 -1.055 1.00 95.88 378 PHE A CA 1
ATOM 2681 C C . PHE A 1 378 ? -1.060 4.503 -0.281 1.00 95.88 378 PHE A C 1
ATOM 2683 O O . PHE A 1 378 ? -1.515 4.468 0.862 1.00 95.88 378 PHE A O 1
ATOM 2690 N N . ASN A 1 379 ? -0.846 5.653 -0.930 1.00 96.00 379 ASN A N 1
ATOM 2691 C CA . ASN A 1 379 ? -1.060 6.990 -0.358 1.00 96.00 379 ASN A CA 1
ATOM 2692 C C . ASN A 1 379 ? -0.368 7.175 1.006 1.00 96.00 379 ASN A C 1
ATOM 2694 O O . ASN A 1 379 ? -0.941 7.781 1.906 1.00 96.00 379 ASN A O 1
ATOM 2698 N N . ALA A 1 380 ? 0.822 6.606 1.187 1.00 95.50 380 ALA A N 1
ATOM 2699 C CA . ALA A 1 380 ? 1.525 6.589 2.466 1.00 95.50 380 ALA A CA 1
ATOM 2700 C C . ALA A 1 380 ? 2.869 7.322 2.376 1.00 95.50 380 ALA A C 1
ATOM 2702 O O . ALA A 1 380 ? 3.448 7.453 1.298 1.00 95.50 380 ALA A O 1
ATOM 2703 N N . ALA A 1 381 ? 3.385 7.764 3.517 1.00 94.81 381 ALA A N 1
ATOM 2704 C CA . ALA A 1 381 ? 4.779 8.153 3.663 1.00 94.81 381 ALA A CA 1
ATOM 2705 C C . ALA A 1 381 ? 5.537 7.034 4.383 1.00 94.81 381 ALA A C 1
ATOM 2707 O O . ALA A 1 381 ? 5.060 6.544 5.403 1.00 94.81 381 ALA A O 1
ATOM 2708 N N . ILE A 1 382 ? 6.705 6.641 3.880 1.00 94.62 382 ILE A N 1
ATOM 2709 C CA . ILE A 1 382 ? 7.617 5.719 4.560 1.00 94.62 382 ILE A CA 1
ATOM 2710 C C . ILE A 1 382 ? 8.932 6.450 4.774 1.00 94.62 382 ILE A C 1
ATOM 2712 O O . ILE A 1 382 ? 9.610 6.836 3.824 1.00 94.62 382 ILE A O 1
ATOM 2716 N N . GLN A 1 383 ? 9.287 6.654 6.030 1.00 93.94 383 GLN A N 1
ATOM 2717 C CA . GLN A 1 383 ? 10.526 7.285 6.425 1.00 93.94 383 GLN A CA 1
ATOM 2718 C C . GLN A 1 383 ? 11.306 6.325 7.297 1.00 93.94 383 GLN A C 1
ATOM 2720 O O . GLN A 1 383 ? 10.789 5.839 8.293 1.00 93.94 383 GLN A O 1
ATOM 2725 N N . SER A 1 384 ? 12.560 6.074 6.961 1.00 91.19 384 SER A N 1
ATOM 2726 C CA . SER A 1 384 ? 13.425 5.269 7.812 1.00 91.19 384 SER A CA 1
ATOM 2727 C C . SER A 1 384 ? 14.620 6.085 8.272 1.00 91.19 384 SER A C 1
ATOM 2729 O O . SER A 1 384 ? 15.112 6.980 7.580 1.00 91.19 384 SER A O 1
ATOM 2731 N N . GLY A 1 385 ? 15.077 5.781 9.482 1.00 87.31 385 GLY A N 1
ATOM 2732 C CA . GLY A 1 385 ? 16.282 6.366 10.043 1.00 87.31 385 GLY A CA 1
ATOM 2733 C C . GLY A 1 385 ? 17.541 5.824 9.387 1.00 87.31 385 GLY A C 1
ATOM 2734 O O . GLY A 1 385 ? 17.837 6.090 8.227 1.00 87.31 385 GLY A O 1
ATOM 2735 N N . SER A 1 386 ? 18.292 5.041 10.155 1.00 89.75 386 SER A N 1
ATOM 2736 C CA . SER A 1 386 ? 19.572 4.457 9.750 1.00 89.75 386 SER A CA 1
ATOM 2737 C C . SER A 1 386 ? 19.461 3.155 8.944 1.00 89.75 386 SER A C 1
ATOM 2739 O O . SER A 1 386 ? 20.468 2.474 8.761 1.00 89.75 386 SER A O 1
ATOM 2741 N N . LEU A 1 387 ? 18.270 2.799 8.461 1.00 92.31 387 LEU A N 1
ATOM 2742 C CA . LEU A 1 387 ? 18.020 1.612 7.637 1.00 92.31 387 LEU A CA 1
ATOM 2743 C C . LEU A 1 387 ? 17.389 2.002 6.291 1.00 92.31 387 LEU A C 1
ATOM 2745 O O . LEU A 1 387 ? 16.802 3.082 6.203 1.00 92.31 387 LEU A O 1
ATOM 2749 N N . PRO A 1 388 ? 17.441 1.148 5.254 1.00 92.75 388 PRO A N 1
ATOM 2750 C CA . PRO A 1 388 ? 16.593 1.292 4.068 1.00 92.75 388 PRO A CA 1
ATOM 2751 C C . PRO A 1 388 ? 15.108 1.323 4.452 1.00 92.75 388 PRO A C 1
ATOM 2753 O O . PRO A 1 388 ? 14.715 0.716 5.447 1.00 92.75 388 PRO A O 1
ATOM 2756 N N . CYS A 1 389 ? 14.269 2.015 3.685 1.00 94.50 389 CYS A N 1
ATOM 2757 C CA . CYS A 1 389 ? 12.837 2.089 3.986 1.00 94.50 389 CYS A CA 1
ATOM 2758 C C . CYS A 1 389 ? 12.148 0.741 3.774 1.00 94.50 389 CYS A C 1
ATOM 2760 O O . CYS A 1 389 ? 11.308 0.342 4.575 1.00 94.50 389 CYS A O 1
ATOM 2762 N N . ILE A 1 390 ? 12.500 0.041 2.694 1.00 95.44 390 ILE A N 1
ATOM 2763 C CA . ILE A 1 390 ? 11.899 -1.243 2.333 1.00 95.44 390 ILE A CA 1
ATOM 2764 C C . ILE A 1 390 ? 13.001 -2.224 1.938 1.00 95.44 390 ILE A C 1
ATOM 2766 O O . ILE A 1 390 ? 13.896 -1.902 1.161 1.00 95.44 390 ILE A O 1
ATOM 2770 N N . ASN A 1 391 ? 12.907 -3.452 2.421 1.00 95.38 391 ASN A N 1
ATOM 2771 C CA . ASN A 1 391 ? 13.751 -4.555 1.995 1.00 95.38 391 ASN A CA 1
ATOM 2772 C C . ASN A 1 391 ? 12.864 -5.709 1.528 1.00 95.38 391 ASN A C 1
ATOM 2774 O O . ASN A 1 391 ? 12.127 -6.290 2.321 1.00 95.38 391 ASN A O 1
ATOM 2778 N N . VAL A 1 392 ? 12.913 -6.030 0.236 1.00 94.69 392 VAL A N 1
ATOM 2779 C CA . VAL A 1 392 ? 12.084 -7.083 -0.362 1.00 94.69 392 VAL A CA 1
ATOM 2780 C C . VAL A 1 392 ? 12.914 -8.351 -0.538 1.00 94.69 392 VAL A C 1
ATOM 2782 O O . VAL A 1 392 ? 13.690 -8.500 -1.485 1.00 94.69 392 VAL A O 1
ATOM 2785 N N . GLY A 1 393 ? 12.751 -9.290 0.385 1.00 91.44 393 GLY A N 1
ATOM 2786 C CA . GLY A 1 393 ? 13.434 -10.574 0.373 1.00 91.44 393 GLY A CA 1
ATOM 2787 C C . GLY A 1 393 ? 13.057 -11.468 -0.812 1.00 91.44 393 GLY A C 1
ATOM 2788 O O . GLY A 1 393 ? 12.057 -11.277 -1.508 1.00 91.44 393 GLY A O 1
ATOM 2789 N N . LEU A 1 394 ? 13.877 -12.498 -1.029 1.00 87.19 394 LEU A N 1
ATOM 2790 C CA . LEU A 1 394 ? 13.589 -13.541 -2.012 1.00 87.19 394 LEU A CA 1
ATOM 2791 C C . LEU A 1 394 ? 12.290 -14.278 -1.654 1.00 87.19 394 LEU A C 1
ATOM 2793 O O . LEU A 1 394 ? 12.049 -14.617 -0.496 1.00 87.19 394 LEU A O 1
ATOM 2797 N N . GLY A 1 395 ? 11.478 -14.569 -2.671 1.00 82.62 395 GLY A N 1
ATOM 2798 C CA . GLY A 1 395 ? 10.250 -15.351 -2.521 1.00 82.62 395 GLY A CA 1
ATOM 2799 C C . GLY A 1 395 ? 9.000 -14.553 -2.148 1.00 82.62 395 GLY A C 1
ATOM 2800 O O . GLY A 1 395 ? 7.960 -15.171 -1.959 1.00 82.62 395 GLY A O 1
ATOM 2801 N N . CYS A 1 396 ? 9.053 -13.220 -2.058 1.00 83.75 396 CYS A N 1
ATOM 2802 C CA . CYS A 1 396 ? 7.842 -12.396 -1.970 1.00 83.75 396 CYS A CA 1
ATOM 2803 C C . CYS A 1 396 ? 7.016 -12.497 -3.256 1.00 83.75 396 CYS A C 1
ATOM 2805 O O . CYS A 1 396 ? 7.561 -12.420 -4.358 1.00 83.75 396 CYS A O 1
ATOM 2807 N N . SER A 1 397 ? 5.702 -12.661 -3.104 1.00 80.88 397 SER A N 1
ATOM 2808 C CA . SER A 1 397 ? 4.788 -12.936 -4.217 1.00 80.88 397 SER A CA 1
ATOM 2809 C C . SER A 1 397 ? 4.512 -11.678 -5.041 1.00 80.88 397 SER A C 1
ATOM 2811 O O . SER A 1 397 ? 4.531 -11.721 -6.269 1.00 80.88 397 SER A O 1
ATOM 2813 N N . CYS A 1 398 ? 4.263 -10.554 -4.361 1.00 84.31 398 CYS A N 1
ATOM 2814 C CA . CYS A 1 398 ? 4.206 -9.220 -4.955 1.00 84.31 398 CYS A CA 1
ATOM 2815 C C . CYS A 1 398 ? 4.241 -8.136 -3.866 1.00 84.31 398 CYS A C 1
ATOM 2817 O O . CYS A 1 398 ? 3.595 -8.266 -2.825 1.00 84.31 398 CYS A O 1
ATOM 2819 N N . VAL A 1 399 ? 4.981 -7.058 -4.126 1.00 91.94 399 VAL A N 1
ATOM 2820 C CA . VAL A 1 399 ? 4.927 -5.815 -3.345 1.00 91.94 399 VAL A CA 1
ATOM 2821 C C . VAL A 1 399 ? 4.451 -4.704 -4.274 1.00 91.94 399 VAL A C 1
ATOM 2823 O O . VAL A 1 399 ? 5.136 -4.378 -5.236 1.00 91.94 399 VAL A O 1
ATOM 2826 N N . GLY A 1 400 ? 3.262 -4.165 -4.032 1.00 93.44 400 GLY A N 1
ATOM 2827 C CA . GLY A 1 400 ? 2.689 -3.041 -4.766 1.00 93.44 400 GLY A CA 1
ATOM 2828 C C . GLY A 1 400 ? 2.850 -1.743 -3.985 1.00 93.44 400 GLY A C 1
ATOM 2829 O O . GLY A 1 400 ? 2.418 -1.666 -2.839 1.00 93.44 400 GLY A O 1
ATOM 2830 N N . LEU A 1 401 ? 3.440 -0.719 -4.595 1.00 93.81 401 LEU A N 1
ATOM 2831 C CA . LEU A 1 401 ? 3.584 0.619 -4.019 1.00 93.81 401 LEU A CA 1
ATOM 2832 C C . LEU A 1 401 ? 2.885 1.647 -4.912 1.00 93.81 401 LEU A C 1
ATOM 2834 O O . LEU A 1 401 ? 3.161 1.713 -6.105 1.00 93.81 401 LEU A O 1
ATOM 2838 N N . SER A 1 402 ? 1.998 2.477 -4.372 1.00 94.31 402 SER A N 1
ATOM 2839 C CA . SER A 1 402 ? 1.322 3.507 -5.172 1.00 94.31 402 SER A CA 1
ATOM 2840 C C . SER A 1 402 ? 1.207 4.830 -4.434 1.00 94.31 402 SER A C 1
ATOM 2842 O O . SER A 1 402 ? 0.651 4.873 -3.342 1.00 94.31 402 SER A O 1
ATOM 2844 N N . SER A 1 403 ? 1.628 5.931 -5.058 1.00 93.56 403 SER A N 1
ATOM 2845 C CA . SER A 1 403 ? 1.521 7.276 -4.469 1.00 93.56 403 SER A CA 1
ATOM 2846 C C . SER A 1 403 ? 2.210 7.339 -3.101 1.00 93.56 403 SER A C 1
ATOM 2848 O O . SER A 1 403 ? 1.578 7.647 -2.089 1.00 93.56 403 SER A O 1
ATOM 2850 N N . ILE A 1 404 ? 3.485 6.950 -3.066 1.00 93.25 404 ILE A N 1
ATOM 2851 C CA . ILE A 1 404 ? 4.266 6.852 -1.830 1.00 93.25 404 ILE A CA 1
ATOM 2852 C C . ILE A 1 404 ? 5.307 7.961 -1.788 1.00 93.25 404 ILE A C 1
ATOM 2854 O O . ILE A 1 404 ? 6.058 8.130 -2.745 1.00 93.25 404 ILE A O 1
ATOM 2858 N N . PHE A 1 405 ? 5.397 8.655 -0.655 1.00 92.81 405 PHE A N 1
ATOM 2859 C CA . PHE A 1 405 ? 6.574 9.452 -0.320 1.00 92.81 405 PHE A CA 1
ATOM 2860 C C . PHE A 1 405 ? 7.563 8.582 0.464 1.00 92.81 405 PHE A C 1
ATOM 2862 O O . PHE A 1 405 ? 7.213 8.080 1.530 1.00 92.81 405 PHE A O 1
ATOM 2869 N N . ILE A 1 406 ? 8.781 8.377 -0.037 1.00 92.31 406 ILE A N 1
ATOM 2870 C CA . ILE A 1 406 ? 9.810 7.566 0.630 1.00 92.31 406 ILE A CA 1
ATOM 2871 C C . ILE A 1 406 ? 11.007 8.443 0.991 1.00 92.31 406 ILE A C 1
ATOM 2873 O O . ILE A 1 406 ? 11.498 9.184 0.148 1.00 92.31 406 ILE A O 1
ATOM 2877 N N . SER A 1 407 ? 11.508 8.351 2.223 1.00 91.50 407 SER A N 1
ATOM 2878 C CA . SER A 1 407 ? 12.719 9.069 2.638 1.00 91.50 407 SER A CA 1
ATOM 2879 C C . SER A 1 407 ? 13.554 8.258 3.622 1.00 91.50 407 SER A C 1
ATOM 2881 O O . SER A 1 407 ? 13.120 8.001 4.739 1.00 91.50 407 SER A O 1
ATOM 2883 N N . SER A 1 408 ? 14.794 7.934 3.258 1.00 88.50 408 SER A N 1
ATOM 2884 C CA . SER A 1 408 ? 15.766 7.350 4.191 1.00 88.50 408 SER A CA 1
ATOM 2885 C C . SER A 1 408 ? 16.862 8.356 4.537 1.00 88.50 408 SER A C 1
ATOM 2887 O O . SER A 1 408 ? 17.321 9.121 3.679 1.00 88.50 408 SER A O 1
ATOM 2889 N N . ALA A 1 409 ? 17.299 8.356 5.800 1.00 86.62 409 ALA A N 1
ATOM 2890 C CA . ALA A 1 409 ? 18.467 9.129 6.219 1.00 86.62 409 ALA A CA 1
ATOM 2891 C C . ALA A 1 409 ? 19.797 8.455 5.827 1.00 86.62 409 ALA A C 1
ATOM 2893 O O . ALA A 1 409 ? 20.837 9.119 5.815 1.00 86.62 409 ALA A O 1
ATOM 2894 N N . VAL A 1 410 ? 19.784 7.162 5.486 1.00 82.06 410 VAL A N 1
ATOM 2895 C CA . VAL A 1 410 ? 20.968 6.445 4.995 1.00 82.06 410 VAL A CA 1
ATOM 2896 C C . VAL A 1 410 ? 21.289 6.915 3.579 1.00 82.06 410 VAL A C 1
ATOM 2898 O O . VAL A 1 410 ? 20.396 7.063 2.753 1.00 82.06 410 VAL A O 1
ATOM 2901 N N . GLY A 1 411 ? 22.564 7.149 3.269 1.00 80.19 411 GLY A N 1
ATOM 2902 C CA . GLY A 1 411 ? 22.983 7.302 1.874 1.00 80.19 411 GLY A CA 1
ATOM 2903 C C . GLY A 1 411 ? 22.923 5.953 1.154 1.00 80.19 411 GLY A C 1
ATOM 2904 O O . GLY A 1 411 ? 23.444 4.970 1.676 1.00 80.19 411 GLY A O 1
ATOM 2905 N N . GLY A 1 412 ? 22.316 5.898 -0.031 1.00 85.00 412 GLY A N 1
ATOM 2906 C CA . GLY A 1 412 ? 22.202 4.672 -0.830 1.00 85.00 412 GLY A CA 1
ATOM 2907 C C . GLY A 1 412 ? 20.783 4.426 -1.334 1.00 85.00 412 GLY A C 1
ATOM 2908 O O . GLY A 1 412 ? 20.077 5.370 -1.684 1.00 85.00 412 GLY A O 1
ATOM 2909 N N . ASP A 1 413 ? 20.378 3.157 -1.375 1.00 87.50 413 ASP A N 1
ATOM 2910 C CA . ASP A 1 413 ? 19.069 2.765 -1.888 1.00 87.50 413 ASP A CA 1
ATOM 2911 C C . ASP A 1 413 ? 17.995 2.815 -0.794 1.00 87.50 413 ASP A C 1
ATOM 2913 O O . ASP A 1 413 ? 18.163 2.235 0.282 1.00 87.50 413 ASP A O 1
ATOM 2917 N N . PHE A 1 414 ? 16.856 3.456 -1.071 1.00 88.44 414 PHE A N 1
ATOM 2918 C CA . PHE A 1 414 ? 15.718 3.444 -0.139 1.00 88.44 414 PHE A CA 1
ATOM 2919 C C . PHE A 1 414 ? 14.995 2.092 -0.143 1.00 88.44 414 PHE A C 1
ATOM 2921 O O . PHE A 1 414 ? 14.279 1.764 0.806 1.00 88.44 414 PHE A O 1
ATOM 2928 N N . MET A 1 415 ? 15.185 1.315 -1.211 1.00 90.81 415 MET A N 1
ATOM 2929 C CA . MET A 1 415 ? 14.672 -0.036 -1.355 1.00 90.81 415 MET A CA 1
ATOM 2930 C C . MET A 1 415 ? 15.796 -0.998 -1.730 1.00 90.81 415 MET A C 1
ATOM 2932 O O . MET A 1 415 ? 16.485 -0.782 -2.727 1.00 90.81 415 MET A O 1
ATOM 2936 N N . ILE A 1 416 ? 15.936 -2.078 -0.963 1.00 91.75 416 ILE A N 1
ATOM 2937 C CA . ILE A 1 416 ? 16.911 -3.151 -1.193 1.00 91.75 416 ILE A CA 1
ATOM 2938 C C . ILE A 1 416 ? 16.220 -4.517 -1.327 1.00 91.75 416 ILE A C 1
ATOM 2940 O O . ILE A 1 416 ? 15.006 -4.634 -1.158 1.00 91.75 416 ILE A O 1
ATOM 2944 N N . GLY A 1 417 ? 17.005 -5.557 -1.611 1.00 89.50 417 GLY A N 1
ATOM 2945 C CA . GLY A 1 417 ? 16.544 -6.942 -1.672 1.00 89.50 417 GLY A CA 1
ATOM 2946 C C . GLY A 1 417 ? 16.540 -7.511 -3.092 1.00 89.50 417 GLY A C 1
ATOM 2947 O O . GLY A 1 417 ? 17.095 -6.919 -4.009 1.00 89.50 417 GLY A O 1
ATOM 2948 N N . ALA A 1 418 ? 15.950 -8.692 -3.263 1.00 86.75 418 ALA A N 1
ATOM 2949 C CA . ALA A 1 418 ? 15.951 -9.432 -4.531 1.00 86.75 418 ALA A CA 1
ATOM 2950 C C . ALA A 1 418 ? 14.556 -9.941 -4.945 1.00 86.75 418 ALA A C 1
ATOM 2952 O O . ALA A 1 418 ? 14.427 -10.691 -5.914 1.00 86.75 418 ALA A O 1
ATOM 2953 N N . GLY A 1 419 ? 13.504 -9.575 -4.207 1.00 86.12 419 GLY A N 1
ATOM 2954 C CA . GLY A 1 419 ? 12.124 -9.846 -4.601 1.00 86.12 419 GLY A CA 1
ATOM 2955 C C . GLY A 1 419 ? 11.635 -8.931 -5.730 1.00 86.12 419 GLY A C 1
ATOM 2956 O O . GLY A 1 419 ? 12.309 -7.983 -6.135 1.00 86.12 419 GLY A O 1
ATOM 2957 N N . GLY A 1 420 ? 10.451 -9.244 -6.260 1.00 83.81 420 GLY A N 1
ATOM 2958 C CA . GLY A 1 420 ? 9.779 -8.420 -7.263 1.00 83.81 420 GLY A CA 1
ATOM 2959 C C . GLY A 1 420 ? 8.852 -7.387 -6.627 1.00 83.81 420 GLY A C 1
ATOM 2960 O O . GLY A 1 420 ? 8.141 -7.695 -5.667 1.00 83.81 420 GLY A O 1
ATOM 2961 N N . PHE A 1 421 ? 8.811 -6.182 -7.193 1.00 87.12 421 PHE A N 1
ATOM 2962 C CA . PHE A 1 421 ? 7.846 -5.155 -6.800 1.00 87.12 421 PHE A CA 1
ATOM 2963 C C . PHE A 1 421 ? 7.287 -4.403 -8.009 1.00 87.12 421 PHE A C 1
ATOM 2965 O O . PHE A 1 421 ? 7.902 -4.336 -9.075 1.00 87.12 421 PHE A O 1
ATOM 2972 N N . ILE A 1 422 ? 6.098 -3.846 -7.812 1.00 88.81 422 ILE A N 1
ATOM 2973 C CA . ILE A 1 422 ? 5.360 -3.008 -8.748 1.00 88.81 422 ILE A CA 1
ATOM 2974 C C . ILE A 1 422 ? 5.210 -1.655 -8.071 1.00 88.81 422 ILE A C 1
ATOM 2976 O O . ILE A 1 422 ? 4.804 -1.594 -6.910 1.00 88.81 422 ILE A O 1
ATOM 2980 N N . TYR A 1 423 ? 5.506 -0.567 -8.776 1.00 87.19 423 TYR A N 1
ATOM 2981 C CA . TYR A 1 423 ? 5.318 0.761 -8.216 1.00 87.19 423 TYR A CA 1
ATOM 2982 C C . TYR A 1 423 ? 4.725 1.770 -9.191 1.00 87.19 423 TYR A C 1
ATOM 2984 O O . TYR A 1 423 ? 4.921 1.678 -10.400 1.00 87.19 423 TYR A O 1
ATOM 2992 N N . ALA A 1 424 ? 4.016 2.753 -8.641 1.00 85.25 424 ALA A N 1
ATOM 2993 C CA . ALA A 1 424 ? 3.485 3.905 -9.354 1.00 85.25 424 ALA A CA 1
ATOM 2994 C C . ALA A 1 424 ? 3.593 5.158 -8.475 1.00 85.25 424 ALA A C 1
ATOM 2996 O O . ALA A 1 424 ? 3.295 5.106 -7.283 1.00 85.25 424 ALA A O 1
ATOM 2997 N N . ASN A 1 425 ? 3.976 6.296 -9.060 1.00 86.06 425 ASN A N 1
ATOM 2998 C CA . ASN A 1 425 ? 4.022 7.594 -8.371 1.00 86.06 425 ASN A CA 1
ATOM 2999 C C . ASN A 1 425 ? 4.805 7.561 -7.038 1.00 86.06 425 ASN A C 1
ATOM 3001 O O . ASN A 1 425 ? 4.275 7.953 -5.999 1.00 86.06 425 ASN A O 1
ATOM 3005 N N . ILE A 1 426 ? 6.041 7.052 -7.047 1.00 87.56 426 ILE A N 1
ATOM 3006 C CA . ILE A 1 426 ? 6.933 7.170 -5.885 1.00 87.56 426 ILE A CA 1
ATOM 3007 C C . ILE A 1 426 ? 7.660 8.512 -5.958 1.00 87.56 426 ILE A C 1
ATOM 3009 O O . ILE A 1 426 ? 8.338 8.798 -6.943 1.00 87.56 426 ILE A O 1
ATOM 3013 N N . GLU A 1 427 ? 7.546 9.303 -4.897 1.00 89.69 427 GLU A N 1
ATOM 3014 C CA . GLU A 1 427 ? 8.382 10.473 -4.650 1.00 89.69 427 GLU A CA 1
ATOM 3015 C C . GLU A 1 427 ? 9.450 10.092 -3.619 1.00 89.69 427 GLU A C 1
ATOM 3017 O O . GLU A 1 427 ? 9.131 9.794 -2.469 1.00 89.69 427 GLU A O 1
ATOM 3022 N N . ALA A 1 428 ? 10.718 10.065 -4.031 1.00 88.38 428 ALA A N 1
ATOM 3023 C CA . ALA A 1 428 ? 11.840 9.814 -3.131 1.00 88.38 428 ALA A CA 1
ATOM 3024 C C . ALA A 1 428 ? 12.445 11.143 -2.652 1.00 88.38 428 ALA A C 1
ATOM 3026 O O . ALA A 1 428 ? 12.778 12.009 -3.463 1.00 88.38 428 ALA A O 1
ATOM 3027 N N . GLY A 1 429 ? 12.599 11.294 -1.339 1.00 85.62 429 GLY A N 1
ATOM 3028 C CA . GLY A 1 429 ? 13.294 12.398 -0.684 1.00 85.62 429 GLY A CA 1
ATOM 3029 C C . GLY A 1 429 ? 14.451 11.911 0.196 1.00 85.62 429 GLY A C 1
ATOM 3030 O O . GLY A 1 429 ? 14.691 10.716 0.346 1.00 85.62 429 GLY A O 1
ATOM 3031 N N . GLY A 1 430 ? 15.168 12.849 0.815 1.00 83.38 430 GLY A N 1
ATOM 3032 C CA . GLY A 1 430 ? 16.285 12.531 1.712 1.00 83.38 430 GLY A CA 1
ATOM 3033 C C . GLY A 1 430 ? 17.594 12.204 0.984 1.00 83.38 430 GLY A C 1
ATOM 3034 O O . GLY A 1 430 ? 17.838 12.682 -0.124 1.00 83.38 430 GLY A O 1
ATOM 3035 N N . SER A 1 431 ? 18.469 11.440 1.646 1.00 79.44 431 SER A N 1
ATOM 3036 C CA . SER A 1 431 ? 19.803 11.085 1.128 1.00 79.44 431 SER A CA 1
ATOM 3037 C C . SER A 1 431 ? 19.791 9.837 0.241 1.00 79.44 431 SER A C 1
ATOM 3039 O O . SER A 1 431 ? 20.734 9.622 -0.522 1.00 79.44 431 SER A O 1
ATOM 3041 N N . ALA A 1 432 ? 18.743 9.017 0.340 1.00 69.06 432 ALA A N 1
ATOM 3042 C CA . ALA A 1 432 ? 18.533 7.852 -0.508 1.00 69.06 432 ALA A CA 1
ATOM 3043 C C . ALA A 1 432 ? 17.569 8.188 -1.648 1.00 69.06 432 ALA A C 1
ATOM 3045 O O . ALA A 1 432 ? 16.377 8.376 -1.420 1.00 69.06 432 ALA A O 1
ATOM 3046 N N . ALA A 1 433 ? 18.077 8.244 -2.877 1.00 75.50 433 ALA A N 1
ATOM 3047 C CA . ALA A 1 433 ? 17.285 8.612 -4.055 1.00 75.50 433 ALA A CA 1
ATOM 3048 C C . ALA A 1 433 ? 17.104 7.461 -5.059 1.00 75.50 433 ALA A C 1
ATOM 3050 O O . ALA A 1 433 ? 16.447 7.644 -6.083 1.00 75.50 433 ALA A O 1
ATOM 3051 N N . THR A 1 434 ? 17.685 6.287 -4.795 1.00 79.44 434 THR A N 1
ATOM 3052 C CA . THR A 1 434 ? 17.737 5.173 -5.752 1.00 79.44 434 THR A CA 1
ATOM 3053 C C . THR A 1 434 ? 17.064 3.906 -5.223 1.00 79.44 434 THR A C 1
ATOM 3055 O O . THR A 1 434 ? 16.911 3.703 -4.018 1.00 79.44 434 THR A O 1
ATOM 3058 N N . VAL A 1 435 ? 16.628 3.057 -6.154 1.00 78.12 435 VAL A N 1
ATOM 3059 C CA . VAL A 1 435 ? 16.226 1.668 -5.900 1.00 78.12 435 VAL A CA 1
ATOM 3060 C C . VAL A 1 435 ? 17.426 0.789 -6.219 1.00 78.12 435 VAL A C 1
ATOM 3062 O O . VAL A 1 435 ? 18.061 0.983 -7.256 1.00 78.12 435 VAL A O 1
ATOM 3065 N N . ASN A 1 436 ? 17.707 -0.204 -5.378 1.00 76.44 436 ASN A N 1
ATOM 3066 C CA . ASN A 1 436 ? 18.806 -1.123 -5.632 1.00 76.44 436 ASN A CA 1
ATOM 3067 C C . ASN A 1 436 ? 18.592 -1.900 -6.940 1.00 76.44 436 ASN A C 1
ATOM 3069 O O . ASN A 1 436 ? 17.547 -2.522 -7.137 1.00 76.44 436 ASN A O 1
ATOM 3073 N N . ALA A 1 437 ? 19.609 -1.926 -7.804 1.00 70.38 437 ALA A N 1
ATOM 3074 C CA . ALA A 1 437 ? 19.552 -2.579 -9.116 1.00 70.38 437 ALA A CA 1
ATOM 3075 C C . ALA A 1 437 ? 19.278 -4.098 -9.059 1.00 70.38 437 ALA A C 1
ATOM 3077 O O . ALA A 1 437 ? 18.889 -4.692 -10.061 1.00 70.38 437 ALA A O 1
ATOM 3078 N N . THR A 1 438 ? 19.474 -4.740 -7.901 1.00 69.69 438 THR A N 1
ATOM 3079 C CA . THR A 1 438 ? 19.183 -6.171 -7.706 1.00 69.69 438 THR A CA 1
ATOM 3080 C C . THR A 1 438 ? 17.703 -6.476 -7.457 1.00 69.69 438 THR A C 1
ATOM 3082 O O . THR A 1 438 ? 17.297 -7.634 -7.574 1.00 69.69 438 THR A O 1
ATOM 3085 N N . VAL A 1 439 ? 16.880 -5.459 -7.184 1.00 72.25 439 VAL A N 1
ATOM 3086 C CA . VAL A 1 439 ? 15.432 -5.617 -7.021 1.00 72.25 439 VAL A CA 1
ATOM 3087 C C . VAL A 1 439 ? 14.782 -5.717 -8.406 1.00 72.25 439 VAL A C 1
ATOM 3089 O O . VAL A 1 439 ? 14.954 -4.842 -9.257 1.00 72.25 439 VAL A O 1
ATOM 3092 N N . SER A 1 440 ? 14.000 -6.775 -8.646 1.00 72.69 440 SER A N 1
ATOM 3093 C CA . SER A 1 440 ? 13.311 -6.963 -9.928 1.00 72.69 440 SER A CA 1
ATOM 3094 C C . SER A 1 440 ? 12.144 -5.979 -10.056 1.00 72.69 440 SER A C 1
ATOM 3096 O O . SER A 1 440 ? 11.088 -6.151 -9.445 1.00 72.69 440 SER A O 1
ATOM 3098 N N . GLN A 1 441 ? 12.340 -4.933 -10.859 1.00 75.06 441 GLN A N 1
ATOM 3099 C CA . GLN A 1 441 ? 11.313 -3.937 -11.161 1.00 75.06 441 GLN A CA 1
ATOM 3100 C C . GLN A 1 441 ? 10.339 -4.500 -12.205 1.00 75.06 441 GLN A C 1
ATOM 3102 O O . GLN A 1 441 ? 10.694 -4.681 -13.369 1.00 75.06 441 GLN A O 1
ATOM 3107 N N . GLN A 1 442 ? 9.105 -4.793 -11.794 1.00 60.34 442 GLN A N 1
ATOM 3108 C CA . GLN A 1 442 ? 8.029 -5.254 -12.675 1.00 60.34 442 GLN A CA 1
ATOM 3109 C C . GLN A 1 442 ? 7.014 -4.115 -12.819 1.00 60.34 442 GLN A C 1
ATOM 3111 O O . GLN A 1 442 ? 6.102 -3.971 -12.012 1.00 60.34 442 GLN A O 1
ATOM 3116 N N . GLY A 1 443 ? 7.176 -3.254 -13.822 1.00 55.44 443 GLY A N 1
ATOM 3117 C CA . GLY A 1 443 ? 6.246 -2.148 -14.054 1.00 55.44 443 GLY A CA 1
ATOM 3118 C C . GLY A 1 443 ? 6.871 -0.995 -14.824 1.00 55.44 443 GLY A C 1
ATOM 3119 O O . GLY A 1 443 ? 8.076 -0.771 -14.760 1.00 55.44 443 GLY A O 1
ATOM 3120 N N . LEU A 1 444 ? 6.040 -0.273 -15.578 1.00 47.72 444 LEU A N 1
ATOM 3121 C CA . LEU A 1 444 ? 6.457 0.944 -16.261 1.00 47.72 444 LEU A CA 1
ATOM 3122 C C . LEU A 1 444 ? 6.709 2.009 -15.194 1.00 47.72 444 LEU A C 1
ATOM 3124 O O . LEU A 1 444 ? 5.773 2.488 -14.555 1.00 47.72 444 LEU A O 1
ATOM 3128 N N . THR A 1 445 ? 7.971 2.357 -14.991 1.00 49.66 445 THR A N 1
ATOM 3129 C CA . THR A 1 445 ? 8.362 3.425 -14.086 1.00 49.66 445 THR A CA 1
ATOM 3130 C C . THR A 1 445 ? 7.840 4.728 -14.687 1.00 49.66 445 THR A C 1
ATOM 3132 O O . THR A 1 445 ? 8.429 5.310 -15.592 1.00 49.66 445 THR A O 1
ATOM 3135 N N . SER A 1 446 ? 6.685 5.213 -14.225 1.00 43.62 446 SER A N 1
ATOM 3136 C CA . SER A 1 446 ? 6.305 6.608 -14.460 1.00 43.62 446 SER A CA 1
ATOM 3137 C C . SER A 1 446 ? 7.117 7.490 -13.511 1.00 43.62 446 SER A C 1
ATOM 3139 O O . SER A 1 446 ? 6.567 8.259 -12.724 1.00 43.62 446 SER A O 1
ATOM 3141 N N . LEU A 1 447 ? 8.445 7.348 -13.530 1.00 48.12 447 LEU A N 1
ATOM 3142 C CA . LEU A 1 447 ? 9.277 8.428 -13.048 1.00 48.12 447 LEU A CA 1
ATOM 3143 C C . LEU A 1 447 ? 8.974 9.585 -13.998 1.00 48.12 447 LEU A C 1
ATOM 3145 O O . LEU A 1 447 ? 9.086 9.459 -15.215 1.00 48.12 447 LEU A O 1
ATOM 3149 N N . SER A 1 448 ? 8.617 10.742 -13.463 1.00 46.97 448 SER A N 1
ATOM 3150 C CA . SER A 1 448 ? 8.645 12.010 -14.196 1.00 46.97 448 SER A CA 1
ATOM 3151 C C . SER A 1 448 ? 10.080 12.431 -14.581 1.00 46.97 448 SER A C 1
ATOM 3153 O O . SER A 1 448 ? 10.367 13.613 -14.741 1.00 46.97 448 SER A O 1
ATOM 3155 N N . GLY A 1 449 ? 10.989 11.466 -14.718 1.00 48.75 449 GLY A N 1
ATOM 3156 C CA . GLY A 1 449 ? 12.359 11.569 -15.181 1.00 48.75 449 GLY A CA 1
ATOM 3157 C C . GLY A 1 449 ? 12.609 10.424 -16.160 1.00 48.75 449 GLY A C 1
ATOM 3158 O O . GLY A 1 449 ? 12.048 9.346 -16.004 1.00 48.75 449 GLY A O 1
ATOM 3159 N N . ASN A 1 450 ? 13.381 10.715 -17.202 1.00 49.28 450 ASN A N 1
ATOM 3160 C CA . ASN A 1 450 ? 13.765 9.857 -18.325 1.00 49.28 450 ASN A CA 1
ATOM 3161 C C . ASN A 1 450 ? 13.620 8.340 -18.092 1.00 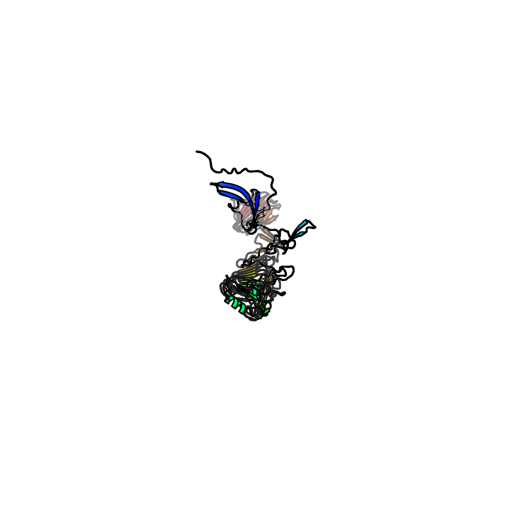49.28 450 ASN A C 1
ATOM 3163 O O . ASN A 1 450 ? 14.118 7.817 -17.099 1.00 49.28 450 ASN A O 1
ATOM 3167 N N . LEU A 1 451 ? 13.025 7.632 -19.064 1.00 53.56 451 LEU A N 1
ATOM 3168 C CA . LEU A 1 451 ? 13.109 6.169 -19.174 1.00 53.56 451 LEU A CA 1
ATOM 3169 C C . LEU A 1 451 ? 14.564 5.719 -18.930 1.00 53.56 451 LEU A C 1
ATOM 3171 O O . LEU A 1 451 ? 15.435 5.976 -19.763 1.00 53.56 451 LEU A O 1
ATOM 3175 N N . SER A 1 452 ? 14.822 5.095 -17.777 1.00 57.62 452 SER A N 1
ATOM 3176 C CA . SER A 1 452 ? 16.143 4.578 -17.412 1.00 57.62 452 SER A CA 1
ATOM 3177 C C . SER A 1 452 ? 16.301 3.170 -17.977 1.00 57.62 452 SER A C 1
ATOM 3179 O O . SER A 1 452 ? 15.531 2.273 -17.639 1.00 57.62 452 SER A O 1
ATOM 3181 N N . PHE A 1 453 ? 17.292 2.985 -18.845 1.00 60.88 453 PHE A N 1
ATOM 3182 C CA . PHE A 1 453 ? 17.709 1.690 -19.397 1.00 60.88 453 PHE A CA 1
ATOM 3183 C C . PHE A 1 453 ? 19.111 1.318 -18.880 1.00 60.88 453 PHE A C 1
ATOM 3185 O O . PHE A 1 453 ? 19.935 0.782 -19.616 1.00 60.88 453 PHE A O 1
ATOM 3192 N N . ASP A 1 454 ? 19.441 1.707 -17.647 1.00 49.19 454 ASP A N 1
ATOM 3193 C CA . ASP A 1 454 ? 20.819 1.864 -17.201 1.00 49.19 454 ASP A CA 1
ATOM 3194 C C . ASP A 1 454 ? 21.545 0.548 -16.891 1.00 49.19 454 ASP A C 1
ATOM 3196 O O . ASP A 1 454 ? 21.632 0.065 -15.769 1.00 49.19 454 ASP A O 1
ATOM 3200 N N . GLY A 1 455 ? 22.314 0.106 -17.878 1.00 51.97 455 GLY A N 1
ATOM 3201 C CA . GLY A 1 455 ? 23.645 -0.448 -17.625 1.00 51.97 455 GLY A CA 1
ATOM 3202 C C . GLY A 1 455 ? 24.663 0.593 -17.108 1.00 51.97 455 GLY A C 1
ATOM 3203 O O . GLY A 1 455 ? 25.852 0.424 -17.350 1.00 51.97 455 GLY A O 1
ATOM 3204 N N . GLY A 1 456 ? 24.239 1.681 -16.438 1.00 52.22 456 GLY A N 1
ATOM 3205 C CA . GLY A 1 456 ? 25.130 2.633 -15.750 1.00 52.22 456 GLY A CA 1
ATOM 3206 C C . GLY A 1 456 ? 25.384 4.014 -16.383 1.00 52.22 456 GLY A C 1
ATOM 3207 O O . GLY A 1 456 ? 26.162 4.778 -15.815 1.00 52.22 456 GLY A O 1
ATOM 3208 N N . THR A 1 457 ? 24.748 4.403 -17.495 1.00 53.59 457 THR A N 1
ATOM 3209 C CA . THR A 1 457 ? 24.869 5.775 -18.050 1.00 53.59 457 THR A CA 1
ATOM 3210 C C . THR A 1 457 ? 23.498 6.344 -18.412 1.00 53.59 457 THR A C 1
ATOM 3212 O O . THR A 1 457 ? 22.899 5.968 -19.416 1.00 53.59 457 THR A O 1
ATOM 3215 N N . THR A 1 458 ? 22.976 7.231 -17.564 1.00 57.06 458 THR A N 1
ATOM 3216 C CA . THR A 1 458 ? 21.576 7.705 -17.567 1.00 57.06 458 THR A CA 1
ATOM 3217 C C . THR A 1 458 ? 21.325 8.971 -18.384 1.00 57.06 458 THR A C 1
ATOM 3219 O O . THR A 1 458 ? 20.208 9.492 -18.405 1.00 57.06 458 THR A O 1
ATOM 3222 N N . THR A 1 459 ? 22.337 9.495 -19.070 1.00 66.50 459 THR A N 1
ATOM 3223 C CA . THR A 1 459 ? 22.215 10.737 -19.832 1.00 66.50 459 THR A CA 1
ATOM 3224 C C . THR A 1 459 ? 22.555 10.494 -21.287 1.00 66.50 459 THR A C 1
ATOM 3226 O O . THR A 1 459 ? 23.625 9.975 -21.587 1.00 66.50 459 THR A O 1
ATOM 3229 N N . ILE A 1 460 ? 21.656 10.922 -22.180 1.00 73.69 460 ILE A N 1
ATOM 3230 C CA . ILE A 1 460 ? 22.028 11.264 -23.553 1.00 73.69 460 ILE A CA 1
ATOM 3231 C C . ILE A 1 460 ? 23.020 12.420 -23.421 1.00 73.69 460 ILE A C 1
ATOM 3233 O O . ILE A 1 460 ? 22.630 13.560 -23.169 1.00 73.69 460 ILE A O 1
ATOM 3237 N N . ASP A 1 461 ? 24.302 12.088 -23.434 1.00 77.19 461 ASP A N 1
ATOM 3238 C CA . ASP A 1 461 ? 25.412 12.998 -23.169 1.00 77.19 461 ASP A CA 1
ATOM 3239 C C . ASP A 1 461 ? 26.040 13.524 -24.462 1.00 77.19 461 ASP A C 1
ATOM 3241 O O . ASP A 1 461 ? 26.848 14.455 -24.428 1.00 77.19 461 ASP A O 1
ATOM 3245 N N . THR A 1 462 ? 25.637 12.963 -25.608 1.00 86.31 462 THR A N 1
ATOM 3246 C CA . THR A 1 462 ? 26.106 13.373 -26.929 1.00 86.31 462 THR A CA 1
ATOM 3247 C C . THR A 1 462 ? 24.985 13.417 -27.969 1.00 86.31 462 THR A C 1
ATOM 3249 O O . THR A 1 462 ? 23.934 12.784 -27.852 1.00 86.31 462 THR A O 1
ATOM 3252 N N . ASP A 1 463 ? 25.219 14.210 -29.012 1.00 91.56 463 ASP A N 1
ATOM 3253 C CA . ASP A 1 463 ? 24.306 14.401 -30.135 1.00 91.56 463 ASP A CA 1
ATOM 3254 C C . ASP A 1 463 ? 24.042 13.093 -30.906 1.00 91.56 463 ASP A C 1
ATOM 3256 O O . ASP A 1 463 ? 24.947 12.291 -31.137 1.00 91.56 463 ASP A O 1
ATOM 3260 N N . GLY A 1 464 ? 22.796 12.899 -31.356 1.00 89.31 464 GLY A N 1
ATOM 3261 C CA . GLY A 1 464 ? 22.388 11.780 -32.218 1.00 89.31 464 GLY A CA 1
ATOM 3262 C C . GLY A 1 464 ? 22.469 10.379 -31.597 1.00 89.31 464 GLY A C 1
ATOM 3263 O O . GLY A 1 464 ? 22.593 9.396 -32.329 1.00 89.31 464 GLY A O 1
ATOM 3264 N N . GLN A 1 465 ? 22.399 10.255 -30.271 1.00 90.44 465 GLN A N 1
ATOM 3265 C CA . GLN A 1 465 ? 22.258 8.954 -29.615 1.00 90.44 465 GLN A CA 1
ATOM 3266 C C . GLN A 1 465 ? 20.812 8.419 -29.687 1.00 90.44 465 GLN A C 1
ATOM 3268 O O . GLN A 1 465 ? 19.839 9.173 -29.637 1.00 90.44 465 GLN A O 1
ATOM 3273 N N . LEU A 1 466 ? 20.677 7.095 -29.782 1.00 89.12 466 LEU A N 1
ATOM 3274 C CA . LEU A 1 466 ? 19.431 6.321 -29.765 1.00 89.12 466 LEU A CA 1
ATOM 3275 C C . LEU A 1 466 ? 19.574 5.125 -28.812 1.00 89.12 466 LEU A C 1
ATOM 3277 O O . LEU A 1 466 ? 20.687 4.704 -28.504 1.00 89.12 466 LEU A O 1
ATOM 3281 N N . ILE A 1 467 ? 18.452 4.526 -28.406 1.00 87.62 467 ILE A N 1
ATOM 3282 C CA . ILE A 1 467 ? 18.451 3.227 -27.717 1.00 87.62 467 ILE A CA 1
ATOM 3283 C C . ILE A 1 467 ? 18.576 2.118 -28.766 1.00 87.62 467 ILE A C 1
ATOM 3285 O O . ILE A 1 467 ? 17.730 2.000 -29.655 1.00 87.62 467 ILE A O 1
ATOM 3289 N N . ILE A 1 468 ? 19.617 1.296 -28.653 1.00 87.81 468 ILE A N 1
ATOM 3290 C CA . ILE A 1 468 ? 19.916 0.190 -29.565 1.00 87.81 468 ILE A CA 1
ATOM 3291 C C . ILE A 1 468 ? 19.907 -1.121 -28.773 1.00 87.81 468 ILE A C 1
ATOM 3293 O O . ILE A 1 468 ? 20.559 -1.244 -27.739 1.00 87.81 468 ILE A O 1
ATOM 3297 N N . GLY A 1 469 ? 19.157 -2.117 -29.251 1.00 85.12 469 GLY A N 1
ATOM 3298 C CA . GLY A 1 469 ? 19.123 -3.440 -28.624 1.00 85.12 469 GLY A CA 1
ATOM 3299 C C . GLY A 1 469 ? 20.481 -4.147 -28.689 1.00 85.12 469 GLY A C 1
ATOM 3300 O O . GLY A 1 469 ? 21.169 -4.080 -29.707 1.00 85.12 469 GLY A O 1
ATOM 3301 N N . MET A 1 470 ? 20.839 -4.864 -27.624 1.00 82.69 470 MET A N 1
ATOM 3302 C CA . MET A 1 470 ? 22.076 -5.641 -27.524 1.00 82.69 470 MET A CA 1
ATOM 3303 C C . MET A 1 470 ? 21.738 -7.099 -27.191 1.00 82.69 470 MET A C 1
ATOM 3305 O O . MET A 1 470 ? 20.956 -7.380 -26.289 1.00 82.69 470 MET A O 1
ATOM 3309 N N . THR A 1 471 ? 22.272 -8.056 -27.955 1.00 84.69 471 THR A N 1
ATOM 3310 C CA . THR A 1 471 ? 22.006 -9.480 -27.686 1.00 84.69 471 THR A CA 1
ATOM 3311 C C . THR A 1 471 ? 22.787 -9.923 -26.455 1.00 84.69 471 THR A C 1
ATOM 3313 O O . THR A 1 471 ? 24.011 -9.832 -26.450 1.00 84.69 471 THR A O 1
ATOM 3316 N N . GLY A 1 472 ? 22.085 -10.448 -25.450 1.00 79.12 472 GLY A N 1
ATOM 3317 C CA . GLY A 1 472 ? 22.696 -10.929 -24.208 1.00 79.12 472 GLY A CA 1
ATOM 3318 C C . GLY A 1 472 ? 22.996 -9.837 -23.178 1.00 79.12 472 GLY A C 1
ATOM 3319 O O . GLY A 1 472 ? 23.649 -10.142 -22.186 1.00 79.12 472 GLY A O 1
ATOM 3320 N N . ASP A 1 473 ? 22.519 -8.608 -23.397 1.00 75.19 473 ASP A N 1
ATOM 3321 C CA . ASP A 1 473 ? 22.703 -7.471 -22.490 1.00 75.19 473 ASP A CA 1
ATOM 3322 C C . ASP A 1 473 ? 21.475 -6.533 -22.522 1.00 75.19 473 ASP A C 1
ATOM 3324 O O . ASP A 1 473 ? 20.550 -6.732 -23.317 1.00 75.19 473 ASP A O 1
ATOM 3328 N N . VAL A 1 474 ? 21.445 -5.513 -21.663 1.00 70.75 474 VAL A N 1
ATOM 3329 C CA . VAL A 1 474 ? 20.423 -4.453 -21.685 1.00 70.75 474 VAL A CA 1
ATOM 3330 C C . VAL A 1 474 ? 20.607 -3.540 -22.911 1.00 70.75 474 VAL A C 1
ATOM 3332 O O . VAL A 1 474 ? 21.748 -3.308 -23.325 1.00 70.75 474 VAL A O 1
ATOM 3335 N N . PRO A 1 475 ? 19.524 -3.009 -23.525 1.00 84.12 475 PRO A N 1
ATOM 3336 C CA . PRO A 1 475 ? 19.640 -2.032 -24.609 1.00 84.12 475 PRO A CA 1
ATOM 3337 C C . PRO A 1 475 ? 20.541 -0.853 -24.217 1.00 84.12 475 PRO A C 1
ATOM 3339 O O . PRO A 1 475 ? 20.415 -0.319 -23.120 1.00 84.12 475 PRO A O 1
ATOM 3342 N N . GLN A 1 476 ? 21.434 -0.442 -25.114 1.00 83.75 476 GLN A N 1
ATOM 3343 C CA . GLN A 1 476 ? 22.441 0.591 -24.854 1.00 83.75 476 GLN A CA 1
ATOM 3344 C C . GLN A 1 476 ? 22.071 1.908 -25.542 1.00 83.75 476 GLN A C 1
ATOM 3346 O O . GLN A 1 476 ? 21.507 1.905 -26.638 1.00 83.75 476 GLN A O 1
ATOM 3351 N N . ILE A 1 477 ? 22.439 3.038 -24.934 1.00 86.19 477 ILE A N 1
ATOM 3352 C CA . ILE A 1 477 ? 22.391 4.354 -25.586 1.00 86.19 477 ILE A CA 1
ATOM 3353 C C . ILE A 1 477 ? 23.650 4.492 -26.449 1.00 86.19 477 ILE A C 1
ATOM 3355 O O . ILE A 1 477 ? 24.767 4.455 -25.939 1.00 86.19 477 ILE A O 1
ATOM 3359 N N . SER A 1 478 ? 23.496 4.618 -27.767 1.00 90.00 478 SER A N 1
ATOM 3360 C CA . SER A 1 478 ? 24.634 4.715 -28.687 1.00 90.00 478 SER A CA 1
ATOM 3361 C C . SER A 1 478 ? 24.295 5.498 -29.953 1.00 90.00 478 SER A C 1
ATOM 3363 O O . SER A 1 478 ? 23.131 5.776 -30.236 1.00 90.00 478 SER A O 1
ATOM 3365 N N . THR A 1 479 ? 25.316 5.864 -30.725 1.00 92.88 479 THR A N 1
ATOM 3366 C CA . THR A 1 479 ? 25.142 6.515 -32.031 1.00 92.88 479 THR A CA 1
ATOM 3367 C C . THR A 1 479 ? 25.095 5.480 -33.154 1.00 92.88 479 THR A C 1
ATOM 3369 O O . THR A 1 479 ? 25.627 4.373 -33.036 1.00 92.88 479 THR A O 1
ATOM 3372 N N . LEU A 1 480 ? 24.477 5.834 -34.281 1.00 92.69 480 LEU A N 1
ATOM 3373 C CA . LEU A 1 480 ? 24.588 5.025 -35.493 1.00 92.69 480 LEU A CA 1
ATOM 3374 C C . LEU A 1 480 ? 25.962 5.243 -36.142 1.00 92.69 480 LEU A C 1
ATOM 3376 O O . LEU A 1 480 ? 26.441 6.372 -36.248 1.00 92.69 480 LEU A O 1
ATOM 3380 N N . THR A 1 481 ? 26.581 4.160 -36.616 1.00 92.75 481 THR A N 1
ATOM 3381 C CA . THR A 1 481 ? 27.862 4.210 -37.338 1.00 92.75 481 THR A CA 1
ATOM 3382 C C . THR A 1 481 ? 27.632 4.085 -38.840 1.00 92.75 481 THR A C 1
ATOM 3384 O O . THR A 1 481 ? 26.905 3.203 -39.298 1.00 92.75 481 THR A O 1
ATOM 3387 N N . ALA A 1 482 ? 28.257 4.972 -39.614 1.00 92.06 482 ALA A N 1
ATOM 3388 C CA . ALA A 1 482 ? 28.187 4.960 -41.069 1.00 92.06 482 ALA A CA 1
ATOM 3389 C C . ALA A 1 482 ? 28.803 3.676 -41.659 1.00 92.06 482 ALA A C 1
ATOM 3391 O O . ALA A 1 482 ? 29.933 3.311 -41.336 1.00 92.06 482 ALA A O 1
ATOM 3392 N N . GLY A 1 483 ? 28.061 3.006 -42.543 1.00 88.50 483 GLY A N 1
ATOM 3393 C CA . GLY A 1 483 ? 28.564 1.898 -43.360 1.00 88.50 483 GLY A CA 1
ATOM 3394 C C . GLY A 1 483 ? 29.125 2.370 -44.707 1.00 88.50 483 GLY A C 1
ATOM 3395 O O . GLY A 1 483 ? 29.033 3.542 -45.067 1.00 88.50 483 GLY A O 1
ATOM 3396 N N . THR A 1 484 ? 29.681 1.452 -45.502 1.00 83.19 484 THR A N 1
ATOM 3397 C CA . THR A 1 484 ? 30.168 1.772 -46.855 1.00 83.19 484 THR A CA 1
ATOM 3398 C C . THR A 1 484 ? 29.049 2.360 -47.723 1.00 83.19 484 THR A C 1
ATOM 3400 O O . THR A 1 484 ? 27.979 1.772 -47.851 1.00 83.19 484 THR A O 1
ATOM 3403 N N . GLY A 1 485 ? 29.300 3.523 -48.334 1.00 82.94 485 GLY A N 1
ATOM 3404 C CA . GLY A 1 485 ? 28.350 4.199 -49.227 1.00 82.94 485 GLY A CA 1
ATOM 3405 C C . GLY A 1 485 ? 27.245 4.998 -48.524 1.00 82.94 485 GLY A C 1
ATOM 3406 O O . GLY A 1 485 ? 26.467 5.667 -49.209 1.00 82.94 485 GLY A O 1
ATOM 3407 N N . ILE A 1 486 ? 27.201 4.986 -47.188 1.00 92.50 486 ILE A N 1
ATOM 3408 C CA . ILE A 1 486 ? 26.259 5.748 -46.363 1.00 92.50 486 ILE A CA 1
ATOM 3409 C C . ILE A 1 486 ? 27.040 6.730 -45.491 1.00 92.50 486 ILE A C 1
ATOM 3411 O O . ILE A 1 486 ? 28.047 6.381 -44.892 1.00 92.50 486 ILE A O 1
ATOM 3415 N N . GLY A 1 487 ? 26.571 7.966 -45.417 1.00 92.69 487 GLY A N 1
ATOM 3416 C CA . GLY A 1 487 ? 27.004 8.976 -44.466 1.00 92.69 487 GLY A CA 1
ATOM 3417 C C . GLY A 1 487 ? 25.998 9.051 -43.332 1.00 92.69 487 GLY A C 1
ATOM 3418 O O . GLY A 1 487 ? 24.789 9.003 -43.566 1.00 92.69 487 GLY A O 1
ATOM 3419 N N . ILE A 1 488 ? 26.505 9.145 -42.107 1.00 95.88 488 ILE A N 1
ATOM 3420 C CA . ILE A 1 488 ? 25.705 9.412 -40.916 1.00 95.88 488 ILE A CA 1
ATOM 3421 C C . ILE A 1 488 ? 26.328 10.611 -40.214 1.00 95.88 488 ILE A C 1
ATOM 3423 O O . ILE A 1 488 ? 27.519 10.597 -39.905 1.00 95.88 488 ILE A O 1
ATOM 3427 N N . VAL A 1 489 ? 25.520 11.642 -39.979 1.00 95.62 489 VAL A N 1
ATOM 3428 C CA . VAL A 1 489 ? 25.897 12.820 -39.194 1.00 95.62 489 VAL A CA 1
ATOM 3429 C C . VAL A 1 489 ? 24.954 12.911 -38.003 1.00 95.62 489 VAL A C 1
ATOM 3431 O O . VAL A 1 489 ? 23.751 13.126 -38.165 1.00 95.62 489 VAL A O 1
ATOM 3434 N N . ASN A 1 490 ? 25.516 12.729 -36.813 1.00 95.88 490 ASN A N 1
ATOM 3435 C CA . ASN A 1 490 ? 24.810 12.848 -35.543 1.00 95.88 490 ASN A CA 1
ATOM 3436 C C . ASN A 1 490 ? 24.783 14.324 -35.125 1.00 95.88 490 ASN A C 1
ATOM 3438 O O . ASN A 1 490 ? 25.833 14.965 -35.089 1.00 95.88 490 ASN A O 1
ATOM 3442 N N . GLY A 1 491 ? 23.596 14.868 -34.853 1.00 93.75 491 GLY A N 1
ATOM 3443 C CA . GLY A 1 491 ? 23.410 16.253 -34.421 1.00 93.75 491 GLY A CA 1
ATOM 3444 C C . GLY A 1 491 ? 22.410 16.368 -33.271 1.00 93.75 491 GLY A C 1
ATOM 3445 O O . GLY A 1 491 ? 21.652 15.440 -32.979 1.00 93.75 491 GLY A O 1
ATOM 3446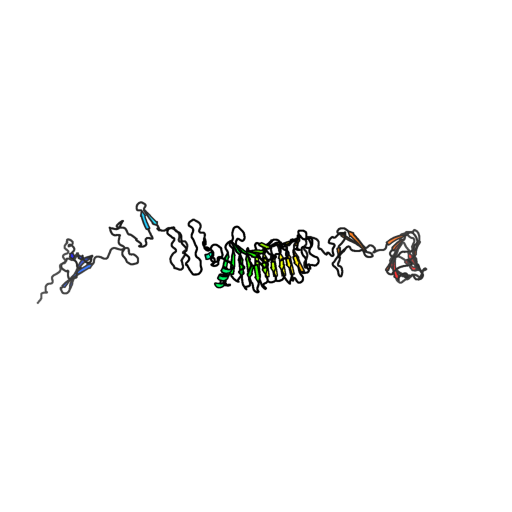 N N . ALA A 1 492 ? 22.395 17.515 -32.597 1.00 92.31 492 ALA A N 1
ATOM 3447 C CA . ALA A 1 492 ? 21.445 17.774 -31.522 1.00 92.31 492 ALA A CA 1
ATOM 3448 C C . ALA A 1 492 ? 20.000 17.606 -32.029 1.00 92.31 492 ALA A C 1
ATOM 3450 O O . ALA A 1 492 ? 19.571 18.279 -32.969 1.00 92.31 492 ALA A O 1
ATOM 3451 N N . GLY A 1 493 ? 19.256 16.667 -31.438 1.00 89.44 493 GLY A N 1
ATOM 3452 C CA . GLY A 1 493 ? 17.869 16.367 -31.810 1.00 89.44 493 GLY A CA 1
ATOM 3453 C C . GLY A 1 493 ? 17.660 15.799 -33.224 1.00 89.44 493 GLY A C 1
ATOM 3454 O O . GLY A 1 493 ? 16.517 15.749 -33.676 1.00 89.44 493 GLY A O 1
ATOM 3455 N N . SER A 1 494 ? 18.714 15.388 -33.946 1.00 93.44 494 SER A N 1
ATOM 3456 C CA . SER A 1 494 ? 18.585 14.825 -35.299 1.00 93.44 494 SER A CA 1
ATOM 3457 C C . SER A 1 494 ? 19.701 13.841 -35.662 1.00 93.44 494 SER A C 1
ATOM 3459 O O . SER A 1 494 ? 20.825 13.922 -35.177 1.00 93.44 494 SER A O 1
ATOM 3461 N N . ILE A 1 495 ? 19.401 12.915 -36.572 1.00 96.62 495 ILE A N 1
ATOM 3462 C CA . ILE A 1 495 ? 20.400 12.074 -37.237 1.00 96.62 495 ILE A CA 1
ATOM 3463 C C . ILE A 1 495 ? 20.158 12.214 -38.731 1.00 96.62 495 ILE A C 1
ATOM 3465 O O . ILE A 1 495 ? 19.076 11.893 -39.222 1.00 96.62 495 ILE A O 1
ATOM 3469 N N . THR A 1 496 ? 21.155 12.709 -39.456 1.00 95.25 496 THR A N 1
ATOM 3470 C CA . THR A 1 496 ? 21.088 12.789 -40.917 1.00 95.25 496 THR A CA 1
ATOM 3471 C C . THR A 1 496 ? 21.729 11.548 -41.512 1.00 95.25 496 THR A C 1
ATOM 3473 O O . THR A 1 496 ? 22.891 11.261 -41.232 1.00 95.25 496 THR A O 1
ATOM 3476 N N . VAL A 1 497 ? 20.981 10.834 -42.355 1.00 94.44 497 VAL A N 1
ATOM 3477 C CA . VAL A 1 497 ? 21.471 9.683 -43.121 1.00 94.44 497 VAL A CA 1
ATOM 3478 C C . VAL A 1 497 ? 21.445 10.041 -44.604 1.00 94.44 497 VAL A C 1
ATOM 3480 O O . VAL A 1 497 ? 20.387 10.359 -45.146 1.00 94.44 497 VAL A O 1
ATOM 3483 N N . ASN A 1 498 ? 22.598 9.994 -45.269 1.00 91.38 498 ASN A N 1
ATOM 3484 C CA . ASN A 1 498 ? 22.732 10.304 -46.693 1.00 91.38 498 ASN A CA 1
ATOM 3485 C C . ASN A 1 498 ? 23.505 9.207 -47.434 1.00 91.38 498 ASN A C 1
ATOM 3487 O O . ASN A 1 498 ? 24.288 8.479 -46.838 1.00 91.38 498 ASN A O 1
ATOM 3491 N N . SER A 1 499 ? 23.328 9.087 -48.750 1.00 87.50 499 SER A N 1
ATOM 3492 C CA . SER A 1 499 ? 24.267 8.300 -49.560 1.00 87.50 499 SER A CA 1
ATOM 3493 C C . SER A 1 499 ? 25.531 9.129 -49.811 1.00 87.50 499 SER A C 1
ATOM 3495 O O . SER A 1 499 ? 25.435 10.325 -50.089 1.00 87.50 499 SER A O 1
ATOM 3497 N N . VAL A 1 500 ? 26.708 8.511 -49.690 1.00 80.75 500 VAL A N 1
ATOM 3498 C CA . VAL A 1 500 ? 28.020 9.152 -49.930 1.00 80.75 500 VAL A CA 1
ATOM 3499 C C . VAL A 1 500 ? 28.685 8.616 -51.208 1.00 80.75 500 VAL A C 1
ATOM 3501 O O . VAL A 1 500 ? 29.712 9.135 -51.628 1.00 80.75 500 VAL A O 1
ATOM 3504 N N . GLY A 1 501 ? 28.107 7.607 -51.873 1.00 69.12 501 GLY A N 1
ATOM 3505 C CA . GLY A 1 501 ? 28.801 6.909 -52.965 1.00 69.12 501 GLY A CA 1
ATOM 3506 C C . GLY A 1 501 ? 27.927 6.121 -53.941 1.00 69.12 501 GLY A C 1
ATOM 3507 O O . GLY A 1 501 ? 28.314 5.033 -54.348 1.00 69.12 501 GLY A O 1
ATOM 3508 N N . GLY A 1 502 ? 26.762 6.643 -54.322 1.00 70.56 502 GLY A N 1
ATOM 3509 C CA . GLY A 1 502 ? 25.900 6.046 -55.350 1.00 70.56 502 GLY A CA 1
ATOM 3510 C C . GLY A 1 502 ? 25.953 6.795 -56.684 1.00 70.56 502 GLY A C 1
ATOM 3511 O O . GLY A 1 502 ? 24.945 7.365 -57.087 1.00 70.56 502 GLY A O 1
ATOM 3512 N N . GLY A 1 503 ? 27.111 6.848 -57.350 1.00 79.31 503 GLY A N 1
ATOM 3513 C CA . GLY A 1 503 ? 27.250 7.492 -58.663 1.00 79.31 503 GLY A CA 1
ATOM 3514 C C . GLY A 1 503 ? 28.688 7.526 -59.187 1.00 79.31 503 GLY A C 1
ATOM 3515 O O . GLY A 1 503 ? 29.635 7.325 -58.429 1.00 79.31 503 GLY A O 1
ATOM 3516 N N . LEU A 1 504 ? 28.852 7.779 -60.489 1.00 90.50 504 LEU A N 1
ATOM 3517 C CA . LEU A 1 504 ? 30.165 7.982 -61.109 1.00 90.50 504 LEU A CA 1
ATOM 3518 C C . LEU A 1 504 ? 30.761 9.327 -60.675 1.00 90.50 504 LEU A C 1
ATOM 3520 O O . LEU A 1 504 ? 30.073 10.350 -60.698 1.00 90.50 504 LEU A O 1
ATOM 3524 N N . THR A 1 505 ? 32.056 9.351 -60.350 1.00 91.19 505 THR A N 1
ATOM 3525 C CA . THR A 1 505 ? 32.787 10.623 -60.222 1.00 91.19 505 THR A CA 1
ATOM 3526 C C . THR A 1 505 ? 33.064 11.175 -61.617 1.00 91.19 505 THR A C 1
ATOM 3528 O O . THR A 1 505 ? 33.804 10.563 -62.382 1.00 91.19 505 THR A O 1
ATOM 3531 N N . TRP A 1 506 ? 32.460 12.308 -61.976 1.00 94.38 506 TRP A N 1
ATOM 3532 C CA . TRP A 1 506 ? 32.620 12.905 -63.304 1.00 94.38 506 TRP A CA 1
ATOM 3533 C C . TRP A 1 506 ? 33.835 13.832 -63.383 1.00 94.38 506 TRP A C 1
ATOM 3535 O O . TRP A 1 506 ? 34.030 14.691 -62.524 1.00 94.38 506 TRP A O 1
ATOM 3545 N N . SER A 1 507 ? 34.626 13.696 -64.447 1.00 96.31 507 SER A N 1
ATOM 3546 C CA . SER A 1 507 ? 35.770 14.557 -64.752 1.00 96.31 507 SER A CA 1
ATOM 3547 C C . SER A 1 507 ? 35.735 15.049 -66.199 1.00 96.31 507 SER A C 1
ATOM 3549 O O . SER A 1 507 ? 35.301 14.340 -67.105 1.00 96.31 507 SER A O 1
ATOM 3551 N N . VAL A 1 508 ? 36.202 16.277 -66.420 1.00 97.25 508 VAL A N 1
ATOM 3552 C CA . VAL A 1 508 ? 36.403 16.843 -67.759 1.00 97.25 508 VAL A CA 1
ATOM 3553 C C . VAL A 1 508 ? 37.863 16.640 -68.145 1.00 97.25 508 VAL A C 1
ATOM 3555 O O . VAL A 1 508 ? 38.752 17.057 -67.402 1.00 97.25 508 VAL A O 1
ATOM 3558 N N . ILE A 1 509 ? 38.121 16.010 -69.291 1.00 97.94 509 ILE A N 1
ATOM 3559 C CA . ILE A 1 509 ? 39.477 15.659 -69.726 1.00 97.94 509 ILE A CA 1
ATOM 3560 C C . ILE A 1 509 ? 39.824 16.279 -71.080 1.00 97.94 509 ILE A C 1
ATOM 3562 O O . ILE A 1 509 ? 39.033 16.265 -72.023 1.00 97.94 509 ILE A O 1
ATOM 3566 N N . GLY A 1 510 ? 41.047 16.808 -71.165 1.00 96.38 510 GLY A N 1
ATOM 3567 C CA . GLY A 1 510 ? 41.613 17.418 -72.372 1.00 96.38 510 GLY A CA 1
ATOM 3568 C C . GLY A 1 510 ? 42.787 16.643 -72.982 1.00 96.38 510 GLY A C 1
ATOM 3569 O O . GLY A 1 510 ? 43.354 17.094 -73.973 1.00 96.38 510 GLY A O 1
ATOM 3570 N N . ALA A 1 511 ? 43.174 15.508 -72.393 1.00 97.44 511 ALA A N 1
ATOM 3571 C CA . ALA A 1 511 ? 44.313 14.700 -72.820 1.00 97.44 511 ALA A CA 1
ATOM 3572 C C . ALA A 1 511 ? 44.020 13.198 -72.683 1.00 97.44 511 ALA A C 1
ATOM 3574 O O . ALA A 1 511 ? 43.183 12.784 -71.881 1.00 97.44 511 ALA A O 1
ATOM 3575 N N . SER A 1 512 ? 44.727 12.394 -73.477 1.00 97.69 512 SER A N 1
ATOM 3576 C CA . SER A 1 512 ? 44.713 10.930 -73.411 1.00 97.69 512 SER A CA 1
ATOM 3577 C C . SER A 1 512 ? 45.195 10.440 -72.043 1.00 97.69 512 SER A C 1
ATOM 3579 O O . SER A 1 512 ? 46.200 10.939 -71.534 1.00 97.69 512 SER A O 1
ATOM 3581 N N . GLN A 1 513 ? 44.512 9.455 -71.458 1.00 98.00 513 GLN A N 1
ATOM 3582 C CA . GLN A 1 513 ? 44.837 8.920 -70.132 1.00 98.00 513 GLN A CA 1
ATOM 3583 C C . GLN A 1 513 ? 44.281 7.507 -69.923 1.00 98.00 513 GLN A C 1
ATOM 3585 O O . GLN A 1 513 ? 43.466 7.022 -70.706 1.00 98.00 513 GLN A O 1
ATOM 3590 N N . THR A 1 514 ? 44.684 6.857 -68.833 1.00 97.94 514 THR A N 1
ATOM 3591 C CA . THR A 1 514 ? 44.027 5.634 -68.357 1.00 97.94 514 THR A CA 1
ATOM 3592 C C . THR A 1 514 ? 42.753 5.998 -67.597 1.00 97.94 514 THR A C 1
ATOM 3594 O O . THR A 1 514 ? 42.770 6.861 -66.721 1.00 97.94 514 THR A O 1
ATOM 3597 N N . LEU A 1 515 ? 41.649 5.341 -67.935 1.00 98.31 515 LEU A N 1
ATOM 3598 C CA . LEU A 1 515 ? 40.371 5.455 -67.245 1.00 98.31 515 LEU A CA 1
ATOM 3599 C C . LEU A 1 515 ? 40.471 4.783 -65.870 1.00 98.31 515 LEU A C 1
ATOM 3601 O O . LEU A 1 515 ? 41.125 3.753 -65.713 1.00 98.31 515 LEU A O 1
ATOM 3605 N N . ALA A 1 516 ? 39.808 5.359 -64.877 1.00 97.00 516 ALA A N 1
ATOM 3606 C CA . ALA A 1 516 ? 39.650 4.796 -63.546 1.00 97.00 516 ALA A CA 1
ATOM 3607 C C . ALA A 1 516 ? 38.256 4.175 -63.415 1.00 97.00 516 ALA A C 1
ATOM 3609 O O . ALA A 1 516 ? 37.284 4.677 -63.979 1.00 97.00 516 ALA A O 1
ATOM 3610 N N . VAL A 1 517 ? 38.154 3.084 -62.656 1.00 95.94 517 VAL A N 1
ATOM 3611 C CA . VAL A 1 517 ? 36.863 2.459 -62.340 1.00 95.94 517 VAL A CA 1
ATOM 3612 C C . VAL A 1 517 ? 35.970 3.421 -61.548 1.00 95.94 517 VAL A C 1
ATOM 3614 O O . VAL A 1 517 ? 36.464 4.248 -60.784 1.00 95.94 517 VAL A O 1
ATOM 3617 N N . ASN A 1 518 ? 34.656 3.320 -61.733 1.00 93.88 518 ASN A N 1
ATOM 3618 C CA . ASN A 1 518 ? 33.612 4.130 -61.093 1.00 93.88 518 ASN A CA 1
ATOM 3619 C C . ASN A 1 518 ? 33.742 5.648 -61.348 1.00 93.88 518 ASN A C 1
ATOM 3621 O O . ASN A 1 518 ? 33.406 6.479 -60.500 1.00 93.88 518 ASN A O 1
ATOM 3625 N N . ASN A 1 519 ? 34.219 6.012 -62.546 1.00 96.00 519 ASN A N 1
ATOM 3626 C CA . ASN A 1 519 ? 34.346 7.394 -63.013 1.00 96.00 519 ASN A CA 1
ATOM 3627 C C . ASN A 1 519 ? 33.615 7.633 -64.346 1.00 96.00 519 ASN A C 1
ATOM 3629 O O . ASN A 1 519 ? 33.479 6.738 -65.180 1.00 96.00 519 ASN A O 1
ATOM 3633 N N . GLY A 1 520 ? 33.174 8.873 -64.541 1.00 97.44 520 GLY A N 1
ATOM 3634 C CA . GLY A 1 520 ? 32.643 9.401 -65.792 1.00 97.44 520 GLY A CA 1
ATOM 3635 C C . GLY A 1 520 ? 33.602 10.430 -66.394 1.00 97.44 520 GLY A C 1
ATOM 3636 O O . GLY A 1 520 ? 34.261 11.178 -65.667 1.00 97.44 520 GLY A O 1
ATOM 3637 N N . TYR A 1 521 ? 33.688 10.490 -67.719 1.00 98.12 521 TYR A N 1
ATOM 3638 C CA . TYR A 1 521 ? 34.633 11.340 -68.441 1.00 98.12 521 TYR A CA 1
ATOM 3639 C C . TYR A 1 521 ? 33.933 12.142 -69.538 1.00 98.12 521 TYR A C 1
ATOM 3641 O O . TYR A 1 521 ? 33.335 11.569 -70.446 1.00 98.12 521 TYR A O 1
ATOM 3649 N N . MET A 1 522 ? 34.049 13.469 -69.488 1.00 98.06 522 MET A N 1
ATOM 3650 C CA . MET A 1 522 ? 33.625 14.388 -70.549 1.00 98.06 522 MET A CA 1
ATOM 3651 C C . MET A 1 522 ? 34.851 14.815 -71.361 1.00 98.06 522 MET A C 1
ATOM 3653 O O . MET A 1 522 ? 35.744 15.492 -70.850 1.00 98.06 522 MET A O 1
ATOM 3657 N N . CYS A 1 523 ? 34.921 14.385 -72.618 1.00 97.81 523 CYS A N 1
ATOM 3658 C CA . CYS A 1 523 ? 36.079 14.588 -73.488 1.00 97.81 523 CYS A CA 1
ATOM 3659 C C . CYS A 1 523 ? 35.974 15.918 -74.252 1.00 97.81 523 CYS A C 1
ATOM 3661 O O . CYS A 1 523 ? 35.283 15.979 -75.269 1.00 97.81 523 CYS A O 1
ATOM 3663 N N . THR A 1 524 ? 36.713 16.950 -73.832 1.00 96.19 524 THR A N 1
ATOM 3664 C CA . THR A 1 524 ? 36.572 18.344 -74.321 1.00 96.19 524 THR A CA 1
ATOM 3665 C C . THR A 1 524 ? 37.796 18.901 -75.068 1.00 96.19 524 THR A C 1
ATOM 3667 O O . THR A 1 524 ? 37.839 20.087 -75.391 1.00 96.19 524 THR A O 1
ATOM 3670 N N . SER A 1 525 ? 38.821 18.085 -75.341 1.00 90.88 525 SER A N 1
ATOM 3671 C CA . SER A 1 525 ? 40.007 18.497 -76.120 1.00 90.88 525 SER A CA 1
ATOM 3672 C C . SER A 1 525 ? 39.657 18.983 -77.538 1.00 90.88 525 SER A C 1
ATOM 3674 O O . SER A 1 525 ? 38.570 18.732 -78.009 1.00 90.88 525 SER A O 1
ATOM 3676 N N . GLY A 1 526 ? 40.561 19.640 -78.272 1.00 84.88 526 GLY A N 1
ATOM 3677 C CA . GLY A 1 526 ? 40.353 19.921 -79.709 1.00 84.88 526 GLY A CA 1
ATOM 3678 C C . GLY A 1 526 ? 40.793 18.786 -80.649 1.00 84.88 526 GLY A C 1
ATOM 3679 O O . GLY A 1 526 ? 40.793 18.967 -81.865 1.00 84.88 526 GLY A O 1
ATOM 3680 N N . GLY A 1 527 ? 41.257 17.656 -80.101 1.00 92.31 527 GLY A N 1
ATOM 3681 C CA . GLY A 1 527 ? 41.850 16.540 -80.842 1.00 92.31 527 GLY A CA 1
ATOM 3682 C C . GLY A 1 527 ? 41.178 15.200 -80.541 1.00 92.31 527 GLY A C 1
ATOM 3683 O O . GLY A 1 527 ? 40.156 15.141 -79.864 1.00 92.31 527 GLY A O 1
ATOM 3684 N N . ALA A 1 528 ? 41.742 14.112 -81.068 1.00 95.81 528 ALA A N 1
ATOM 3685 C CA . ALA A 1 528 ? 41.312 12.754 -80.736 1.00 95.81 528 ALA A CA 1
ATOM 3686 C C . ALA A 1 528 ? 41.974 12.285 -79.429 1.00 95.81 528 ALA A C 1
ATOM 3688 O O . ALA A 1 528 ? 43.193 12.404 -79.280 1.00 95.81 528 ALA A O 1
ATOM 3689 N N . LEU A 1 529 ? 41.189 11.735 -78.500 1.00 98.12 529 LEU A N 1
ATOM 3690 C CA . LEU A 1 529 ? 41.674 11.202 -77.225 1.00 98.12 529 LEU A CA 1
ATOM 3691 C C . LEU A 1 529 ? 41.799 9.677 -77.268 1.00 98.12 529 LEU A C 1
ATOM 3693 O O . LEU A 1 529 ? 40.884 8.987 -77.707 1.00 98.12 529 LEU A O 1
ATOM 3697 N N . SER A 1 530 ? 42.906 9.147 -76.752 1.00 97.75 530 SER A N 1
ATOM 3698 C CA . SER A 1 530 ? 43.103 7.710 -76.531 1.00 97.75 530 SER A CA 1
ATOM 3699 C C . SER A 1 530 ? 42.985 7.406 -75.040 1.00 97.75 530 SER A C 1
ATOM 3701 O O . SER A 1 530 ? 43.728 7.948 -74.223 1.00 97.75 530 SER A O 1
ATOM 3703 N N . LEU A 1 531 ? 42.015 6.574 -74.682 1.00 98.44 531 LEU A N 1
ATOM 3704 C CA . LEU A 1 531 ? 41.595 6.317 -73.313 1.00 98.44 531 LEU A CA 1
ATOM 3705 C C . LEU A 1 531 ? 41.807 4.836 -72.990 1.00 98.44 531 LEU A C 1
ATOM 3707 O O . LEU A 1 531 ? 41.072 3.983 -73.471 1.00 98.44 531 LEU A O 1
ATOM 3711 N N . ALA A 1 532 ? 42.829 4.492 -72.214 1.00 98.06 532 ALA A N 1
ATOM 3712 C CA . ALA A 1 532 ? 43.091 3.089 -71.881 1.00 98.06 532 ALA A CA 1
ATOM 3713 C C . ALA A 1 532 ? 42.149 2.609 -70.767 1.00 98.06 532 ALA A C 1
ATOM 3715 O O . ALA A 1 532 ? 41.992 3.304 -69.767 1.00 98.06 532 ALA A O 1
ATOM 3716 N N . LEU A 1 533 ? 41.544 1.425 -70.891 1.00 98.25 533 LEU A N 1
ATOM 3717 C CA . LEU A 1 533 ? 40.816 0.814 -69.773 1.00 98.25 533 LEU A CA 1
ATOM 3718 C C . LEU A 1 533 ? 41.762 0.534 -68.586 1.00 98.25 533 LEU A C 1
ATOM 3720 O O . LEU A 1 533 ? 42.960 0.310 -68.794 1.00 98.25 533 LEU A O 1
ATOM 3724 N N . PRO A 1 534 ? 41.249 0.499 -67.342 1.00 97.50 534 PRO A N 1
ATOM 3725 C CA . PRO A 1 534 ? 42.059 0.136 -66.189 1.00 97.50 534 PRO A CA 1
ATOM 3726 C C . PRO A 1 534 ? 42.595 -1.296 -66.322 1.00 97.50 534 PRO A C 1
ATOM 3728 O O . PRO A 1 534 ? 41.847 -2.223 -66.635 1.00 97.50 534 PRO A O 1
ATOM 3731 N N . ALA A 1 535 ? 43.881 -1.498 -66.018 1.00 95.50 535 ALA A N 1
ATOM 3732 C CA . ALA A 1 535 ? 44.480 -2.836 -65.971 1.00 95.50 535 ALA A CA 1
ATOM 3733 C C . ALA A 1 535 ? 43.893 -3.712 -64.846 1.00 95.50 535 ALA A C 1
ATOM 3735 O O . ALA A 1 535 ? 43.930 -4.938 -64.955 1.00 95.50 535 ALA A O 1
ATOM 3736 N N . THR A 1 536 ? 43.336 -3.078 -63.806 1.00 95.31 536 THR A N 1
ATOM 3737 C CA . THR A 1 536 ? 42.672 -3.734 -62.676 1.00 95.31 536 THR A CA 1
ATOM 3738 C C . THR A 1 536 ? 41.218 -3.269 -62.566 1.00 95.31 536 THR A C 1
ATOM 3740 O O . THR A 1 536 ? 40.969 -2.071 -62.470 1.00 95.31 536 THR A O 1
ATOM 3743 N N . SER A 1 537 ? 40.264 -4.200 -62.563 1.00 96.31 537 SER A N 1
ATOM 3744 C CA . SER A 1 537 ? 38.825 -3.966 -62.370 1.00 96.31 537 SER A CA 1
ATOM 3745 C C . SER A 1 537 ? 38.145 -5.182 -61.738 1.00 96.31 537 SER A C 1
ATOM 3747 O O . SER A 1 537 ? 38.539 -6.323 -61.991 1.00 96.31 537 SER A O 1
ATOM 3749 N N . ALA A 1 538 ? 37.111 -4.949 -60.936 1.00 96.44 538 ALA A N 1
ATOM 3750 C CA . ALA A 1 538 ? 36.241 -5.970 -60.362 1.00 96.44 538 ALA A CA 1
ATOM 3751 C C . ALA A 1 538 ? 34.900 -6.035 -61.110 1.00 96.44 538 ALA A C 1
ATOM 3753 O O . ALA A 1 538 ? 34.490 -5.079 -61.766 1.00 96.44 538 ALA A O 1
ATOM 3754 N N . VAL A 1 539 ? 34.197 -7.167 -61.007 1.00 96.44 539 VAL A N 1
ATOM 3755 C CA . VAL A 1 539 ? 32.855 -7.314 -61.595 1.00 96.44 539 VAL A CA 1
ATOM 3756 C C . VAL A 1 539 ? 31.921 -6.253 -61.010 1.00 96.44 539 VAL A C 1
ATOM 3758 O O . VAL A 1 539 ? 31.832 -6.115 -59.792 1.00 96.44 539 VAL A O 1
ATOM 3761 N N . GLY A 1 540 ? 31.216 -5.531 -61.880 1.00 94.62 540 GLY A N 1
ATOM 3762 C CA . GLY A 1 540 ? 30.299 -4.455 -61.502 1.00 94.62 540 GLY A CA 1
ATOM 3763 C C . GLY A 1 540 ? 30.907 -3.051 -61.516 1.00 94.62 540 GLY A C 1
ATOM 3764 O O . GLY A 1 540 ? 30.143 -2.090 -61.473 1.00 94.62 540 GLY A O 1
ATOM 3765 N N . ASP A 1 541 ? 32.231 -2.906 -61.648 1.00 95.50 541 ASP A N 1
ATOM 3766 C CA . ASP A 1 541 ? 32.848 -1.591 -61.849 1.00 95.50 541 ASP A CA 1
ATOM 3767 C C . ASP A 1 541 ? 32.305 -0.930 -63.118 1.00 95.50 541 ASP A C 1
ATOM 3769 O O . ASP A 1 541 ? 32.152 -1.584 -64.153 1.00 95.50 541 ASP A O 1
ATOM 3773 N N . THR A 1 542 ? 32.035 0.373 -63.050 1.00 96.38 542 THR A N 1
ATOM 3774 C CA . THR A 1 542 ? 31.433 1.131 -64.155 1.00 96.38 542 THR A CA 1
ATOM 3775 C C . THR A 1 542 ? 32.339 2.250 -64.648 1.00 96.38 542 THR A C 1
ATOM 3777 O O . THR A 1 542 ? 33.084 2.842 -63.876 1.00 96.38 542 THR A O 1
ATOM 3780 N N . ILE A 1 543 ? 32.307 2.545 -65.943 1.00 98.19 543 ILE A N 1
ATOM 3781 C CA . ILE A 1 543 ? 32.998 3.689 -66.546 1.00 98.19 543 ILE A CA 1
ATOM 3782 C C . ILE A 1 543 ? 32.057 4.318 -67.559 1.00 98.19 543 ILE A C 1
ATOM 3784 O O . ILE A 1 543 ? 31.423 3.599 -68.323 1.00 98.19 543 ILE A O 1
ATOM 3788 N N . GLU A 1 544 ? 31.994 5.641 -67.616 1.00 98.31 544 GLU A N 1
ATOM 3789 C CA . GLU A 1 544 ? 31.244 6.341 -68.659 1.00 98.31 544 GLU A CA 1
ATOM 3790 C C . GLU A 1 544 ? 32.138 7.331 -69.394 1.00 98.31 544 GLU A C 1
ATOM 3792 O O . GLU A 1 544 ? 32.941 8.034 -68.785 1.00 98.31 544 GLU A O 1
ATOM 3797 N N . VAL A 1 545 ? 32.030 7.368 -70.718 1.00 98.25 545 VAL A N 1
ATOM 3798 C CA . VAL A 1 545 ? 32.802 8.277 -71.567 1.00 98.25 545 VAL A CA 1
ATOM 3799 C C . VAL A 1 545 ? 31.846 8.973 -72.519 1.00 98.25 545 VAL A C 1
ATOM 3801 O O . VAL A 1 545 ? 31.135 8.312 -73.270 1.00 98.25 545 VAL A O 1
ATOM 3804 N N . ASN A 1 546 ? 31.860 10.302 -72.501 1.00 98.12 546 ASN A N 1
ATOM 3805 C CA . ASN A 1 546 ? 31.038 11.168 -73.334 1.00 98.12 546 ASN A CA 1
ATOM 3806 C C . ASN A 1 546 ? 31.922 12.077 -74.205 1.00 98.12 546 ASN A C 1
ATOM 3808 O O . ASN A 1 546 ? 32.882 12.678 -73.709 1.00 98.12 546 ASN A O 1
ATOM 3812 N N . LEU A 1 547 ? 31.608 12.183 -75.501 1.00 97.25 547 LEU A N 1
ATOM 3813 C CA . LEU A 1 547 ? 32.283 13.089 -76.430 1.00 97.25 547 LEU A CA 1
ATOM 3814 C C . LEU A 1 547 ? 31.651 14.489 -76.420 1.00 97.25 547 LEU A C 1
ATOM 3816 O O . LEU A 1 547 ? 30.720 14.760 -77.179 1.00 97.25 547 LEU A O 1
ATOM 3820 N N . ASP A 1 548 ? 32.218 15.400 -75.630 1.00 93.88 548 ASP A N 1
ATOM 3821 C CA . ASP A 1 548 ? 31.712 16.766 -75.439 1.00 93.88 548 ASP A CA 1
ATOM 3822 C C . ASP A 1 548 ? 32.757 17.819 -75.849 1.00 93.88 548 ASP A C 1
ATOM 3824 O O . ASP A 1 548 ? 33.293 18.551 -75.029 1.00 93.88 548 ASP A O 1
ATOM 3828 N N . GLY A 1 549 ? 33.131 17.849 -77.131 1.00 88.81 549 GLY A N 1
ATOM 3829 C CA . GLY A 1 549 ? 34.045 18.859 -77.690 1.00 88.81 549 GLY A CA 1
ATOM 3830 C C . GLY A 1 549 ? 35.336 18.316 -78.307 1.00 88.81 549 GLY A C 1
ATOM 3831 O O . GLY A 1 549 ? 35.915 19.003 -79.144 1.00 88.81 549 GLY A O 1
ATOM 3832 N N . SER A 1 550 ? 35.741 17.079 -77.982 1.00 92.62 550 SER A N 1
ATOM 3833 C CA . SER A 1 550 ? 36.825 16.371 -78.700 1.00 92.62 550 SER A CA 1
ATOM 3834 C C . SER A 1 550 ? 36.443 15.940 -80.107 1.00 92.62 550 SER A C 1
ATOM 3836 O O . SER A 1 550 ? 35.269 15.742 -80.415 1.00 92.62 550 SER A O 1
ATOM 3838 N N . THR A 1 551 ? 37.455 15.766 -80.963 1.00 95.50 551 THR A N 1
ATOM 3839 C CA . THR A 1 551 ? 37.267 15.241 -82.323 1.00 95.50 551 THR A CA 1
ATOM 3840 C C . THR A 1 551 ? 36.758 13.803 -82.275 1.00 95.50 551 THR A C 1
ATOM 3842 O O . THR A 1 551 ? 35.878 13.432 -83.044 1.00 95.50 551 THR A O 1
ATOM 3845 N N . SER A 1 552 ? 37.308 13.002 -81.360 1.00 97.00 552 SER A N 1
ATOM 3846 C CA . SER A 1 552 ? 36.849 11.653 -81.026 1.00 97.00 552 SER A CA 1
ATOM 3847 C C . SER A 1 552 ? 37.457 11.201 -79.695 1.00 97.00 552 SER A C 1
ATOM 3849 O O . SER A 1 552 ? 38.400 11.806 -79.182 1.00 97.00 552 SER A O 1
ATOM 3851 N N . TRP A 1 553 ? 36.932 10.115 -79.141 1.00 98.31 553 TRP A N 1
ATOM 3852 C CA . TRP A 1 553 ? 37.590 9.301 -78.124 1.00 98.31 553 TRP A CA 1
ATOM 3853 C C . TRP A 1 553 ? 37.761 7.882 -78.666 1.00 98.31 553 TRP A C 1
ATOM 3855 O O . TRP A 1 553 ? 36.957 7.405 -79.464 1.00 98.31 553 TRP A O 1
ATOM 3865 N N . THR A 1 554 ? 38.815 7.195 -78.242 1.00 98.31 554 THR A N 1
ATOM 3866 C CA . THR A 1 554 ? 39.051 5.776 -78.516 1.00 98.31 554 THR A CA 1
ATOM 3867 C C . THR A 1 554 ? 39.391 5.082 -77.209 1.00 98.31 554 THR A C 1
ATOM 3869 O O . THR A 1 554 ? 40.412 5.385 -76.602 1.00 98.31 554 THR A O 1
ATOM 3872 N N . ILE A 1 555 ? 38.540 4.159 -76.767 1.00 98.62 555 ILE A N 1
ATOM 3873 C CA . ILE A 1 555 ? 38.772 3.331 -75.588 1.00 98.62 555 ILE A CA 1
ATOM 3874 C C . ILE A 1 555 ? 39.592 2.110 -76.002 1.00 98.62 555 ILE A C 1
ATOM 3876 O O . ILE A 1 555 ? 39.123 1.287 -76.787 1.00 98.62 555 ILE A O 1
ATOM 3880 N N . THR A 1 556 ? 40.808 1.994 -75.472 1.00 98.31 556 THR A N 1
ATOM 3881 C CA . THR A 1 556 ? 41.774 0.932 -75.792 1.00 98.31 556 THR A CA 1
ATOM 3882 C C . THR A 1 556 ? 41.911 -0.076 -74.654 1.00 98.31 556 THR A C 1
ATOM 3884 O O . THR A 1 556 ? 41.646 0.223 -73.487 1.00 98.31 556 THR A O 1
ATOM 3887 N N . GLN A 1 557 ? 42.322 -1.297 -74.986 1.00 98.19 557 GLN A N 1
ATOM 3888 C CA . GLN A 1 557 ? 42.492 -2.382 -74.022 1.00 98.19 557 GLN A CA 1
ATOM 3889 C C . GLN A 1 557 ? 43.919 -2.417 -73.436 1.00 98.19 557 GLN A C 1
ATOM 3891 O O . GLN A 1 557 ? 44.887 -2.345 -74.192 1.00 98.19 557 GLN A O 1
ATOM 3896 N N . PRO A 1 558 ? 44.089 -2.572 -72.109 1.00 95.62 558 PRO A N 1
ATOM 3897 C CA . PRO A 1 558 ? 45.387 -2.433 -71.449 1.00 95.62 558 PRO A CA 1
ATOM 3898 C C . PRO A 1 558 ? 46.275 -3.677 -71.549 1.00 95.62 558 PRO A C 1
ATOM 3900 O O . PRO A 1 558 ? 47.485 -3.577 -71.360 1.00 95.62 558 PRO A O 1
ATOM 3903 N N . ASN A 1 559 ? 45.704 -4.861 -71.786 1.00 93.12 559 ASN A N 1
ATOM 3904 C CA . ASN A 1 559 ? 46.444 -6.122 -71.786 1.00 93.12 559 ASN A CA 1
ATOM 3905 C C . ASN A 1 559 ? 45.865 -7.124 -72.796 1.00 93.12 559 ASN A C 1
ATOM 3907 O O . ASN A 1 559 ? 44.765 -6.940 -73.307 1.00 93.12 559 ASN A O 1
ATOM 3911 N N . ALA A 1 560 ? 46.612 -8.197 -73.073 1.00 92.75 560 ALA A N 1
ATOM 3912 C CA . ALA A 1 560 ? 46.268 -9.210 -74.076 1.00 92.75 560 ALA A CA 1
ATOM 3913 C C . ALA A 1 560 ? 45.006 -10.043 -73.759 1.00 92.75 560 ALA A C 1
ATOM 3915 O O . ALA A 1 560 ? 44.512 -10.737 -74.639 1.00 92.75 560 ALA A O 1
ATOM 3916 N N . GLY A 1 561 ? 44.507 -10.000 -72.519 1.00 93.38 561 GLY A N 1
ATOM 3917 C CA . GLY A 1 561 ? 43.338 -10.765 -72.074 1.00 93.38 561 GLY A CA 1
ATOM 3918 C C . GLY A 1 561 ? 42.068 -9.932 -71.905 1.00 93.38 561 GLY A C 1
ATOM 3919 O O . GLY A 1 561 ? 41.062 -10.480 -71.468 1.00 93.38 561 GLY A O 1
ATOM 3920 N N . THR A 1 562 ? 42.108 -8.630 -72.206 1.00 97.62 562 THR A N 1
ATOM 3921 C CA . THR A 1 562 ? 40.937 -7.754 -72.090 1.00 97.62 562 THR A CA 1
ATOM 3922 C C . THR A 1 562 ? 40.102 -7.805 -73.370 1.00 97.62 562 THR A C 1
ATOM 3924 O O . THR A 1 562 ? 40.649 -7.972 -74.452 1.00 97.62 562 THR A O 1
ATOM 3927 N N . GLN A 1 563 ? 38.783 -7.653 -73.268 1.00 97.94 563 GLN A N 1
ATOM 3928 C CA . GLN A 1 563 ? 37.872 -7.508 -74.405 1.00 97.94 563 GLN A CA 1
ATOM 3929 C C . GLN A 1 563 ? 36.704 -6.582 -74.041 1.00 97.94 563 GLN A C 1
ATOM 3931 O O . GLN A 1 563 ? 36.305 -6.517 -72.875 1.00 97.94 563 GLN A O 1
ATOM 3936 N N . ILE A 1 564 ? 36.125 -5.894 -75.026 1.00 98.50 564 ILE A N 1
ATOM 3937 C CA . ILE A 1 564 ? 34.922 -5.076 -74.856 1.00 98.50 564 ILE A CA 1
ATOM 3938 C C . ILE A 1 564 ? 33.794 -5.645 -75.725 1.00 98.50 564 ILE A C 1
ATOM 3940 O O . ILE A 1 564 ? 33.943 -5.783 -76.939 1.00 98.50 564 ILE A O 1
ATOM 3944 N N . ARG A 1 565 ? 32.650 -5.961 -75.111 1.00 98.19 565 ARG A N 1
ATOM 3945 C CA . ARG A 1 565 ? 31.425 -6.388 -75.800 1.00 98.19 565 ARG A CA 1
ATOM 3946 C C . ARG A 1 565 ? 30.490 -5.200 -76.003 1.00 98.19 565 ARG A C 1
ATOM 3948 O O . ARG A 1 565 ? 30.109 -4.548 -75.032 1.00 98.19 565 ARG A O 1
ATOM 3955 N N . LEU A 1 566 ? 30.062 -4.966 -77.241 1.00 97.56 566 LEU A N 1
ATOM 3956 C CA . LEU A 1 566 ? 29.021 -4.005 -77.600 1.00 97.56 566 LEU A CA 1
ATOM 3957 C C . LEU A 1 566 ? 27.883 -4.730 -78.331 1.00 97.56 566 LEU A C 1
ATOM 3959 O O . LEU A 1 566 ? 27.985 -5.070 -79.510 1.00 97.56 566 LEU A O 1
ATOM 3963 N N . GLY A 1 567 ? 26.781 -4.977 -77.620 1.00 95.12 567 GLY A N 1
ATOM 3964 C CA . GLY A 1 567 ? 25.677 -5.787 -78.139 1.00 95.12 567 GLY A CA 1
ATOM 3965 C C . GLY A 1 567 ? 26.123 -7.222 -78.438 1.00 95.12 567 GLY A C 1
ATOM 3966 O O . GLY A 1 567 ? 26.620 -7.916 -77.555 1.00 95.12 567 GLY A O 1
ATOM 3967 N N . ASN A 1 568 ? 25.943 -7.662 -79.685 1.00 94.75 568 ASN A N 1
ATOM 3968 C CA . ASN A 1 568 ? 26.381 -8.974 -80.179 1.00 94.75 568 ASN A CA 1
ATOM 3969 C C . ASN A 1 568 ? 27.789 -8.963 -80.803 1.00 94.75 568 ASN A C 1
ATOM 3971 O O . ASN A 1 568 ? 28.222 -9.987 -81.325 1.00 94.75 568 ASN A O 1
ATOM 3975 N N . SER A 1 569 ? 28.466 -7.814 -80.803 1.00 96.50 569 SER A N 1
ATOM 3976 C CA . SER A 1 569 ? 29.807 -7.649 -81.362 1.00 96.50 569 SER A CA 1
ATOM 3977 C C . SER A 1 569 ? 30.827 -7.521 -80.234 1.00 96.50 569 SER A C 1
ATOM 3979 O O . SER A 1 569 ? 30.532 -6.964 -79.175 1.00 96.50 569 SER A O 1
ATOM 3981 N N . GLU A 1 570 ? 32.035 -8.022 -80.453 1.00 98.00 570 GLU A N 1
ATOM 3982 C CA . GLU A 1 570 ? 33.145 -7.891 -79.514 1.00 98.00 570 GLU A CA 1
ATOM 3983 C C . GLU A 1 570 ? 34.352 -7.300 -80.244 1.00 98.00 570 GLU A C 1
ATOM 3985 O O . GLU A 1 570 ? 34.581 -7.592 -81.417 1.00 98.00 570 GLU A O 1
ATOM 3990 N N . THR A 1 571 ? 35.113 -6.458 -79.553 1.00 98.44 571 THR A N 1
ATOM 3991 C CA . THR A 1 571 ? 36.413 -5.978 -80.035 1.00 98.44 571 THR A CA 1
ATOM 3992 C C . THR A 1 571 ? 37.374 -7.148 -80.212 1.00 98.44 571 THR A C 1
ATOM 3994 O O . THR A 1 571 ? 37.238 -8.168 -79.520 1.00 98.44 571 THR A O 1
ATOM 3997 N N . THR A 1 572 ? 38.413 -6.972 -81.028 1.00 97.88 572 THR A N 1
ATOM 3998 C CA . THR A 1 572 ? 39.548 -7.903 -81.054 1.00 97.88 572 THR A CA 1
ATOM 3999 C C . THR A 1 572 ? 40.086 -8.114 -79.628 1.00 97.88 572 THR A C 1
ATOM 4001 O O . THR A 1 572 ? 40.165 -7.174 -78.837 1.00 97.88 572 THR A O 1
ATOM 4004 N N . LEU A 1 573 ? 40.393 -9.362 -79.260 1.00 97.25 573 LEU A N 1
ATOM 4005 C CA . LEU A 1 573 ? 40.930 -9.697 -77.937 1.00 97.25 573 LEU A CA 1
ATOM 4006 C C . LEU A 1 573 ? 42.363 -9.155 -77.799 1.00 97.25 573 LEU A C 1
ATOM 4008 O O . LEU A 1 573 ? 43.226 -9.463 -78.624 1.00 97.25 573 LEU A O 1
ATOM 4012 N N . GLY A 1 574 ? 42.627 -8.400 -76.735 1.00 95.50 574 GLY A N 1
ATOM 4013 C CA . GLY A 1 574 ? 43.942 -7.854 -76.419 1.00 95.50 574 GLY A CA 1
ATOM 4014 C C . GLY A 1 574 ? 44.220 -6.457 -76.984 1.00 95.50 574 GLY A C 1
ATOM 4015 O O . GLY A 1 574 ? 43.409 -5.874 -77.685 1.00 95.50 574 GLY A O 1
ATOM 4016 N N . VAL A 1 575 ? 45.419 -5.919 -76.729 1.00 93.62 575 VAL A N 1
ATOM 4017 C CA . VAL A 1 575 ? 45.817 -4.503 -76.953 1.00 93.62 575 VAL A CA 1
ATOM 4018 C C . VAL A 1 575 ? 45.495 -3.872 -78.325 1.00 93.62 575 VAL A C 1
ATOM 4020 O O . VAL A 1 575 ? 45.569 -2.654 -78.456 1.00 93.62 575 VAL A O 1
ATOM 4023 N N . GLY A 1 576 ? 45.159 -4.664 -79.348 1.00 93.62 576 GLY A N 1
ATOM 4024 C CA . GLY A 1 576 ? 44.685 -4.173 -80.646 1.00 93.62 576 GLY A CA 1
ATOM 4025 C C . GLY A 1 576 ? 43.187 -3.836 -80.713 1.00 93.62 576 GLY A C 1
ATOM 4026 O O . GLY A 1 576 ? 42.779 -3.158 -81.651 1.00 93.62 576 GLY A O 1
ATOM 4027 N N . GLY A 1 577 ? 42.370 -4.291 -79.759 1.00 97.75 577 GLY A N 1
ATOM 4028 C CA . GLY A 1 577 ? 40.928 -4.047 -79.741 1.00 97.75 577 GLY A CA 1
ATOM 4029 C C . GLY A 1 577 ? 40.547 -2.691 -79.149 1.00 97.75 577 GLY A C 1
ATOM 4030 O O . GLY A 1 577 ? 41.153 -2.230 -78.175 1.00 97.75 577 GLY A O 1
ATOM 4031 N N . SER A 1 578 ? 39.523 -2.045 -79.717 1.00 98.12 578 SER A N 1
ATOM 4032 C CA . SER A 1 578 ? 39.061 -0.734 -79.234 1.00 98.12 578 SER A CA 1
ATOM 4033 C C . SER A 1 578 ? 37.611 -0.392 -79.590 1.00 98.12 578 SER A C 1
ATOM 4035 O O . SER A 1 578 ? 37.041 -0.928 -80.540 1.00 98.12 578 SER A O 1
ATOM 4037 N N . LEU A 1 579 ? 37.022 0.532 -78.824 1.00 98.44 579 LEU A N 1
ATOM 4038 C CA . LEU A 1 579 ? 35.791 1.242 -79.191 1.00 98.44 579 LEU A CA 1
ATOM 4039 C C . LEU A 1 579 ? 36.121 2.697 -79.505 1.00 98.44 579 LEU A C 1
ATOM 4041 O O . LEU A 1 579 ? 36.842 3.319 -78.731 1.00 98.44 579 LEU A O 1
ATOM 4045 N N . ALA A 1 580 ? 35.561 3.274 -80.565 1.00 98.00 580 ALA A N 1
ATOM 4046 C CA . ALA A 1 580 ? 35.770 4.690 -80.872 1.00 98.00 580 ALA A CA 1
ATOM 4047 C C . ALA A 1 580 ? 34.480 5.412 -81.265 1.00 98.00 580 ALA A C 1
ATOM 4049 O O . ALA A 1 580 ? 33.638 4.854 -81.976 1.00 98.00 580 ALA A O 1
ATOM 4050 N N . SER A 1 581 ? 34.351 6.664 -80.825 1.00 98.06 581 SER A N 1
ATOM 4051 C CA . SER A 1 581 ? 33.291 7.570 -81.272 1.00 98.06 581 SER A CA 1
ATOM 4052 C C . SER A 1 581 ? 33.551 8.098 -82.681 1.00 98.06 581 SER A C 1
ATOM 4054 O O . SER A 1 581 ? 34.690 8.182 -83.143 1.00 98.06 581 SER A O 1
ATOM 4056 N N . THR A 1 582 ? 32.471 8.457 -83.369 1.00 96.31 582 THR A N 1
ATOM 4057 C CA . THR A 1 582 ? 32.478 8.988 -84.738 1.00 96.31 582 THR A CA 1
ATOM 4058 C C . THR A 1 582 ? 31.897 10.395 -84.840 1.00 96.31 582 THR A C 1
ATOM 4060 O O . THR A 1 582 ? 32.202 11.099 -85.803 1.00 96.31 582 THR A O 1
ATOM 4063 N N . ALA A 1 583 ? 31.084 10.823 -83.871 1.00 95.00 583 ALA A N 1
ATOM 4064 C CA . ALA A 1 583 ? 30.463 12.141 -83.853 1.00 95.00 583 ALA A CA 1
ATOM 4065 C C . ALA A 1 583 ? 30.326 12.696 -82.429 1.00 95.00 583 ALA A C 1
ATOM 4067 O O . ALA A 1 583 ? 30.174 11.952 -81.462 1.00 95.00 583 ALA A O 1
ATOM 4068 N N . SER A 1 584 ? 30.353 14.027 -82.298 1.00 94.25 584 SER A N 1
ATOM 4069 C CA . SER A 1 584 ? 30.089 14.710 -81.022 1.00 94.25 584 SER A CA 1
ATOM 4070 C C . SER A 1 584 ? 28.726 14.298 -80.451 1.00 94.25 584 SER A C 1
ATOM 4072 O O . SER A 1 584 ? 27.753 14.160 -81.194 1.00 94.25 584 SER A O 1
ATOM 4074 N N . GLY A 1 585 ? 28.671 14.078 -79.136 1.00 93.25 585 GLY A N 1
ATOM 4075 C CA . GLY A 1 585 ? 27.514 13.515 -78.438 1.00 93.25 585 GLY A CA 1
ATOM 4076 C C . GLY A 1 585 ? 27.502 11.983 -78.353 1.00 93.25 585 GLY A C 1
ATOM 4077 O O . GLY A 1 585 ? 26.657 11.430 -77.645 1.00 93.25 585 GLY A O 1
ATOM 4078 N N . ASP A 1 586 ? 28.429 11.288 -79.025 1.00 98.06 586 ASP A N 1
ATOM 4079 C CA . ASP A 1 586 ? 28.631 9.852 -78.833 1.00 98.06 586 ASP A CA 1
ATOM 4080 C C . ASP A 1 586 ? 29.120 9.568 -77.405 1.00 98.06 586 ASP A C 1
ATOM 4082 O O . ASP A 1 586 ? 30.129 10.119 -76.943 1.00 98.06 586 ASP A O 1
ATOM 4086 N N . TRP A 1 587 ? 28.448 8.641 -76.725 1.00 98.19 587 TRP A N 1
ATOM 4087 C CA . TRP A 1 587 ? 28.840 8.200 -75.390 1.00 98.19 587 TRP A CA 1
ATOM 4088 C C . TRP A 1 587 ? 28.650 6.700 -75.203 1.00 98.19 587 TRP A C 1
ATOM 4090 O O . TRP A 1 587 ? 27.848 6.061 -75.893 1.00 98.19 587 TRP A O 1
ATOM 4100 N N . VAL A 1 588 ? 29.394 6.140 -74.252 1.00 98.31 588 VAL A N 1
ATOM 4101 C CA . VAL A 1 588 ? 29.284 4.740 -73.843 1.00 98.31 588 VAL A CA 1
ATOM 4102 C C . VAL A 1 588 ? 29.418 4.609 -72.329 1.00 98.31 588 VAL A C 1
ATOM 4104 O O . VAL A 1 588 ? 30.278 5.247 -71.723 1.00 98.31 588 VAL A O 1
ATOM 4107 N N . GLN A 1 589 ? 28.587 3.756 -71.732 1.00 98.31 589 GLN A N 1
ATOM 4108 C CA . GLN A 1 589 ? 28.753 3.270 -70.367 1.00 98.31 589 GLN A CA 1
ATOM 4109 C C . GLN A 1 589 ? 29.201 1.812 -70.417 1.00 98.31 589 GLN A C 1
ATOM 4111 O O . GLN A 1 589 ? 28.556 0.964 -71.037 1.00 98.31 589 GLN A O 1
ATOM 4116 N N . LEU A 1 590 ? 30.331 1.537 -69.779 1.00 98.38 590 LEU A N 1
ATOM 4117 C CA . LEU A 1 590 ? 30.951 0.230 -69.671 1.00 98.38 590 LEU A CA 1
ATOM 4118 C C . LEU A 1 590 ? 30.765 -0.309 -68.253 1.00 98.38 590 LEU A C 1
ATOM 4120 O O . LEU A 1 590 ? 30.971 0.414 -67.283 1.00 98.38 590 LEU A O 1
ATOM 4124 N N . THR A 1 591 ? 30.447 -1.593 -68.132 1.00 97.81 591 THR A N 1
ATOM 4125 C CA . THR A 1 591 ? 30.443 -2.333 -66.865 1.00 97.81 591 THR A CA 1
ATOM 4126 C C . THR A 1 591 ? 31.375 -3.531 -66.980 1.00 97.81 591 THR A C 1
ATOM 4128 O O . THR A 1 591 ? 31.301 -4.280 -67.956 1.00 97.81 591 THR A O 1
ATOM 4131 N N . CYS A 1 592 ? 32.255 -3.732 -66.003 1.00 97.94 592 CYS A N 1
ATOM 4132 C CA . CYS A 1 592 ? 33.123 -4.900 -65.964 1.00 97.94 592 CYS A CA 1
ATOM 4133 C C . CYS A 1 592 ? 32.278 -6.160 -65.704 1.00 97.94 592 CYS A C 1
ATOM 4135 O O . CYS A 1 592 ? 31.631 -6.293 -64.665 1.00 97.94 592 CYS A O 1
ATOM 4137 N N . GLU A 1 593 ? 32.253 -7.074 -66.674 1.00 97.81 593 GLU A N 1
ATOM 4138 C CA . GLU A 1 593 ? 31.526 -8.350 -66.616 1.00 97.81 593 GLU A CA 1
ATOM 4139 C C . GLU A 1 593 ? 32.412 -9.459 -66.034 1.00 97.81 593 GLU A C 1
ATOM 4141 O O . GLU A 1 593 ? 31.932 -10.378 -65.375 1.00 97.81 593 GLU A O 1
ATOM 4146 N N . THR A 1 594 ? 33.724 -9.391 -66.267 1.00 97.38 594 THR A N 1
ATOM 4147 C CA . THR A 1 594 ? 34.704 -10.338 -65.725 1.00 97.38 594 THR A CA 1
ATOM 4148 C C . THR A 1 594 ? 35.946 -9.574 -65.310 1.00 97.38 594 THR A C 1
ATOM 4150 O O . THR A 1 594 ? 36.566 -8.914 -66.147 1.00 97.38 594 THR A O 1
ATOM 4153 N N . ALA A 1 595 ? 36.308 -9.684 -64.028 1.00 97.12 595 ALA A N 1
ATOM 4154 C CA . ALA A 1 595 ? 37.411 -8.944 -63.424 1.00 97.12 595 ALA A CA 1
ATOM 4155 C C . ALA A 1 595 ? 38.673 -8.976 -64.304 1.00 97.12 595 ALA A C 1
ATOM 4157 O O . ALA A 1 595 ? 39.146 -10.049 -64.682 1.00 97.12 595 ALA A O 1
ATOM 4158 N N . ASN A 1 596 ? 39.203 -7.794 -64.631 1.00 95.75 596 ASN A N 1
ATOM 4159 C CA . ASN A 1 596 ? 40.408 -7.572 -65.447 1.00 95.75 596 ASN A CA 1
ATOM 4160 C C . ASN A 1 596 ? 40.369 -8.086 -66.901 1.00 95.75 596 ASN A C 1
ATOM 4162 O O . ASN A 1 596 ? 41.368 -7.944 -67.606 1.00 95.75 596 ASN A O 1
ATOM 4166 N N . ALA A 1 597 ? 39.266 -8.693 -67.350 1.00 96.50 597 ALA A N 1
ATOM 4167 C CA . ALA A 1 597 ? 39.228 -9.463 -68.594 1.00 96.50 597 ALA A CA 1
ATOM 4168 C C . ALA A 1 597 ? 38.130 -9.020 -69.565 1.00 96.50 597 ALA A C 1
ATOM 4170 O O . ALA A 1 597 ? 38.315 -9.090 -70.777 1.00 96.50 597 ALA A O 1
ATOM 4171 N N . ARG A 1 598 ? 36.971 -8.563 -69.082 1.00 97.81 598 ARG A N 1
ATOM 4172 C CA . ARG A 1 598 ? 35.860 -8.246 -69.985 1.00 97.81 598 ARG A CA 1
ATOM 4173 C C . ARG A 1 598 ? 35.009 -7.092 -69.496 1.00 97.81 598 ARG A C 1
ATOM 4175 O O . ARG A 1 598 ? 34.514 -7.110 -68.372 1.00 97.81 598 ARG A O 1
ATOM 4182 N N . TRP A 1 599 ? 34.774 -6.144 -70.395 1.00 98.56 599 TRP A N 1
ATOM 4183 C CA . TRP A 1 599 ? 33.844 -5.034 -70.221 1.00 98.56 599 TRP A CA 1
ATOM 4184 C C . TRP A 1 599 ? 32.660 -5.183 -71.173 1.00 98.56 599 TRP A C 1
ATOM 4186 O O . TRP A 1 599 ? 32.824 -5.578 -72.324 1.00 98.56 599 TRP A O 1
ATOM 4196 N N . MET A 1 600 ? 31.463 -4.840 -70.715 1.00 98.25 600 MET A N 1
ATOM 4197 C CA . MET A 1 600 ? 30.257 -4.770 -71.532 1.00 98.25 600 MET A CA 1
ATOM 4198 C C . MET A 1 600 ? 29.799 -3.319 -71.632 1.00 98.25 600 MET A C 1
ATOM 4200 O O . MET A 1 600 ? 29.586 -2.673 -70.611 1.00 98.25 600 MET A O 1
ATOM 4204 N N . ALA A 1 601 ? 29.584 -2.830 -72.850 1.00 97.88 601 ALA A N 1
ATOM 4205 C CA . ALA A 1 601 ? 28.878 -1.581 -73.091 1.00 97.88 601 ALA A CA 1
ATOM 4206 C C . ALA A 1 601 ? 27.378 -1.777 -72.827 1.00 97.88 601 ALA A C 1
ATOM 4208 O O . ALA A 1 601 ? 26.647 -2.278 -73.684 1.00 97.88 601 ALA A O 1
ATOM 4209 N N . CYS A 1 602 ? 26.938 -1.440 -71.615 1.00 96.50 602 CYS A N 1
ATOM 4210 C CA . CYS A 1 602 ? 25.563 -1.627 -71.152 1.00 96.50 602 CYS A CA 1
ATOM 4211 C C . CYS A 1 602 ? 24.614 -0.536 -71.667 1.00 96.50 602 CYS A C 1
ATOM 4213 O O . CYS A 1 602 ? 23.423 -0.794 -71.838 1.00 96.50 602 CYS A O 1
ATOM 4215 N N . ALA A 1 603 ? 25.145 0.642 -71.997 1.00 96.81 603 ALA A N 1
ATOM 4216 C CA . ALA A 1 603 ? 24.421 1.691 -72.694 1.00 96.81 603 ALA A CA 1
ATOM 4217 C C . ALA A 1 603 ? 25.350 2.458 -73.644 1.00 96.81 603 ALA A C 1
ATOM 4219 O O . ALA A 1 603 ? 26.555 2.572 -73.408 1.00 96.81 603 ALA A O 1
ATOM 4220 N N . LYS A 1 604 ? 24.786 2.973 -74.739 1.00 97.19 604 LYS A N 1
ATOM 4221 C CA . LYS A 1 604 ? 25.469 3.894 -75.649 1.00 97.19 604 LYS A CA 1
ATOM 4222 C C . LYS A 1 604 ? 24.480 4.828 -76.330 1.00 97.19 604 LYS A C 1
ATOM 4224 O O . LYS A 1 604 ? 23.329 4.450 -76.552 1.00 97.19 604 LYS A O 1
ATOM 4229 N N . SER A 1 605 ? 24.964 5.977 -76.781 1.00 96.88 605 SER A N 1
ATOM 4230 C CA . SER A 1 605 ? 24.287 6.788 -77.794 1.00 96.88 605 SER A CA 1
ATOM 4231 C C . SER A 1 605 ? 25.222 7.053 -78.961 1.00 96.88 605 SER A C 1
ATOM 4233 O O . SER A 1 605 ? 26.437 7.139 -78.788 1.00 96.88 605 SER A O 1
ATOM 4235 N N . GLY A 1 606 ? 24.626 7.153 -80.147 1.00 94.69 606 GLY A N 1
ATOM 4236 C CA . GLY A 1 606 ? 25.331 7.428 -81.386 1.00 94.69 606 GLY A CA 1
ATOM 4237 C C . GLY A 1 606 ? 26.070 6.230 -81.989 1.00 94.69 606 GLY A C 1
ATOM 4238 O O . GLY A 1 606 ? 25.728 5.055 -81.749 1.00 94.69 606 GLY A O 1
ATOM 4239 N N . ASN A 1 607 ? 27.037 6.542 -82.849 1.00 94.19 607 ASN A N 1
ATOM 4240 C CA . ASN A 1 607 ? 27.682 5.586 -83.745 1.00 94.19 607 ASN A CA 1
ATOM 4241 C C . ASN A 1 607 ? 29.076 5.236 -83.218 1.00 94.19 607 ASN A C 1
ATOM 4243 O O . ASN A 1 607 ? 30.037 5.974 -83.409 1.00 94.19 607 ASN A O 1
ATOM 4247 N N . ILE A 1 608 ? 29.179 4.075 -82.571 1.00 97.81 608 ILE A N 1
ATOM 4248 C CA . ILE A 1 608 ? 30.434 3.570 -82.011 1.00 97.81 608 ILE A CA 1
ATOM 4249 C C . ILE A 1 608 ? 31.024 2.540 -82.965 1.00 97.81 608 ILE A C 1
ATOM 4251 O O . ILE A 1 608 ? 30.361 1.566 -83.327 1.00 97.81 608 ILE A O 1
ATOM 4255 N N . THR A 1 609 ? 32.270 2.763 -83.366 1.00 97.31 609 THR A N 1
ATOM 4256 C CA . THR A 1 609 ? 33.047 1.808 -84.159 1.00 97.31 609 THR A CA 1
ATOM 4257 C C . THR A 1 609 ? 33.770 0.830 -83.246 1.00 97.31 609 THR A C 1
ATOM 4259 O O . THR A 1 609 ? 34.136 1.171 -82.120 1.00 97.31 609 THR A O 1
ATOM 4262 N N . ILE A 1 610 ? 33.933 -0.400 -83.728 1.00 97.81 610 ILE A N 1
ATOM 4263 C CA . ILE A 1 610 ? 34.526 -1.517 -82.999 1.00 97.81 610 ILE A CA 1
ATOM 4264 C C . ILE A 1 610 ? 35.691 -2.075 -83.817 1.00 97.81 610 ILE A C 1
ATOM 4266 O O . ILE A 1 610 ? 35.553 -2.264 -85.027 1.00 97.81 610 ILE A O 1
ATOM 4270 N N . VAL A 1 611 ? 36.829 -2.298 -83.160 1.00 95.19 611 VAL A N 1
ATOM 4271 C CA . VAL A 1 611 ? 38.036 -2.921 -83.731 1.00 95.19 611 VAL A CA 1
ATOM 4272 C C . VAL A 1 611 ? 38.393 -4.158 -82.935 1.00 95.19 611 VAL A C 1
ATOM 4274 O O . VAL A 1 611 ? 38.362 -4.091 -81.684 1.00 95.19 611 VAL A O 1
#

Radius of gyration: 64.81 Å; chains: 1; bounding box: 198×60×142 Å

pLDDT: mean 82.71, std 17.89, range [34.12, 98.62]